Protein AF-A0A3N4L7E9-F1 (afdb_monomer_lite)

Organism: NCBI:txid1051890

Sequence (456 aa):
MGAGMVEEQAKVQRTISARKGRVEEENRKEKELKKIEVKRKEAEADKKKELKAQVEAEMVAAQAKTVRDSQQKAWSACEETLQELAGKDRSALNEDELIGLGKEMKEARAMKEKIERETRQPLESRVGKSRQVVNGEILKTVEVIMGHKQEITVKGKAELETAVAKVNLLLRTTAVTMDRTAWVVTAKAGTGEFADESTWSVGRVAQDIDPLKVAWEVGRMLIQVFGHTEGMLNVWVEEGSAVRLIAPSVPMPVARDRKALAEKLRSENKDIKGGKRMPKAWGEARVTSFMFDAADAAEAAMLVKTGIMWDGKRRKVALFEKGGASQEGWKPVRQTLQRQQLGGCGGQEHRGQGHRGQGHRGTQGHQEIRCYRCSGWGHMRRDCTSGSAQDGSRTQIGRHAKKVDTEGFEEVHRGKVGGGRRMEEAGEDRRKRERAGESGVIGGVAEGPPRGPARL

Foldseek 3Di:
DPPVVVVVVVVVVVVVVVVVVVVLLVVVLVVQLVVLVVLQVVLVVVVVLVVVLVVVLLVLLVVLQVVLVVLVVLLVVLVVQLVVLVPDDPVPDDPVVVVVSVVSNVVSVVSNVVSVVVNVDWPWDDRPDFWIRTSSFIKGKWKKKWFWPDFCDPVNQVLQQVLQVQLQVVQVVVCVVVVHDRWHKDKDQDDDPRSRMMIIIIIRHGPPDDSVVVQVSSVVSSCVSVVDCNGTDDMDTPPSFKFKKKFFQDFDPDDDDLVVVQVQQCVQCVVAPFDPDGKAFDDDPTRGMIMTIGNHSVSVSVCQVFAGADPNDGTHMGTDDPPDDPCVSVDPPPPPPPDPDDDDDDDDDDDDDDDDDDDDDDPDDPPWDQAPPPRDTDDYVVPDPPDDDDDDDDDDDDDDDDDDDPVGDDDDDDDDDDDDDDDDDDDDDDDDDYDDDDDDDDDDDDDDDDDDDDDD

pLDDT: mean 77.92, std 21.42, range [32.22, 98.06]

Secondary structure (DSSP, 8-state):
--SHHHHHHHHHHHHHHHHHHHHHHHHHHHHHHHHHHHHHHHHHHHHHHHHHHHHHHHHHHHHHHHHHHHHHHHHHHHHHHHHHHHHS-TTSS-HHHHHHHHHHHHHHHHHHHHHHHHHHS--EEEETTTEEEETTEEEEEEEEEEEESS---HHHHHHHHHHHHHHHHHHHHHHHHTTSPPPEEEEEE--GGGTTEEEEEEEEEETTS-HHHHHHHHHHHHHHHHS-GGGEEEEEE--TT-EEEEEE----SS---HHHHHHHHHHH-TT----SSPPEEE-SSS--EEEEEESSHHHHHHHHHH-EEETTEEE--EEPPTT---GGGGS--------------------------------------B-TTT--BSS-GGG----------------------TT----------------------------------------PPPPPPPP-

Radius of gyration: 38.13 Å; chains: 1; bounding box: 109×51×122 Å

InterPro domains:
  IPR001878 Zinc finger, CCHC-type [PS50158] (370-386)
  IPR036875 Zinc finger, CCHC-type superfamily [SSF57756] (363-387)

Structure (mmCIF, N/CA/C/O backbone):
data_AF-A0A3N4L7E9-F1
#
_entry.id   AF-A0A3N4L7E9-F1
#
loop_
_atom_site.group_PDB
_atom_site.id
_atom_site.type_symbol
_atom_site.label_atom_id
_atom_site.label_alt_id
_atom_site.label_comp_id
_atom_site.label_asym_id
_atom_site.label_entity_id
_atom_site.label_seq_id
_atom_site.pdbx_PDB_ins_code
_atom_site.Cartn_x
_atom_site.Cartn_y
_atom_site.Cartn_z
_atom_site.occupancy
_atom_site.B_iso_or_equiv
_atom_site.auth_seq_id
_atom_site.auth_comp_id
_atom_site.auth_asym_id
_atom_site.auth_atom_id
_atom_site.pdbx_PDB_model_num
ATOM 1 N N . MET A 1 1 ? 45.836 -16.704 -58.866 1.00 53.91 1 MET A N 1
ATOM 2 C CA . MET A 1 1 ? 44.679 -17.417 -58.273 1.00 53.91 1 MET A CA 1
ATOM 3 C C . MET A 1 1 ? 44.533 -17.155 -56.758 1.00 53.91 1 MET A C 1
ATOM 5 O O . MET A 1 1 ? 44.256 -18.080 -56.015 1.00 53.91 1 MET A O 1
ATOM 9 N N . GLY A 1 2 ? 44.699 -15.913 -56.266 1.00 57.00 2 GLY A N 1
ATOM 10 C CA . GLY A 1 2 ? 44.774 -15.636 -54.811 1.00 57.00 2 GLY A CA 1
ATOM 11 C C . GLY A 1 2 ? 43.723 -14.676 -54.233 1.00 57.00 2 GLY A C 1
ATOM 12 O O . GLY A 1 2 ? 43.653 -14.525 -53.020 1.00 57.00 2 GLY A O 1
ATOM 13 N N . ALA A 1 3 ? 42.896 -14.034 -55.066 1.00 59.19 3 ALA A N 1
ATOM 14 C CA . ALA A 1 3 ? 41.936 -13.023 -54.605 1.00 59.19 3 ALA A CA 1
ATOM 15 C C . ALA A 1 3 ? 40.626 -13.613 -54.033 1.00 59.19 3 ALA A C 1
ATOM 17 O O . ALA A 1 3 ? 39.955 -12.948 -53.251 1.00 59.19 3 ALA A O 1
ATOM 18 N N . GLY A 1 4 ? 40.282 -14.865 -54.365 1.00 65.75 4 GLY A N 1
ATOM 19 C CA . GLY A 1 4 ? 39.039 -15.507 -53.908 1.00 65.75 4 GLY A CA 1
ATOM 20 C C . GLY A 1 4 ? 39.022 -15.892 -52.421 1.00 65.75 4 GLY A C 1
ATOM 21 O O . GLY A 1 4 ? 37.979 -15.806 -51.780 1.00 65.75 4 GLY A O 1
ATOM 22 N N . MET A 1 5 ? 40.174 -16.235 -51.829 1.00 75.69 5 MET A N 1
ATOM 23 C CA . MET A 1 5 ? 40.222 -16.728 -50.441 1.00 75.69 5 MET A CA 1
ATOM 24 C C . MET A 1 5 ? 39.942 -15.646 -49.388 1.00 75.69 5 MET A C 1
ATOM 26 O O . MET A 1 5 ? 39.409 -15.947 -48.321 1.00 75.69 5 MET A O 1
ATOM 30 N N . VAL A 1 6 ? 40.270 -14.381 -49.668 1.00 82.50 6 VAL A N 1
ATOM 31 C CA . VAL A 1 6 ? 40.087 -13.284 -48.698 1.00 82.50 6 VAL A CA 1
ATOM 32 C C . VAL A 1 6 ? 38.604 -12.937 -48.531 1.00 82.50 6 VAL A C 1
ATOM 34 O O . VAL A 1 6 ? 38.142 -12.678 -47.418 1.00 82.50 6 VAL A O 1
ATOM 37 N N . GLU A 1 7 ? 37.827 -12.974 -49.616 1.00 82.12 7 GLU A N 1
ATOM 38 C CA . GLU A 1 7 ? 36.392 -12.685 -49.563 1.00 82.12 7 GLU A CA 1
ATOM 39 C C . GLU A 1 7 ? 35.607 -13.811 -48.870 1.00 82.12 7 GLU A C 1
ATOM 41 O O . GLU A 1 7 ? 34.694 -13.543 -48.081 1.00 82.12 7 GLU A O 1
ATOM 46 N N . GLU A 1 8 ? 35.995 -15.070 -49.094 1.00 84.50 8 GLU A N 1
ATOM 47 C CA . GLU A 1 8 ? 35.425 -16.222 -48.388 1.00 84.50 8 GLU A CA 1
ATOM 48 C C . GLU A 1 8 ? 35.735 -16.184 -46.887 1.00 84.50 8 GLU A C 1
ATOM 50 O O . GLU A 1 8 ? 34.824 -16.347 -46.070 1.00 84.50 8 GLU A O 1
ATOM 55 N N . GLN A 1 9 ? 36.973 -15.855 -46.497 1.00 85.81 9 GLN A N 1
ATOM 56 C CA . GLN A 1 9 ? 37.336 -15.681 -45.085 1.00 85.81 9 GLN A CA 1
ATOM 57 C C . GLN A 1 9 ? 36.530 -14.560 -44.412 1.00 85.81 9 GLN A C 1
ATOM 59 O O . GLN A 1 9 ? 36.035 -14.743 -43.297 1.00 85.81 9 GLN A O 1
ATOM 64 N N . ALA A 1 10 ? 36.312 -13.430 -45.093 1.00 86.88 10 ALA A N 1
ATOM 65 C CA . ALA A 1 10 ? 35.494 -12.339 -44.563 1.00 86.88 10 ALA A CA 1
ATOM 66 C C . ALA A 1 10 ? 34.016 -12.742 -44.388 1.00 86.88 10 ALA A C 1
ATOM 68 O O . ALA A 1 10 ? 33.388 -12.373 -43.390 1.00 86.88 10 ALA A O 1
ATOM 69 N N . LYS A 1 11 ? 33.446 -13.525 -45.317 1.00 90.12 11 LYS A N 1
ATOM 70 C CA . LYS A 1 11 ? 32.075 -14.063 -45.200 1.00 90.12 11 LYS A CA 1
ATOM 71 C C . LYS A 1 11 ? 31.954 -15.037 -44.022 1.00 90.12 11 LYS A C 1
ATOM 73 O O . LYS A 1 11 ? 31.022 -14.916 -43.220 1.00 90.12 11 LYS A O 1
ATOM 78 N N . VAL A 1 12 ? 32.916 -15.945 -43.850 1.00 90.12 12 VAL A N 1
ATOM 79 C CA . VAL A 1 12 ? 32.958 -16.878 -42.709 1.00 90.12 12 VAL A CA 1
ATOM 80 C C . VAL A 1 12 ? 33.104 -16.118 -41.388 1.00 90.12 12 VAL A C 1
ATOM 82 O O . VAL A 1 12 ? 32.334 -16.347 -40.457 1.00 90.12 12 VAL A O 1
ATOM 85 N N . GLN A 1 13 ? 33.994 -15.128 -41.307 1.00 90.38 13 GLN A N 1
ATOM 86 C CA . GLN A 1 13 ? 34.161 -14.333 -40.090 1.00 90.38 13 GLN A CA 1
ATOM 87 C C . GLN A 1 13 ? 32.888 -13.550 -39.733 1.00 90.38 13 GLN A C 1
ATOM 89 O O . GLN A 1 13 ? 32.471 -13.561 -38.576 1.00 90.38 13 GLN A O 1
ATOM 94 N N . ARG A 1 14 ? 32.208 -12.945 -40.719 1.00 89.62 14 ARG A N 1
ATOM 95 C CA . ARG A 1 14 ? 30.917 -12.264 -40.504 1.00 89.62 14 ARG A CA 1
ATOM 96 C C . ARG A 1 14 ? 29.846 -13.218 -39.978 1.00 89.62 14 ARG A C 1
ATOM 98 O O . ARG A 1 14 ? 29.127 -12.862 -39.046 1.00 89.62 14 ARG A O 1
ATOM 105 N N . THR A 1 15 ? 29.744 -14.430 -40.526 1.00 87.94 15 THR A N 1
ATOM 106 C CA . THR A 1 15 ? 28.760 -15.422 -40.054 1.00 87.94 15 THR A CA 1
ATOM 107 C C . THR A 1 15 ? 29.083 -15.948 -38.656 1.00 87.94 15 THR A C 1
ATOM 109 O O . THR A 1 15 ? 28.165 -16.088 -37.844 1.00 87.94 15 THR A O 1
ATOM 112 N N . ILE A 1 16 ? 30.361 -16.161 -38.326 1.00 88.81 16 ILE A N 1
ATOM 113 C CA . ILE A 1 16 ? 30.801 -16.538 -36.975 1.00 88.81 16 ILE A CA 1
ATOM 114 C C . ILE A 1 16 ? 30.495 -15.415 -35.981 1.00 88.81 16 ILE A C 1
ATOM 116 O O . ILE A 1 16 ? 29.886 -15.676 -34.945 1.00 88.81 16 ILE A O 1
ATOM 120 N N . SER A 1 17 ? 30.835 -14.161 -36.298 1.00 87.44 17 SER A N 1
ATOM 121 C CA . SER A 1 17 ? 30.518 -13.010 -35.443 1.00 87.44 17 SER A CA 1
ATOM 122 C C . SER A 1 17 ? 29.009 -12.833 -35.251 1.00 87.44 17 SER A C 1
ATOM 124 O O . SER A 1 17 ? 28.564 -12.581 -34.133 1.00 87.44 17 SER A O 1
ATOM 126 N N . ALA A 1 18 ? 28.203 -13.044 -36.298 1.00 87.19 18 ALA A N 1
ATOM 127 C CA . ALA A 1 18 ? 26.745 -13.000 -36.203 1.00 87.19 18 ALA A CA 1
ATOM 128 C C . ALA A 1 18 ? 26.165 -14.149 -35.355 1.00 87.19 18 ALA A C 1
ATOM 130 O O . ALA A 1 18 ? 25.201 -13.949 -34.617 1.00 87.19 18 ALA A O 1
ATOM 131 N N . ARG A 1 19 ? 26.736 -15.361 -35.428 1.00 89.00 19 ARG A N 1
ATOM 132 C CA . ARG A 1 19 ? 26.354 -16.487 -34.555 1.00 89.00 19 ARG A CA 1
ATOM 133 C C . ARG A 1 19 ? 26.748 -16.223 -33.103 1.00 89.00 19 ARG A C 1
ATOM 135 O O . ARG A 1 19 ? 25.903 -16.371 -32.228 1.00 89.00 19 ARG A O 1
ATOM 142 N N . LYS A 1 20 ? 27.975 -15.754 -32.859 1.00 92.06 20 LYS A N 1
ATOM 143 C CA . LYS A 1 20 ? 28.461 -15.395 -31.520 1.00 92.06 20 LYS A CA 1
ATOM 144 C C . LYS A 1 20 ? 27.587 -14.317 -30.875 1.00 92.06 20 LYS A C 1
ATOM 146 O O . LYS A 1 20 ? 27.148 -14.498 -29.747 1.00 92.06 20 LYS A O 1
ATOM 151 N N . GLY A 1 21 ? 27.234 -13.268 -31.621 1.00 89.19 21 GLY A N 1
ATOM 152 C CA . GLY A 1 21 ? 26.336 -12.218 -31.134 1.00 89.19 21 GLY A CA 1
ATOM 153 C C . GLY A 1 21 ? 24.921 -12.713 -30.805 1.00 89.19 21 GLY A C 1
ATOM 154 O O . GLY A 1 21 ? 24.315 -12.224 -29.855 1.00 89.19 21 GLY A O 1
ATOM 155 N N . ARG A 1 22 ? 24.396 -13.707 -31.541 1.00 89.31 22 ARG A N 1
ATOM 156 C CA . ARG A 1 22 ? 23.106 -14.345 -31.210 1.00 89.31 22 ARG A CA 1
ATOM 157 C C . ARG A 1 22 ? 23.178 -15.144 -29.910 1.00 89.31 22 ARG A C 1
ATOM 159 O O . ARG A 1 22 ? 22.316 -14.961 -29.060 1.00 89.31 22 ARG A O 1
ATOM 166 N N . VAL A 1 23 ? 24.223 -15.953 -29.734 1.00 92.25 23 VAL A N 1
ATOM 167 C CA . VAL A 1 23 ? 24.430 -16.748 -28.510 1.00 92.25 23 VAL A CA 1
ATOM 168 C C . VAL A 1 23 ? 24.635 -15.845 -27.291 1.00 92.25 23 VAL A C 1
ATOM 170 O O . VAL A 1 23 ? 24.046 -16.076 -26.239 1.00 92.25 23 VAL A O 1
ATOM 173 N N . GLU A 1 24 ? 25.427 -14.779 -27.418 1.00 90.44 24 GLU A N 1
ATOM 174 C CA . GLU A 1 24 ? 25.623 -13.802 -26.339 1.00 90.44 24 GLU A CA 1
ATOM 175 C C . GLU A 1 24 ? 24.314 -13.094 -25.957 1.00 90.44 24 GLU A C 1
ATOM 177 O O . GLU A 1 24 ? 24.036 -12.897 -24.773 1.00 90.44 24 GLU A O 1
ATOM 182 N N . GLU A 1 25 ? 23.479 -12.757 -26.942 1.00 87.25 25 GLU A N 1
ATOM 183 C CA . GLU A 1 25 ? 22.172 -12.147 -26.703 1.00 87.25 25 GLU A CA 1
ATOM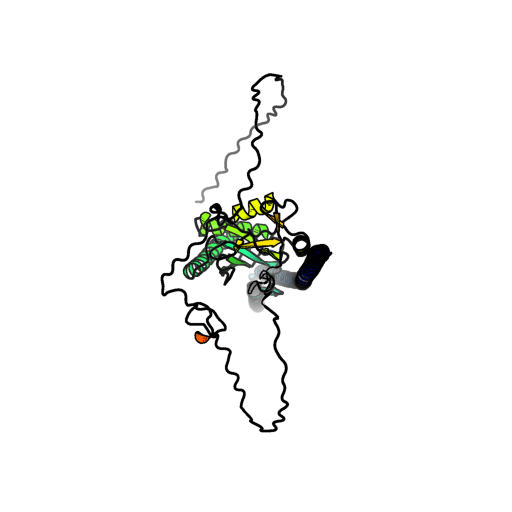 184 C C . GLU A 1 25 ? 21.176 -13.115 -26.047 1.00 87.25 25 GLU A C 1
ATOM 186 O O . GLU A 1 25 ? 20.440 -12.705 -25.149 1.00 87.25 25 GLU A O 1
ATOM 191 N N . GLU A 1 26 ? 21.147 -14.385 -26.451 1.00 90.94 26 GLU A N 1
ATOM 192 C CA . GLU A 1 26 ? 20.322 -15.413 -25.804 1.00 90.94 26 GLU A CA 1
ATOM 193 C C . GLU A 1 26 ? 20.761 -15.646 -24.358 1.00 90.94 26 GLU A C 1
ATOM 195 O O . GLU A 1 26 ? 19.927 -15.583 -23.453 1.00 90.94 26 GLU A O 1
ATOM 200 N N . ASN A 1 27 ? 22.069 -15.766 -24.115 1.00 92.81 27 ASN A N 1
ATOM 201 C CA . ASN A 1 27 ? 22.630 -15.871 -22.768 1.00 92.81 27 ASN A CA 1
ATOM 202 C C . ASN A 1 27 ? 22.274 -14.652 -21.900 1.00 92.81 27 ASN A C 1
ATOM 204 O O . ASN A 1 27 ? 21.992 -14.792 -20.708 1.00 92.81 27 ASN A O 1
ATOM 208 N N . ARG A 1 28 ? 22.257 -13.439 -22.474 1.00 91.38 28 ARG A N 1
ATOM 209 C CA . ARG A 1 28 ? 21.805 -12.224 -21.774 1.00 91.38 28 ARG A CA 1
ATOM 210 C C . ARG A 1 28 ? 20.328 -12.324 -21.396 1.00 91.38 28 ARG A C 1
ATOM 212 O O . ARG A 1 28 ? 19.981 -12.052 -20.249 1.00 91.38 28 ARG A O 1
ATOM 219 N N . LYS A 1 29 ? 19.464 -12.717 -22.337 1.00 91.88 29 LYS A N 1
ATOM 220 C CA . LYS A 1 29 ? 18.025 -12.888 -22.083 1.00 91.88 29 LYS A CA 1
ATOM 221 C C . LYS A 1 29 ? 17.774 -13.944 -21.011 1.00 91.88 29 LYS A C 1
ATOM 223 O O . LYS A 1 29 ? 16.965 -13.704 -20.126 1.00 91.88 29 LYS A O 1
ATOM 228 N N . GLU A 1 30 ? 18.482 -15.069 -21.046 1.00 93.31 30 GLU A N 1
ATOM 229 C CA . GLU A 1 30 ? 18.348 -16.124 -20.039 1.00 93.31 30 GLU A CA 1
ATOM 230 C C . GLU A 1 30 ? 18.744 -15.632 -18.639 1.00 93.31 30 GLU A C 1
ATOM 232 O O . GLU A 1 30 ? 18.020 -15.880 -17.675 1.00 93.31 30 GLU A O 1
ATOM 237 N N . LYS A 1 31 ? 19.842 -14.872 -18.514 1.00 93.69 31 LYS A N 1
ATOM 238 C CA . LYS A 1 31 ? 20.247 -14.257 -17.236 1.00 93.69 31 LYS A CA 1
ATOM 239 C C . LYS A 1 31 ? 19.186 -13.298 -16.694 1.00 93.69 31 LYS A C 1
ATOM 241 O O . LYS A 1 31 ? 18.850 -13.369 -15.514 1.00 93.69 31 LYS A O 1
ATOM 246 N N . GLU A 1 32 ? 18.633 -12.435 -17.542 1.00 90.56 32 GLU A N 1
ATOM 247 C CA . GLU A 1 32 ? 17.568 -11.509 -17.142 1.00 90.56 32 GLU A CA 1
ATOM 248 C C . GLU A 1 32 ? 16.272 -12.251 -16.774 1.00 90.56 32 GLU A C 1
ATOM 250 O O . GLU A 1 32 ? 15.624 -11.908 -15.789 1.00 90.56 32 GLU A O 1
ATOM 255 N N . LEU A 1 33 ? 15.925 -13.326 -17.488 1.00 91.38 33 LEU A N 1
ATOM 256 C CA . LEU A 1 33 ? 14.776 -14.169 -17.145 1.00 91.38 33 LEU A CA 1
ATOM 257 C C . LEU A 1 33 ? 14.961 -14.881 -15.803 1.00 91.38 33 LEU A C 1
ATOM 259 O O . LEU A 1 33 ? 14.018 -14.913 -15.016 1.00 91.38 33 LEU A O 1
ATOM 263 N N . LYS A 1 34 ? 16.167 -15.378 -15.500 1.00 94.69 34 LYS A N 1
ATOM 264 C CA . LYS A 1 34 ? 16.488 -15.953 -14.182 1.00 94.69 34 LYS A CA 1
ATOM 265 C C . LYS A 1 34 ? 16.294 -14.927 -13.066 1.00 94.69 34 LYS A C 1
ATOM 267 O O . LYS A 1 34 ? 15.694 -15.248 -12.046 1.00 94.69 34 LYS A O 1
ATOM 272 N N . LYS A 1 35 ? 16.721 -13.677 -13.271 1.00 92.94 35 LYS A N 1
ATOM 273 C CA . LYS A 1 35 ? 16.485 -12.584 -12.313 1.00 92.94 35 LYS A CA 1
ATOM 274 C C . LYS A 1 35 ? 14.992 -12.287 -12.119 1.00 92.94 35 LYS A C 1
ATOM 276 O O . LYS A 1 35 ? 14.555 -12.101 -10.985 1.00 92.94 35 LYS A O 1
ATOM 281 N N . ILE A 1 36 ? 14.198 -12.273 -13.196 1.00 88.88 36 ILE A N 1
ATOM 282 C CA . ILE A 1 36 ? 12.735 -12.093 -13.106 1.00 88.88 36 ILE A CA 1
ATOM 283 C C . ILE A 1 36 ? 12.101 -13.253 -12.337 1.00 88.88 36 ILE A C 1
ATOM 285 O O . ILE A 1 36 ? 11.233 -13.028 -11.498 1.00 88.88 36 ILE A O 1
ATOM 289 N N . GLU A 1 37 ? 12.538 -14.487 -12.587 1.00 91.75 37 GLU A N 1
ATOM 290 C CA . GLU A 1 37 ? 12.019 -15.665 -11.894 1.00 91.75 37 GLU A CA 1
ATOM 291 C C . GLU A 1 37 ? 12.320 -15.625 -10.390 1.00 91.75 37 GLU A C 1
ATOM 293 O O . GLU A 1 37 ? 11.437 -15.931 -9.589 1.00 91.75 37 GLU A O 1
ATOM 298 N N . VAL A 1 38 ? 13.527 -15.199 -9.999 1.00 93.69 38 VAL A N 1
ATOM 299 C CA . VAL A 1 38 ? 13.887 -14.987 -8.588 1.00 93.69 38 VAL A CA 1
ATOM 300 C C . VAL A 1 38 ? 12.961 -13.949 -7.952 1.00 93.69 38 VAL A C 1
ATOM 302 O O . VAL A 1 38 ? 12.300 -14.266 -6.965 1.00 93.69 38 VAL A O 1
ATOM 305 N N . LYS A 1 39 ? 12.803 -12.769 -8.568 1.00 89.06 39 LYS A N 1
ATOM 306 C CA . LYS A 1 39 ? 11.885 -11.729 -8.065 1.00 89.06 39 LYS A CA 1
ATOM 307 C C . LYS A 1 39 ? 10.433 -12.208 -7.994 1.00 89.06 39 LYS A C 1
ATOM 309 O O . LYS A 1 39 ? 9.714 -11.864 -7.062 1.00 89.06 39 LYS A O 1
ATOM 314 N N . ARG A 1 40 ? 9.990 -13.032 -8.950 1.00 91.00 40 ARG A N 1
ATOM 315 C CA . ARG A 1 40 ? 8.651 -13.639 -8.932 1.00 91.00 40 ARG A CA 1
ATOM 316 C C . ARG A 1 40 ? 8.479 -14.560 -7.725 1.00 91.00 40 ARG A C 1
ATOM 318 O O . ARG A 1 40 ? 7.457 -14.472 -7.055 1.00 91.00 40 ARG A O 1
ATOM 325 N N . LYS A 1 41 ? 9.463 -15.421 -7.443 1.00 93.25 41 LYS A N 1
ATOM 326 C CA . LYS A 1 41 ? 9.442 -16.323 -6.278 1.00 93.25 41 LYS A CA 1
ATOM 327 C C . LYS A 1 41 ? 9.464 -15.546 -4.960 1.00 93.25 41 LYS A C 1
ATOM 329 O O . LYS A 1 41 ? 8.747 -15.916 -4.037 1.00 93.25 41 LYS A O 1
ATOM 334 N N . GLU A 1 42 ? 10.236 -14.465 -4.878 1.00 91.12 42 GLU A N 1
ATOM 335 C CA . GLU A 1 42 ? 10.250 -13.567 -3.715 1.00 91.12 42 GLU A CA 1
ATOM 336 C C . GLU A 1 42 ? 8.886 -12.897 -3.501 1.00 91.12 42 GLU A C 1
ATOM 338 O O . GLU A 1 42 ? 8.323 -12.992 -2.411 1.00 91.12 42 GLU A O 1
ATOM 343 N N . ALA A 1 43 ? 8.305 -12.308 -4.551 1.00 88.25 43 ALA A N 1
ATOM 344 C CA . ALA A 1 43 ? 6.983 -11.686 -4.489 1.00 88.25 43 ALA A CA 1
ATOM 345 C C . ALA A 1 43 ? 5.876 -12.695 -4.134 1.00 88.25 43 ALA A C 1
ATOM 347 O O . ALA A 1 43 ? 4.962 -12.380 -3.373 1.00 88.25 43 ALA A O 1
ATOM 348 N N . GLU A 1 44 ? 5.957 -13.929 -4.638 1.00 90.12 44 GLU A N 1
ATOM 349 C CA . GLU A 1 44 ? 5.033 -15.009 -4.281 1.00 90.12 44 GLU A CA 1
ATOM 350 C C . GLU A 1 44 ? 5.191 -15.437 -2.815 1.00 90.12 44 GLU A C 1
ATOM 352 O O . GLU A 1 44 ? 4.196 -15.619 -2.108 1.00 90.12 44 GLU A O 1
ATOM 357 N N . ALA A 1 45 ? 6.429 -15.547 -2.325 1.00 93.38 45 ALA A N 1
ATOM 358 C CA . ALA A 1 45 ? 6.706 -15.841 -0.924 1.00 93.38 45 ALA A CA 1
ATOM 359 C C . ALA A 1 45 ? 6.176 -14.736 -0.001 1.00 93.38 45 ALA A C 1
ATOM 361 O O . ALA A 1 45 ? 5.579 -15.038 1.035 1.00 93.38 45 ALA A O 1
ATOM 362 N N . ASP A 1 46 ? 6.338 -13.470 -0.379 1.00 88.75 46 ASP A N 1
ATOM 363 C CA . ASP A 1 46 ? 5.812 -12.339 0.380 1.00 88.75 46 ASP A CA 1
ATOM 364 C C . ASP A 1 46 ? 4.284 -12.262 0.309 1.00 88.75 46 ASP A C 1
ATOM 366 O O . ASP A 1 46 ? 3.649 -12.087 1.346 1.00 88.75 46 ASP A O 1
ATOM 370 N N . LYS A 1 47 ? 3.665 -12.544 -0.845 1.00 90.12 47 LYS A N 1
ATOM 371 C CA . LYS A 1 47 ? 2.205 -12.703 -0.957 1.00 90.12 47 LYS A CA 1
ATOM 372 C C . LYS A 1 47 ? 1.689 -13.824 -0.052 1.00 90.12 47 LYS A C 1
ATOM 374 O O . LYS A 1 47 ? 0.666 -13.663 0.606 1.00 90.12 47 LYS A O 1
ATOM 379 N N . LYS A 1 48 ? 2.399 -14.953 0.034 1.00 94.56 48 LYS A N 1
ATOM 380 C CA . LYS A 1 48 ? 2.041 -16.061 0.933 1.00 94.56 48 LYS A CA 1
ATOM 381 C C . LYS A 1 48 ? 2.146 -15.658 2.405 1.00 94.56 48 LYS A C 1
ATOM 383 O O . LYS A 1 48 ? 1.273 -16.025 3.189 1.00 94.56 48 LYS A O 1
ATOM 388 N N . LYS A 1 49 ? 3.187 -14.914 2.796 1.00 92.50 49 LYS A N 1
ATOM 389 C CA . LYS A 1 49 ? 3.300 -14.350 4.155 1.00 92.50 49 LYS A CA 1
ATOM 390 C C . LYS A 1 49 ? 2.169 -13.361 4.435 1.00 92.50 49 LYS A C 1
ATOM 392 O O . LYS A 1 49 ? 1.585 -13.414 5.509 1.00 92.50 49 LYS A O 1
ATOM 397 N N . GLU A 1 50 ? 1.828 -12.520 3.463 1.00 90.62 50 GLU A N 1
ATOM 398 C CA . GLU A 1 50 ? 0.755 -11.534 3.582 1.00 90.62 50 GLU A CA 1
ATOM 399 C C . GLU A 1 50 ? -0.620 -12.193 3.728 1.00 90.62 50 GLU A C 1
ATOM 401 O O . GLU A 1 50 ? -1.426 -11.730 4.527 1.00 90.62 50 GLU A O 1
ATOM 406 N N . LEU A 1 51 ? -0.886 -13.293 3.018 1.00 93.38 51 LEU A N 1
ATOM 407 C CA . LEU A 1 51 ? -2.115 -14.078 3.184 1.00 93.38 51 LEU A CA 1
ATOM 408 C C . LEU A 1 51 ? -2.179 -14.759 4.555 1.00 93.38 51 LEU A C 1
ATOM 410 O O . LEU A 1 51 ? -3.227 -14.759 5.188 1.00 93.38 51 LEU A O 1
ATOM 414 N N . LYS A 1 52 ? -1.060 -15.295 5.058 1.00 95.56 52 LYS A N 1
ATOM 415 C CA . LYS A 1 52 ? -1.009 -15.838 6.426 1.00 95.56 52 LYS A CA 1
ATOM 416 C C . LYS A 1 52 ? -1.297 -14.759 7.470 1.00 95.56 52 LYS A C 1
ATOM 418 O O . LYS A 1 52 ? -2.117 -14.984 8.349 1.00 95.56 52 LYS A O 1
ATOM 423 N N . ALA A 1 53 ? -0.679 -13.586 7.326 1.00 93.25 53 ALA A N 1
ATOM 424 C CA . ALA A 1 53 ? -0.941 -12.439 8.191 1.00 93.25 53 ALA A CA 1
ATOM 425 C C . ALA A 1 53 ? -2.393 -11.946 8.076 1.00 93.25 53 ALA A C 1
ATOM 427 O O . ALA A 1 53 ? -2.937 -11.422 9.040 1.00 93.25 53 ALA A O 1
ATOM 428 N N . GLN A 1 54 ? -3.038 -12.110 6.917 1.00 93.56 54 GLN A N 1
ATOM 429 C CA . GLN A 1 54 ? -4.460 -11.813 6.759 1.00 93.56 54 GLN A CA 1
ATOM 430 C C . GLN A 1 54 ? -5.324 -12.764 7.590 1.00 93.56 54 GLN A C 1
ATOM 432 O O . GLN A 1 54 ? -6.144 -12.300 8.371 1.00 93.56 54 GLN A O 1
ATOM 437 N N . VAL A 1 55 ? -5.106 -14.075 7.458 1.00 96.31 55 VAL A N 1
ATOM 438 C CA . VAL A 1 55 ? -5.861 -15.091 8.207 1.00 96.31 55 VAL A CA 1
ATOM 439 C C . VAL A 1 55 ? -5.647 -14.931 9.714 1.00 96.31 55 VAL A C 1
ATOM 441 O O . VAL A 1 55 ? -6.598 -14.979 10.486 1.00 96.31 55 VAL A O 1
ATOM 444 N N . GLU A 1 56 ? -4.410 -14.680 10.143 1.00 95.50 56 GLU A N 1
ATOM 445 C CA . GLU A 1 56 ? -4.099 -14.398 11.547 1.00 95.50 56 GLU A CA 1
ATOM 446 C C . GLU A 1 56 ? -4.808 -13.125 12.038 1.00 95.50 56 GLU A C 1
ATOM 448 O O . GLU A 1 56 ? -5.377 -13.122 13.127 1.00 95.50 56 GLU A O 1
ATOM 453 N N . ALA A 1 57 ? -4.853 -12.066 11.223 1.00 93.75 57 ALA A N 1
ATOM 454 C CA . ALA A 1 57 ? -5.580 -10.846 11.564 1.00 93.75 57 ALA A CA 1
ATOM 455 C C . ALA A 1 57 ? -7.091 -11.091 11.678 1.00 93.75 57 ALA A C 1
ATOM 457 O O . ALA A 1 57 ? -7.711 -10.553 12.588 1.00 93.75 57 ALA A O 1
ATOM 458 N N . GLU A 1 58 ? -7.669 -11.932 10.818 1.00 95.31 58 GLU A N 1
ATOM 459 C CA . GLU A 1 58 ? -9.074 -12.362 10.884 1.00 95.31 58 GLU A CA 1
ATOM 460 C C . GLU A 1 58 ? -9.377 -13.155 12.158 1.00 95.31 58 GLU A C 1
ATOM 462 O O . GLU A 1 58 ? -10.380 -12.889 12.822 1.00 95.31 58 GLU A O 1
ATOM 467 N N . MET A 1 59 ? -8.475 -14.046 12.573 1.00 96.12 59 MET A N 1
ATOM 468 C CA . MET A 1 59 ? -8.606 -14.758 13.845 1.00 96.12 59 MET A CA 1
ATOM 469 C C . MET A 1 59 ? -8.524 -13.816 15.053 1.00 96.12 59 MET A C 1
ATOM 471 O O . MET A 1 59 ? -9.378 -13.877 15.938 1.00 96.12 59 MET A O 1
ATOM 475 N N . VAL A 1 60 ? -7.530 -12.921 15.086 1.00 94.19 60 VAL A N 1
ATOM 476 C CA . VAL A 1 60 ? -7.356 -11.946 16.178 1.00 94.19 60 VAL A CA 1
ATOM 477 C C . VAL A 1 60 ? -8.531 -10.967 16.230 1.00 94.19 60 VAL A C 1
ATOM 479 O O . VAL A 1 60 ? -9.005 -10.629 17.312 1.00 94.19 60 VAL A O 1
ATOM 482 N N . ALA A 1 61 ? -9.049 -10.547 15.075 1.00 94.12 61 ALA A N 1
ATOM 483 C CA . ALA A 1 61 ? -10.233 -9.703 14.972 1.00 94.12 61 ALA A CA 1
ATOM 484 C C . ALA A 1 61 ? -11.487 -10.396 15.517 1.00 94.12 61 ALA A C 1
ATOM 486 O O . ALA A 1 61 ? -12.212 -9.807 16.321 1.00 94.12 61 ALA A O 1
ATOM 487 N N . ALA A 1 62 ? -11.709 -11.662 15.152 1.00 94.94 62 ALA A N 1
ATOM 488 C CA . ALA A 1 62 ? -12.811 -12.457 15.681 1.00 94.94 62 ALA A CA 1
ATOM 489 C C . ALA A 1 62 ? -12.704 -12.625 17.205 1.00 94.94 62 ALA A C 1
ATOM 491 O O . ALA A 1 62 ? -13.684 -12.412 17.920 1.00 94.94 62 ALA A O 1
ATOM 492 N N . GLN A 1 63 ? -11.507 -12.921 17.721 1.00 94.44 63 GLN A N 1
ATOM 493 C CA . GLN A 1 63 ? -11.268 -13.012 19.160 1.00 94.44 63 GLN A CA 1
ATOM 494 C C . GLN A 1 63 ? -11.544 -11.675 19.861 1.00 94.44 63 GLN A C 1
ATOM 496 O O . GLN A 1 63 ? -12.289 -11.639 20.840 1.00 94.44 63 GLN A O 1
ATOM 501 N N . ALA A 1 64 ? -11.015 -10.566 19.342 1.00 92.56 64 ALA A N 1
ATOM 502 C CA . ALA A 1 64 ? -11.266 -9.238 19.894 1.00 92.56 64 ALA A CA 1
ATOM 503 C C . ALA A 1 64 ? -12.767 -8.906 19.908 1.00 92.56 64 ALA A C 1
ATOM 505 O O . ALA A 1 64 ? -13.261 -8.392 20.909 1.00 92.56 64 ALA A O 1
ATOM 506 N N . LYS A 1 65 ? -13.513 -9.272 18.857 1.00 94.25 65 LYS A N 1
ATOM 507 C CA . LYS A 1 65 ? -14.971 -9.109 18.814 1.00 94.25 65 LYS A CA 1
ATOM 508 C C . LYS A 1 65 ? -15.673 -9.909 19.914 1.00 94.25 65 LYS A C 1
ATOM 510 O O . LYS A 1 65 ? -16.485 -9.343 20.633 1.00 94.25 65 LYS A O 1
ATOM 515 N N . THR A 1 66 ? -15.312 -11.178 20.124 1.00 95.31 66 THR A N 1
ATOM 516 C CA . THR A 1 66 ? -15.913 -11.980 21.211 1.00 95.31 66 THR A CA 1
ATOM 517 C C . THR A 1 66 ? -15.646 -11.395 22.601 1.00 95.31 66 THR A C 1
ATOM 519 O O . THR A 1 66 ? -16.544 -11.377 23.441 1.00 95.31 66 THR A O 1
ATOM 522 N N . VAL A 1 67 ? -14.441 -10.858 22.836 1.00 94.44 67 VAL A N 1
ATOM 523 C CA . VAL A 1 67 ? -14.102 -10.165 24.089 1.00 94.44 67 VAL A CA 1
ATOM 524 C C . VAL A 1 67 ? -14.964 -8.915 24.262 1.00 94.44 67 VAL A C 1
ATOM 526 O O . VAL A 1 67 ? -15.520 -8.710 25.339 1.00 94.44 67 VAL A O 1
ATOM 529 N N . ARG A 1 68 ? -15.136 -8.115 23.204 1.00 91.62 68 ARG A N 1
ATOM 530 C CA . ARG A 1 68 ? -15.990 -6.918 23.218 1.00 91.62 68 ARG A CA 1
ATOM 531 C C . ARG A 1 68 ? -17.453 -7.253 23.482 1.00 91.62 68 ARG A C 1
ATOM 533 O O . ARG A 1 68 ? -18.062 -6.631 24.346 1.00 91.62 68 ARG A O 1
ATOM 540 N N . ASP A 1 69 ? -17.989 -8.270 22.816 1.00 94.56 69 ASP A N 1
ATOM 541 C CA . ASP A 1 69 ? -19.363 -8.729 23.026 1.00 94.56 69 ASP A CA 1
ATOM 542 C C . ASP A 1 69 ? -19.566 -9.222 24.471 1.00 94.56 69 ASP A C 1
ATOM 544 O O . ASP A 1 69 ? -20.593 -8.943 25.092 1.00 94.56 69 ASP A O 1
ATOM 548 N N . SER A 1 70 ? -18.574 -9.915 25.045 1.00 95.62 70 SER A N 1
ATOM 549 C CA . SER A 1 70 ? -18.603 -10.344 26.448 1.00 95.62 70 SER A CA 1
ATOM 550 C C . SER A 1 70 ? -18.534 -9.164 27.422 1.00 95.62 70 SER A C 1
ATOM 552 O O . SER A 1 70 ? -19.270 -9.150 28.408 1.00 95.62 70 SER A O 1
ATOM 554 N N . GLN A 1 71 ? -17.676 -8.173 27.160 1.00 94.12 71 GLN A N 1
ATOM 555 C CA . GLN A 1 71 ? -17.582 -6.948 27.963 1.00 94.12 71 GLN A CA 1
ATOM 556 C C . GLN A 1 71 ? -18.892 -6.156 27.917 1.00 94.12 71 GLN A C 1
ATOM 558 O O . GLN A 1 71 ? -19.375 -5.724 28.960 1.00 94.12 71 GLN A O 1
ATOM 563 N N . GLN A 1 72 ? -19.509 -6.033 26.738 1.00 95.56 72 GLN A N 1
ATOM 564 C CA . GLN A 1 72 ? -20.793 -5.357 26.570 1.00 95.56 72 GLN A CA 1
ATOM 565 C C . GLN A 1 72 ? -21.909 -6.066 27.345 1.00 95.56 72 GLN A C 1
ATOM 567 O O . GLN A 1 72 ? -22.671 -5.413 28.052 1.00 95.56 72 GLN A O 1
ATOM 572 N N . LYS A 1 73 ? -21.978 -7.403 27.277 1.00 97.25 73 LYS A N 1
ATOM 573 C CA . LYS A 1 73 ? -22.940 -8.192 28.065 1.00 97.25 73 LYS A CA 1
ATOM 574 C C . LYS A 1 73 ? -22.744 -8.001 29.569 1.00 97.25 73 LYS A C 1
ATOM 576 O O . LYS A 1 73 ? -23.718 -7.781 30.281 1.00 97.25 73 LYS A O 1
ATOM 581 N N . ALA A 1 74 ? -21.499 -8.045 30.047 1.00 96.06 74 ALA A N 1
ATOM 582 C CA . ALA A 1 74 ? -21.185 -7.817 31.458 1.00 96.06 74 ALA A CA 1
ATOM 583 C C . ALA A 1 74 ? -21.541 -6.389 31.903 1.00 96.06 74 ALA A C 1
ATOM 585 O O . ALA A 1 74 ? -22.055 -6.192 33.003 1.00 96.06 74 ALA A O 1
ATOM 586 N N . TRP A 1 75 ? -21.317 -5.397 31.038 1.00 96.81 75 TRP A N 1
ATOM 587 C CA . TRP A 1 75 ? -21.695 -4.009 31.289 1.00 96.81 75 TRP A CA 1
ATOM 588 C C . TRP A 1 75 ? -23.217 -3.843 31.391 1.00 96.81 75 TRP A C 1
ATOM 590 O O . TRP A 1 75 ? -23.691 -3.245 32.355 1.00 96.81 75 TRP A O 1
ATOM 600 N N . SER A 1 76 ? -23.982 -4.426 30.460 1.00 97.38 76 SER A N 1
ATOM 601 C CA . SER A 1 76 ? -25.451 -4.407 30.491 1.00 97.38 76 SER A CA 1
ATOM 602 C C . SER A 1 76 ? -26.013 -5.109 31.730 1.00 97.38 76 SER A C 1
ATOM 604 O O . SER A 1 76 ? -26.914 -4.570 32.359 1.00 97.38 76 SER A O 1
ATOM 606 N N . ALA A 1 77 ? -25.432 -6.237 32.151 1.00 97.56 77 ALA A N 1
ATOM 607 C CA . ALA A 1 77 ? -25.822 -6.911 33.393 1.00 97.56 77 ALA A CA 1
ATOM 608 C C . ALA A 1 77 ? -25.537 -6.050 34.645 1.00 97.56 77 ALA A C 1
ATOM 610 O O . ALA A 1 77 ? -26.351 -5.981 35.567 1.00 97.56 77 ALA A O 1
ATOM 611 N N . CYS A 1 78 ? -24.407 -5.330 34.680 1.00 96.81 78 CYS A N 1
ATOM 612 C CA . CYS A 1 78 ? -24.125 -4.370 35.757 1.00 96.81 78 CYS A CA 1
ATOM 613 C C . CYS A 1 78 ? -25.109 -3.188 35.744 1.00 96.81 78 CYS A C 1
ATOM 615 O O . CYS A 1 78 ? -25.431 -2.627 36.786 1.00 96.81 78 CYS A O 1
ATOM 617 N N . GLU A 1 79 ? -25.574 -2.767 34.569 1.00 96.94 79 GLU A N 1
ATOM 618 C CA . GLU A 1 79 ? -26.569 -1.704 34.449 1.00 96.94 79 GLU A CA 1
ATOM 619 C C . GLU A 1 79 ? -27.965 -2.156 34.891 1.00 96.94 79 GLU A C 1
ATOM 621 O O . GLU A 1 79 ? -28.617 -1.428 35.635 1.00 96.94 79 GLU A O 1
ATOM 626 N N . GLU A 1 80 ? -28.382 -3.362 34.510 1.00 97.88 80 GLU A N 1
ATOM 627 C CA . GLU A 1 80 ? -29.648 -3.971 34.930 1.00 97.88 80 GLU A CA 1
ATOM 628 C C . GLU A 1 80 ? -29.702 -4.160 36.451 1.00 97.88 80 GLU A C 1
ATOM 630 O O . GLU A 1 80 ? -30.644 -3.704 37.094 1.00 97.88 80 GLU A O 1
ATOM 635 N N . THR A 1 81 ? -28.641 -4.706 37.054 1.00 97.62 81 THR A N 1
ATOM 636 C CA . THR A 1 81 ? -28.538 -4.824 38.521 1.00 97.62 81 THR A CA 1
ATOM 637 C C . THR A 1 81 ? -28.596 -3.462 39.214 1.00 97.62 81 THR A C 1
ATOM 639 O O . THR A 1 81 ? -29.277 -3.309 40.223 1.00 97.62 81 THR A O 1
ATOM 642 N N . LEU A 1 82 ? -27.950 -2.424 38.670 1.00 97.50 82 LEU A N 1
ATOM 643 C CA . LEU A 1 82 ? -28.065 -1.069 39.220 1.00 97.50 82 LEU A CA 1
ATOM 644 C C . LEU A 1 82 ? -29.485 -0.500 39.114 1.00 97.50 82 LEU A C 1
ATOM 646 O O . LEU A 1 82 ? -29.901 0.217 40.026 1.00 97.50 82 LEU A O 1
ATOM 650 N N . GLN A 1 83 ? -30.212 -0.794 38.034 1.00 97.75 83 GLN A N 1
ATOM 651 C CA . GLN A 1 83 ? -31.610 -0.387 37.868 1.00 97.75 83 GLN A CA 1
ATOM 652 C C . GLN A 1 83 ? -32.529 -1.127 38.848 1.00 97.75 83 GLN A C 1
ATOM 654 O O . GLN A 1 83 ? -33.355 -0.485 39.496 1.00 97.75 83 GLN A O 1
ATOM 659 N N . GLU A 1 84 ? -32.342 -2.436 39.023 1.00 97.62 84 GLU A N 1
ATOM 660 C CA . GLU A 1 84 ? -33.101 -3.248 39.980 1.00 97.62 84 GLU A CA 1
ATOM 661 C C . GLU A 1 84 ? -32.880 -2.766 41.422 1.00 97.62 84 GLU A C 1
ATOM 663 O O . GLU A 1 84 ? -33.839 -2.490 42.144 1.00 97.62 84 GLU A O 1
ATOM 668 N N . LEU A 1 85 ? -31.620 -2.571 41.831 1.00 96.50 85 LEU A N 1
ATOM 669 C CA . LEU A 1 85 ? -31.282 -2.064 43.166 1.00 96.50 85 LEU A CA 1
ATOM 670 C C . LEU A 1 85 ? -31.806 -0.640 43.396 1.00 96.50 85 LEU A C 1
ATOM 672 O O . LEU A 1 85 ? -32.185 -0.298 44.516 1.00 96.50 85 LEU A O 1
ATOM 676 N N . ALA A 1 86 ? -31.851 0.195 42.354 1.00 96.50 86 ALA A N 1
ATOM 677 C CA . ALA A 1 86 ? -32.425 1.535 42.442 1.00 96.50 86 ALA A CA 1
ATOM 678 C C . ALA A 1 86 ? -33.958 1.527 42.578 1.00 96.50 86 ALA A C 1
ATOM 680 O O . ALA A 1 86 ? -34.504 2.473 43.145 1.00 96.50 86 ALA A O 1
ATOM 681 N N . GLY A 1 87 ? -34.632 0.488 42.076 1.00 97.12 87 GLY A N 1
ATOM 682 C CA . GLY A 1 87 ? -36.086 0.327 42.140 1.00 97.12 87 GLY A CA 1
ATOM 683 C C . GLY A 1 87 ? -36.620 -0.258 43.453 1.00 97.12 87 GLY A C 1
ATOM 684 O O . GLY A 1 87 ? -37.822 -0.170 43.695 1.00 97.12 87 GLY A O 1
ATOM 685 N N . LYS A 1 88 ? -35.765 -0.839 44.309 1.00 96.81 88 LYS A N 1
ATOM 686 C CA . LYS A 1 88 ? -36.178 -1.382 45.616 1.00 96.81 88 LYS A CA 1
ATOM 687 C C . LYS A 1 88 ? -36.714 -0.268 46.527 1.00 96.81 88 LYS A C 1
ATOM 689 O O . LYS A 1 88 ? -36.073 0.772 46.695 1.00 96.81 88 LYS A O 1
ATOM 694 N N . ASP A 1 89 ? -37.874 -0.502 47.142 1.00 96.50 89 ASP A N 1
ATOM 695 C CA . ASP A 1 89 ? -38.493 0.446 48.071 1.00 96.50 89 ASP A CA 1
ATOM 696 C C . ASP A 1 89 ? -37.685 0.540 49.371 1.00 96.50 89 ASP A C 1
ATOM 698 O O . ASP A 1 89 ? -37.702 -0.355 50.214 1.00 96.50 89 ASP A O 1
ATOM 702 N N . ARG A 1 90 ? -36.975 1.657 49.538 1.00 95.56 90 ARG A N 1
ATOM 703 C CA . ARG A 1 90 ? -36.115 1.910 50.701 1.00 95.56 90 ARG A CA 1
ATOM 704 C C . ARG A 1 90 ? -36.894 2.074 51.999 1.00 95.56 90 ARG A C 1
ATOM 706 O O . ARG A 1 90 ? -36.293 1.953 53.058 1.00 95.56 90 ARG A O 1
ATOM 713 N N . SER A 1 91 ? -38.190 2.380 51.926 1.00 96.31 91 SER A N 1
ATOM 714 C CA . SER A 1 91 ? -39.024 2.560 53.116 1.00 96.31 91 SER A CA 1
ATOM 715 C C . SER A 1 91 ? -39.416 1.235 53.776 1.00 96.31 91 SER A C 1
ATOM 717 O O . SER A 1 91 ? -39.724 1.216 54.964 1.00 96.31 91 SER A O 1
ATOM 719 N N . ALA A 1 92 ? -39.357 0.134 53.023 1.00 96.19 92 ALA A N 1
ATOM 720 C CA . ALA A 1 92 ? -39.698 -1.204 53.493 1.00 96.19 92 ALA A CA 1
ATOM 721 C C . ALA A 1 92 ? -38.493 -2.000 54.030 1.00 96.19 92 ALA A C 1
ATOM 723 O O . ALA A 1 92 ? -38.684 -3.095 54.553 1.00 96.19 92 ALA A O 1
ATOM 724 N N . LEU A 1 93 ? -37.270 -1.475 53.889 1.00 96.81 93 LEU A N 1
ATOM 725 C CA . LEU A 1 93 ? -36.034 -2.153 54.285 1.00 96.81 93 LEU A CA 1
ATOM 726 C C . LEU A 1 93 ? -35.601 -1.752 55.698 1.00 96.81 93 LEU A C 1
ATOM 728 O O . LEU A 1 93 ? -35.722 -0.591 56.092 1.00 96.81 93 LEU A O 1
ATOM 732 N N . ASN A 1 94 ? -35.051 -2.705 56.450 1.00 97.56 94 ASN A N 1
ATOM 733 C CA . ASN A 1 94 ? -34.411 -2.420 57.735 1.00 97.56 94 ASN A CA 1
ATOM 734 C C . ASN A 1 94 ? -32.999 -1.811 57.551 1.00 97.56 94 ASN A C 1
ATOM 736 O O . ASN A 1 94 ? -32.474 -1.720 56.441 1.00 97.56 94 ASN A O 1
ATOM 740 N N . GLU A 1 95 ? -32.380 -1.352 58.642 1.00 96.94 95 GLU A N 1
ATOM 741 C CA . GLU A 1 95 ? -31.080 -0.662 58.594 1.00 96.94 95 GLU A CA 1
ATOM 742 C C . GLU A 1 95 ? -29.959 -1.531 57.994 1.00 96.94 95 GLU A C 1
ATOM 744 O O . GLU A 1 95 ? -29.209 -1.063 57.134 1.00 96.94 95 GLU A O 1
ATOM 749 N N . ASP A 1 96 ? -29.889 -2.811 58.366 1.00 97.12 96 ASP A N 1
ATOM 750 C CA . ASP A 1 96 ? -28.890 -3.747 57.839 1.00 97.12 96 ASP A CA 1
ATOM 751 C C . ASP A 1 96 ? -29.096 -4.019 56.339 1.00 97.12 96 ASP A C 1
ATOM 753 O O . ASP A 1 96 ? -28.133 -4.063 55.568 1.00 97.12 96 ASP A O 1
ATOM 757 N N . GLU A 1 97 ? -30.349 -4.136 55.894 1.00 96.56 97 GLU A N 1
ATOM 758 C CA . GLU A 1 97 ? -30.713 -4.279 54.481 1.00 96.56 97 GLU A CA 1
ATOM 759 C C . GLU A 1 97 ? -30.357 -3.031 53.667 1.00 96.56 97 GLU A C 1
ATOM 761 O O . GLU A 1 97 ? -29.883 -3.150 52.535 1.00 96.56 97 GLU A O 1
ATOM 766 N N . LEU A 1 98 ? -30.518 -1.830 54.233 1.00 96.94 98 LEU A N 1
ATOM 767 C CA . LEU A 1 98 ? -30.093 -0.580 53.598 1.00 96.94 98 LEU A CA 1
ATOM 768 C C . LEU A 1 98 ? -28.567 -0.502 53.455 1.00 96.94 98 LEU A C 1
ATOM 770 O O . LEU A 1 98 ? -28.067 -0.072 52.410 1.00 96.94 98 LEU A O 1
ATOM 774 N N . ILE A 1 99 ? -27.818 -0.944 54.470 1.00 96.88 99 ILE A N 1
ATOM 775 C CA . ILE A 1 99 ? -26.351 -1.034 54.409 1.00 96.88 99 ILE A CA 1
ATOM 776 C C . ILE A 1 99 ? -25.927 -2.056 53.344 1.00 96.88 99 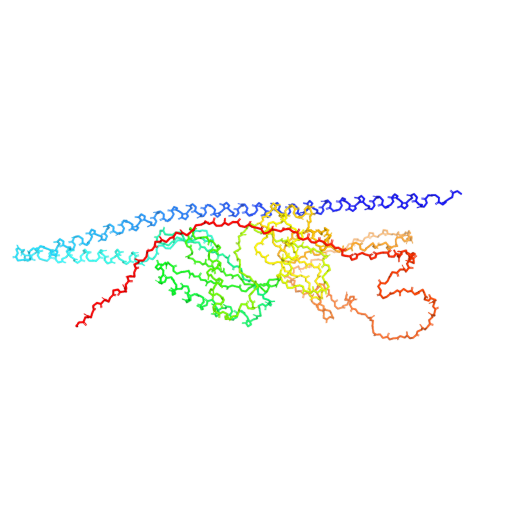ILE A C 1
ATOM 778 O O . ILE A 1 99 ? -25.045 -1.763 52.527 1.00 96.88 99 ILE A O 1
ATOM 782 N N . GLY A 1 100 ? -26.580 -3.222 53.308 1.00 97.25 100 GLY A N 1
ATOM 783 C CA . GLY A 1 100 ? -26.374 -4.256 52.293 1.00 97.25 100 GLY A CA 1
ATOM 784 C C . GLY A 1 100 ? -26.618 -3.732 50.877 1.00 97.25 100 GLY A C 1
ATOM 785 O O . GLY A 1 100 ? -25.730 -3.816 50.027 1.00 97.25 100 GLY A O 1
ATOM 786 N N . LEU A 1 101 ? -27.762 -3.077 50.656 1.00 96.50 101 LEU A N 1
ATOM 787 C CA . LEU A 1 101 ? -28.122 -2.434 49.390 1.00 96.50 101 LEU A CA 1
ATOM 788 C C . LEU A 1 101 ? -27.067 -1.405 48.957 1.00 96.50 101 LEU A C 1
ATOM 790 O O . LEU A 1 101 ? -26.648 -1.373 47.798 1.00 96.50 101 LEU A O 1
ATOM 794 N N . GLY A 1 102 ? -26.599 -0.572 49.893 1.00 97.00 102 GLY A N 1
ATOM 795 C CA . GLY A 1 102 ? -25.552 0.416 49.637 1.00 97.00 102 GLY A CA 1
ATOM 796 C C . GLY A 1 102 ? -24.226 -0.216 49.202 1.00 97.00 102 GLY A C 1
ATOM 797 O O . GLY A 1 102 ? -23.565 0.293 48.289 1.00 97.00 102 GLY A O 1
ATOM 798 N N . LYS A 1 103 ? -23.848 -1.344 49.814 1.00 98.06 103 LYS A N 1
ATOM 799 C CA . LYS A 1 103 ? -22.647 -2.105 49.450 1.00 98.06 103 LYS A CA 1
ATOM 800 C C . LYS A 1 103 ? -22.775 -2.723 48.054 1.00 98.06 103 LYS A C 1
ATOM 802 O O . LYS A 1 103 ? -21.878 -2.515 47.237 1.00 98.06 103 LYS A O 1
ATOM 807 N N . GLU A 1 104 ? -23.895 -3.377 47.749 1.00 97.38 104 GLU A N 1
ATOM 808 C CA . GLU A 1 104 ? -24.160 -3.974 46.429 1.00 97.38 104 GLU A CA 1
ATOM 809 C C . GLU A 1 104 ? -24.140 -2.923 45.310 1.00 97.38 104 GLU A C 1
ATOM 811 O O . GLU A 1 104 ? -23.470 -3.102 44.291 1.00 97.38 104 GLU A O 1
ATOM 816 N N . MET A 1 105 ? -24.786 -1.767 45.517 1.00 96.94 105 MET A N 1
ATOM 817 C CA . MET A 1 105 ? -24.749 -0.671 44.542 1.00 96.94 105 MET A CA 1
ATOM 818 C C . MET A 1 105 ? -23.324 -0.161 44.297 1.00 96.94 105 MET A C 1
ATOM 820 O O . MET A 1 105 ? -22.966 0.173 43.163 1.00 96.94 105 MET A O 1
ATOM 824 N N . LYS A 1 106 ? -22.499 -0.072 45.347 1.00 97.69 106 LYS A N 1
ATOM 825 C CA . LYS A 1 106 ? -21.101 0.362 45.229 1.00 97.69 106 LYS A CA 1
ATOM 826 C C . LYS A 1 106 ? -20.265 -0.656 44.453 1.00 97.69 106 LYS A C 1
ATOM 828 O O . LYS A 1 106 ? -19.476 -0.253 43.599 1.00 97.69 106 LYS A O 1
ATOM 833 N N . GLU A 1 107 ? -20.453 -1.946 44.713 1.00 97.50 107 GLU A N 1
ATOM 834 C CA . GLU A 1 107 ? -19.765 -3.034 44.009 1.00 97.50 107 GLU A CA 1
ATOM 835 C C . GLU A 1 107 ? -20.155 -3.090 42.525 1.00 97.50 107 GLU A C 1
ATOM 837 O O . GLU A 1 107 ? -19.272 -3.121 41.665 1.00 97.50 107 GLU A O 1
ATOM 842 N N . ALA A 1 108 ? -21.448 -2.990 42.203 1.00 96.31 108 ALA A N 1
ATOM 843 C CA . ALA A 1 108 ? -21.926 -2.958 40.821 1.00 96.31 108 ALA A CA 1
ATOM 844 C C . ALA A 1 108 ? -21.393 -1.736 40.045 1.00 96.31 108 ALA A C 1
ATOM 846 O O . ALA A 1 108 ? -20.949 -1.867 38.902 1.00 96.31 108 ALA A O 1
ATOM 847 N N . ARG A 1 109 ? -21.336 -0.549 40.674 1.00 96.56 109 ARG A N 1
ATOM 848 C CA . ARG A 1 109 ? -20.698 0.644 40.076 1.00 96.56 109 ARG A CA 1
ATOM 849 C C . ARG A 1 109 ? -19.205 0.442 39.839 1.00 96.56 109 ARG A C 1
ATOM 851 O O . ARG A 1 109 ? -18.719 0.792 38.767 1.00 96.56 109 ARG A O 1
ATOM 858 N N . ALA A 1 110 ? -18.492 -0.136 40.806 1.00 97.81 110 ALA A N 1
ATOM 859 C CA . ALA A 1 110 ? -17.065 -0.411 40.673 1.00 97.81 110 ALA A CA 1
ATOM 860 C C . ALA A 1 110 ? -16.779 -1.417 39.543 1.00 97.81 110 ALA A C 1
ATOM 862 O O . ALA A 1 110 ? -15.828 -1.231 38.782 1.00 97.81 110 ALA A O 1
ATOM 863 N N . MET A 1 111 ? -17.619 -2.448 39.383 1.00 96.38 111 MET A N 1
ATOM 864 C CA . MET A 1 111 ? -17.525 -3.387 38.260 1.00 96.38 111 MET A CA 1
ATOM 865 C C . MET A 1 111 ? -17.817 -2.711 36.918 1.00 96.38 111 MET A C 1
ATOM 867 O O . MET A 1 111 ? -17.029 -2.870 35.985 1.00 96.38 111 MET A O 1
ATOM 871 N N . LYS A 1 112 ? -18.880 -1.898 36.827 1.00 96.62 112 LYS A N 1
ATOM 872 C CA . LYS A 1 112 ? -19.203 -1.125 35.615 1.00 96.62 112 LYS A CA 1
ATOM 873 C C . LYS A 1 112 ? -18.046 -0.208 35.210 1.00 96.62 112 LYS A C 1
ATOM 875 O O . LYS A 1 112 ? -17.645 -0.215 34.049 1.00 96.62 112 LYS A O 1
ATOM 880 N N . GLU A 1 113 ? -17.465 0.522 36.163 1.00 96.81 113 GLU A N 1
ATOM 881 C CA . GLU A 1 113 ? -16.323 1.413 35.921 1.00 96.81 113 GLU A CA 1
ATOM 882 C C . GLU A 1 113 ? -15.068 0.636 35.489 1.00 96.81 113 GLU A C 1
ATOM 884 O O . GLU A 1 113 ? -14.335 1.070 34.599 1.00 96.81 113 GLU A O 1
ATOM 889 N N . LYS A 1 114 ? -14.822 -0.542 36.079 1.00 96.81 114 LYS A N 1
ATOM 890 C CA . LYS A 1 114 ? -13.715 -1.419 35.675 1.00 96.81 114 LYS A CA 1
ATOM 891 C C . LYS A 1 114 ? -13.881 -1.889 34.228 1.00 96.81 114 LYS A C 1
ATOM 893 O O . LYS A 1 114 ? -12.941 -1.745 33.447 1.00 96.81 114 LYS A O 1
ATOM 898 N N . ILE A 1 115 ? -15.065 -2.388 33.864 1.00 94.88 115 ILE A N 1
ATOM 899 C CA . ILE A 1 115 ? -15.371 -2.819 32.492 1.00 94.88 115 ILE A CA 1
ATOM 900 C C . ILE A 1 115 ? -15.232 -1.639 31.536 1.00 94.88 115 ILE A C 1
ATOM 902 O O . ILE A 1 115 ? -14.621 -1.780 30.483 1.00 94.88 115 ILE A O 1
ATOM 906 N N . GLU A 1 116 ? -15.732 -0.459 31.899 1.00 93.69 116 GLU A N 1
ATOM 907 C CA . GLU A 1 116 ? -15.602 0.742 31.077 1.00 93.69 116 GLU A CA 1
ATOM 908 C C . GLU A 1 116 ? -14.132 1.132 30.863 1.00 93.69 116 GLU A C 1
ATOM 910 O O . GLU A 1 116 ? -13.732 1.450 29.744 1.00 93.69 116 GLU A O 1
ATOM 915 N N . ARG A 1 117 ? -13.294 1.054 31.903 1.00 94.25 117 ARG A N 1
ATOM 916 C CA . ARG A 1 117 ? -11.857 1.342 31.807 1.00 94.25 117 ARG A CA 1
ATOM 917 C C . ARG A 1 117 ? -11.129 0.354 30.896 1.00 94.25 117 ARG A C 1
ATOM 919 O O . ARG A 1 117 ? -10.328 0.784 30.069 1.00 94.25 117 ARG A O 1
ATOM 926 N N . GLU A 1 118 ? -11.422 -0.938 31.021 1.00 91.88 118 GLU A N 1
ATOM 927 C CA . GLU A 1 118 ? -10.885 -1.985 30.140 1.00 91.88 118 GLU A CA 1
ATOM 928 C C . GLU A 1 118 ? -11.399 -1.823 28.704 1.00 91.88 118 GLU A C 1
ATOM 930 O O . GLU A 1 118 ? -10.644 -1.971 27.748 1.00 91.88 118 GLU A O 1
ATOM 935 N N . THR A 1 119 ? -12.663 -1.430 28.545 1.00 88.62 119 THR A N 1
ATOM 936 C CA . THR A 1 119 ? -13.296 -1.204 27.242 1.00 88.62 119 THR A CA 1
ATOM 937 C C . THR A 1 119 ? -12.708 0.035 26.552 1.00 88.62 119 THR A C 1
ATOM 939 O O . THR A 1 119 ? -12.531 0.045 25.333 1.00 88.62 119 THR A O 1
ATOM 942 N N . ARG A 1 120 ? -12.350 1.081 27.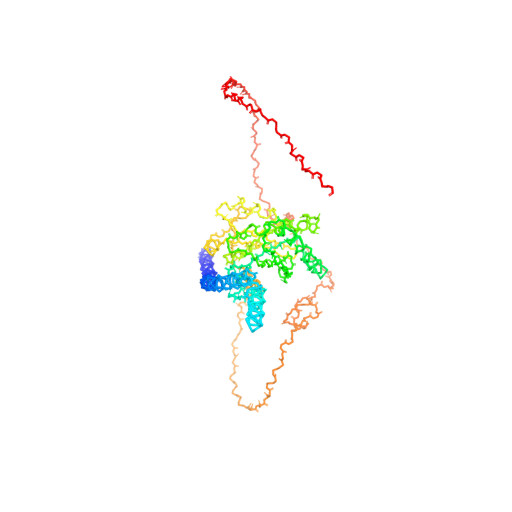300 1.00 87.88 120 ARG A N 1
ATOM 943 C CA . ARG A 1 120 ? -11.707 2.285 26.750 1.00 87.88 120 ARG A CA 1
ATOM 944 C C . ARG A 1 120 ? -10.281 2.034 26.261 1.00 87.88 120 ARG A C 1
ATOM 946 O O . ARG A 1 120 ? -9.811 2.784 25.406 1.00 87.88 120 ARG A O 1
ATOM 953 N N . GLN A 1 121 ? -9.591 1.010 26.766 1.00 88.12 121 GLN A N 1
ATOM 954 C CA . GLN A 1 121 ? -8.293 0.631 26.219 1.00 88.12 121 GLN A CA 1
ATOM 955 C C . GLN A 1 121 ? -8.502 -0.041 24.854 1.00 88.12 121 GLN A C 1
ATOM 957 O O . GLN A 1 121 ? -9.263 -1.007 24.746 1.00 88.12 121 GLN A O 1
ATOM 962 N N . PRO A 1 122 ? -7.887 0.476 23.780 1.00 83.56 122 PRO A N 1
ATOM 963 C CA . PRO A 1 122 ? -8.031 -0.135 22.475 1.00 83.56 122 PRO A CA 1
ATOM 964 C C . PRO A 1 122 ? -7.313 -1.487 22.480 1.00 83.56 122 PRO A C 1
ATOM 966 O O . PRO A 1 122 ? -6.155 -1.595 22.889 1.00 83.56 122 PRO A O 1
ATOM 969 N N . LEU A 1 123 ? -8.003 -2.526 22.009 1.00 86.00 123 LEU A N 1
ATOM 970 C CA . LEU A 1 123 ? -7.386 -3.827 21.769 1.00 86.00 123 LEU A CA 1
ATOM 971 C C . LEU A 1 123 ? -6.625 -3.718 20.451 1.00 86.00 123 LEU A C 1
ATOM 973 O O . LEU A 1 123 ? -7.173 -4.004 19.387 1.00 86.00 123 LEU A O 1
ATOM 977 N N . GLU A 1 124 ? -5.398 -3.202 20.529 1.00 89.75 124 GLU A N 1
ATOM 978 C CA . GLU A 1 124 ? -4.505 -3.070 19.384 1.00 89.75 124 GLU A CA 1
ATOM 979 C C . GLU A 1 124 ? -3.553 -4.264 19.324 1.00 89.75 124 GLU A C 1
ATOM 981 O O . GLU A 1 124 ? -2.802 -4.542 20.257 1.00 89.75 124 GLU A O 1
ATOM 986 N N . SER A 1 125 ? -3.566 -4.983 18.208 1.00 91.56 125 SER A N 1
ATOM 987 C CA . SER A 1 125 ? -2.627 -6.072 17.939 1.00 91.56 125 SER A CA 1
ATOM 988 C C . SER A 1 125 ? -2.059 -5.912 16.541 1.00 91.56 125 SER A C 1
ATOM 990 O O . SER A 1 125 ? -2.794 -5.750 15.567 1.00 91.56 125 SER A O 1
ATOM 992 N N . ARG A 1 126 ? -0.731 -5.918 16.421 1.00 92.25 126 ARG A N 1
ATOM 993 C CA . ARG A 1 126 ? -0.062 -5.802 15.125 1.00 92.25 126 ARG A CA 1
ATOM 994 C C . ARG A 1 126 ? 0.138 -7.193 14.538 1.00 92.25 126 ARG A C 1
ATOM 996 O O . ARG A 1 126 ? 0.777 -8.027 15.170 1.00 92.25 126 ARG A O 1
ATOM 1003 N N . VAL A 1 127 ? -0.368 -7.413 13.327 1.00 91.62 127 VAL A N 1
ATOM 1004 C CA . VAL A 1 127 ? -0.276 -8.704 12.638 1.00 91.62 127 VAL A CA 1
ATOM 1005 C C . VAL A 1 127 ? 0.530 -8.525 11.356 1.00 91.62 127 VAL A C 1
ATOM 1007 O O . VAL A 1 127 ? 0.113 -7.864 10.404 1.00 91.62 127 VAL A O 1
ATOM 1010 N N . GLY A 1 128 ? 1.736 -9.088 11.339 1.00 90.31 128 GLY A N 1
ATOM 1011 C CA . GLY A 1 128 ? 2.678 -8.899 10.239 1.00 90.31 128 GLY A CA 1
ATOM 1012 C C . GLY A 1 128 ? 3.181 -7.454 10.098 1.00 90.31 128 GLY A C 1
ATOM 1013 O O . GLY A 1 128 ? 3.293 -6.700 11.067 1.00 90.31 128 GLY A O 1
ATOM 1014 N N . LYS A 1 129 ? 3.557 -7.072 8.870 1.00 88.88 129 LYS A N 1
ATOM 1015 C CA . LYS A 1 129 ? 4.155 -5.752 8.585 1.00 88.88 129 LYS A CA 1
ATOM 1016 C C . LYS A 1 129 ? 3.108 -4.676 8.295 1.00 88.88 129 LYS A C 1
ATOM 1018 O O . LYS A 1 129 ? 3.298 -3.530 8.707 1.00 88.88 129 LYS A O 1
ATOM 1023 N N . SER A 1 130 ? 2.045 -5.056 7.591 1.00 88.38 130 SER A N 1
ATOM 1024 C CA . SER A 1 130 ? 1.069 -4.166 6.959 1.00 88.38 130 SER A CA 1
ATOM 1025 C C . SER A 1 130 ? -0.252 -4.058 7.719 1.00 88.38 130 SER A C 1
ATOM 1027 O O . SER A 1 130 ? -0.963 -3.082 7.489 1.00 88.38 130 SER A O 1
ATOM 1029 N N . ARG A 1 131 ? -0.597 -5.008 8.604 1.00 92.62 131 ARG A N 1
ATOM 1030 C CA . ARG A 1 131 ? -1.914 -5.066 9.254 1.00 92.62 131 ARG A CA 1
ATOM 1031 C C . ARG A 1 131 ? -1.870 -4.778 10.750 1.00 92.62 131 ARG A C 1
ATOM 1033 O O . ARG A 1 131 ? -0.909 -5.085 11.457 1.00 92.62 131 ARG A O 1
ATOM 1040 N N . GLN A 1 132 ? -2.952 -4.182 11.223 1.00 94.06 132 GLN A N 1
ATOM 1041 C CA . GLN A 1 132 ? -3.218 -3.870 12.614 1.00 94.06 132 GLN A CA 1
ATOM 1042 C C . GLN A 1 132 ? -4.680 -4.204 12.894 1.00 94.06 132 GLN A C 1
ATOM 1044 O O . GLN A 1 132 ? -5.560 -3.751 12.173 1.00 94.06 132 GLN A O 1
ATOM 1049 N N . VAL A 1 133 ? -4.939 -4.986 13.933 1.00 94.38 133 VAL A N 1
ATOM 1050 C CA . VAL A 1 133 ? -6.290 -5.216 14.438 1.00 94.38 133 VAL A CA 1
ATOM 1051 C C . VAL A 1 133 ? -6.548 -4.201 15.540 1.00 94.38 133 VAL A C 1
ATOM 1053 O O . VAL A 1 133 ? -5.749 -4.112 16.472 1.00 94.38 133 VAL A O 1
ATOM 1056 N N . VAL A 1 134 ? -7.623 -3.424 15.425 1.00 91.31 134 VAL A N 1
ATOM 1057 C CA . VAL A 1 134 ? -8.042 -2.437 16.428 1.00 91.31 134 VAL A CA 1
ATOM 1058 C C . VAL A 1 134 ? -9.508 -2.684 16.744 1.00 91.31 134 VAL A C 1
ATOM 1060 O O . VAL A 1 134 ? -10.356 -2.550 15.872 1.00 91.31 134 VAL A O 1
ATOM 1063 N N . ASN A 1 135 ? -9.815 -3.065 17.986 1.00 87.88 135 ASN A N 1
ATOM 1064 C CA . ASN A 1 135 ? -11.194 -3.295 18.449 1.00 87.88 135 ASN A CA 1
ATOM 1065 C C . ASN A 1 135 ? -11.999 -4.301 17.600 1.00 87.88 135 ASN A C 1
ATOM 1067 O O . ASN A 1 135 ? -13.212 -4.180 17.480 1.00 87.88 135 ASN A O 1
ATOM 1071 N N . GLY A 1 136 ? -11.330 -5.306 17.029 1.00 90.06 136 GLY A N 1
ATOM 1072 C CA . GLY A 1 136 ? -11.970 -6.300 16.161 1.00 90.06 136 GLY A CA 1
ATOM 1073 C C . GLY A 1 136 ? -12.066 -5.895 14.689 1.00 90.06 136 GLY A C 1
ATOM 1074 O O . GLY A 1 136 ? -12.507 -6.700 13.877 1.00 90.06 136 GLY A O 1
ATOM 1075 N N . GLU A 1 137 ? -11.611 -4.699 14.315 1.00 92.88 137 GLU A N 1
ATOM 1076 C CA . GLU A 1 137 ? -11.491 -4.286 12.917 1.00 92.88 137 GLU A CA 1
ATOM 1077 C C . GLU A 1 137 ? -10.076 -4.528 12.397 1.00 92.88 137 GLU A C 1
ATOM 1079 O O . GLU A 1 137 ? -9.089 -4.223 13.070 1.00 92.88 137 GLU A O 1
ATOM 1084 N N . ILE A 1 138 ? -9.967 -5.049 11.175 1.00 94.94 138 ILE A N 1
ATOM 1085 C CA . ILE A 1 138 ? -8.682 -5.255 10.506 1.00 94.94 138 ILE A CA 1
ATOM 1086 C C . ILE A 1 138 ? -8.369 -4.025 9.671 1.00 94.94 138 ILE A C 1
ATOM 1088 O O . ILE A 1 138 ? -9.025 -3.721 8.671 1.00 94.94 138 ILE A O 1
ATOM 1092 N N . LEU A 1 139 ? -7.305 -3.348 10.066 1.00 95.81 139 LEU A N 1
ATOM 1093 C CA . LEU A 1 139 ? -6.756 -2.206 9.371 1.00 95.81 139 LEU A CA 1
ATOM 1094 C C . LEU A 1 139 ? -5.475 -2.619 8.644 1.00 95.81 139 LEU A C 1
ATOM 1096 O O . LEU A 1 139 ? -4.668 -3.395 9.152 1.00 95.81 139 LEU A O 1
ATOM 1100 N N . LYS A 1 140 ? -5.263 -2.081 7.448 1.00 95.56 140 LYS A N 1
ATOM 1101 C CA . LYS A 1 140 ? -4.056 -2.247 6.640 1.00 95.56 140 LYS A CA 1
ATOM 1102 C C . LYS A 1 140 ? -3.346 -0.910 6.438 1.00 95.56 140 LYS A C 1
ATOM 1104 O O . LYS A 1 140 ? -3.918 0.167 6.620 1.00 95.56 140 LYS A O 1
ATOM 1109 N N . THR A 1 141 ? -2.083 -1.001 6.049 1.00 95.19 141 THR A N 1
ATOM 1110 C CA . THR A 1 141 ? -1.257 0.121 5.610 1.00 95.19 141 THR A CA 1
ATOM 1111 C C . THR A 1 141 ? -1.123 0.055 4.097 1.00 95.19 141 THR A C 1
ATOM 1113 O O . THR A 1 141 ? -0.730 -0.980 3.563 1.00 95.19 141 THR A O 1
ATOM 1116 N N . VAL A 1 142 ? -1.455 1.145 3.409 1.00 95.12 142 VAL A N 1
ATOM 1117 C CA . VAL A 1 142 ? -1.329 1.277 1.953 1.00 95.12 142 VAL A CA 1
ATOM 1118 C C . VAL A 1 142 ? -0.163 2.205 1.642 1.00 95.12 142 VAL A C 1
ATOM 1120 O O . VAL A 1 142 ? -0.097 3.313 2.170 1.00 95.12 142 VAL A O 1
ATOM 1123 N N . GLU A 1 143 ? 0.752 1.766 0.781 1.00 94.62 143 GLU A N 1
ATOM 1124 C CA . GLU A 1 143 ? 1.858 2.596 0.304 1.00 94.62 143 GLU A CA 1
ATOM 1125 C C . GLU A 1 143 ? 1.477 3.286 -1.009 1.00 94.62 143 GLU A C 1
ATOM 1127 O O . GLU A 1 143 ? 1.118 2.655 -2.006 1.00 94.62 143 GLU A O 1
ATOM 1132 N N . VAL A 1 144 ? 1.543 4.612 -0.990 1.00 93.88 144 VAL A N 1
ATOM 1133 C CA . VAL A 1 144 ? 1.243 5.496 -2.111 1.00 93.88 144 VAL A CA 1
ATOM 1134 C C . VAL A 1 144 ? 2.527 6.218 -2.491 1.00 93.88 144 VAL A C 1
ATOM 1136 O O . VAL A 1 144 ? 3.177 6.826 -1.649 1.00 93.88 144 VAL A O 1
ATOM 1139 N N . ILE A 1 145 ? 2.913 6.181 -3.757 1.00 91.62 145 ILE A N 1
ATOM 1140 C CA . ILE A 1 145 ? 4.082 6.897 -4.259 1.00 91.62 145 ILE A CA 1
ATOM 1141 C C . ILE A 1 145 ? 3.617 8.135 -5.010 1.00 91.62 145 ILE A C 1
ATOM 1143 O O . ILE A 1 145 ? 2.699 8.078 -5.829 1.00 91.62 145 ILE A O 1
ATOM 1147 N N . MET A 1 146 ? 4.293 9.247 -4.750 1.00 91.25 146 MET A N 1
ATOM 1148 C CA . MET A 1 146 ? 4.123 10.494 -5.473 1.00 91.25 146 MET A CA 1
ATOM 1149 C C . MET A 1 146 ? 5.403 10.837 -6.229 1.00 91.25 146 MET A C 1
ATOM 1151 O O . MET A 1 146 ? 6.480 10.925 -5.642 1.00 91.25 146 MET A O 1
ATOM 1155 N N . GLY A 1 147 ? 5.282 11.049 -7.536 1.00 89.38 147 GLY A N 1
ATOM 1156 C CA . GLY A 1 147 ? 6.367 11.564 -8.365 1.00 89.38 147 GLY A CA 1
ATOM 1157 C C . GLY A 1 147 ? 6.393 13.091 -8.358 1.00 89.38 147 GLY A C 1
ATOM 1158 O O . GLY A 1 147 ? 5.356 13.728 -8.540 1.00 89.38 147 GLY A O 1
ATOM 1159 N N . HIS A 1 148 ? 7.582 13.667 -8.223 1.00 88.00 148 HIS A N 1
ATOM 1160 C CA . HIS A 1 148 ? 7.846 15.106 -8.272 1.00 88.00 148 HIS A CA 1
ATOM 1161 C C . HIS A 1 148 ? 8.528 15.473 -9.589 1.00 88.00 148 HIS A C 1
ATOM 1163 O O . HIS A 1 148 ? 9.240 14.660 -10.181 1.00 88.00 148 HIS A O 1
ATOM 1169 N N . LYS A 1 149 ? 8.325 16.710 -10.060 1.00 84.69 149 LYS A N 1
ATOM 1170 C CA . LYS A 1 149 ? 9.040 17.223 -11.245 1.00 84.69 149 LYS A CA 1
ATOM 1171 C C . LYS A 1 149 ? 10.542 17.390 -11.024 1.00 84.69 149 LYS A C 1
ATOM 1173 O O . LYS A 1 149 ? 11.301 17.327 -11.986 1.00 84.69 149 LYS A O 1
ATOM 1178 N N . GLN A 1 150 ? 10.945 17.641 -9.784 1.00 85.50 150 GLN A N 1
ATOM 1179 C CA . GLN A 1 150 ? 12.321 17.909 -9.387 1.00 85.50 150 GLN A CA 1
ATOM 1180 C C . GLN A 1 150 ? 12.706 16.998 -8.225 1.00 85.50 150 GLN A C 1
ATOM 1182 O O . GLN A 1 150 ? 11.843 16.463 -7.528 1.00 85.50 150 GLN A O 1
ATOM 1187 N N . GLU A 1 151 ? 14.008 16.836 -8.013 1.00 89.31 151 GLU A N 1
ATOM 1188 C CA . GLU A 1 151 ? 14.520 16.141 -6.839 1.00 89.31 151 GLU A CA 1
ATOM 1189 C C . GLU A 1 151 ? 14.112 16.868 -5.552 1.00 89.31 151 GLU A C 1
ATOM 1191 O O . GLU A 1 151 ? 14.163 18.097 -5.448 1.00 89.31 151 GLU A O 1
ATOM 1196 N N . ILE A 1 152 ? 13.715 16.093 -4.548 1.00 90.31 152 ILE A N 1
ATOM 1197 C CA . ILE A 1 152 ? 13.328 16.580 -3.232 1.00 90.31 152 ILE A CA 1
ATOM 1198 C C . ILE A 1 152 ? 14.601 16.982 -2.487 1.00 90.31 152 ILE A C 1
ATOM 1200 O O . ILE A 1 152 ? 15.315 16.165 -1.896 1.00 90.31 152 ILE A O 1
ATOM 1204 N N . THR A 1 153 ? 14.877 18.281 -2.510 1.00 93.25 153 THR A N 1
ATOM 1205 C CA . THR A 1 153 ? 15.975 18.899 -1.761 1.00 93.25 153 THR A CA 1
ATOM 1206 C C . THR A 1 153 ? 15.771 18.765 -0.247 1.00 93.25 153 THR A C 1
ATOM 1208 O O . THR A 1 153 ? 14.694 18.403 0.225 1.00 93.25 153 THR A O 1
ATOM 1211 N N . VAL A 1 154 ? 16.783 19.116 0.557 1.00 92.81 154 VAL A N 1
ATOM 1212 C CA . VAL A 1 154 ? 16.644 19.178 2.029 1.00 92.81 154 VAL A CA 1
ATOM 1213 C C . VAL A 1 154 ? 15.480 20.089 2.440 1.00 92.81 154 VAL A C 1
ATOM 1215 O O . VAL A 1 154 ? 14.711 19.734 3.329 1.00 92.81 154 VAL A O 1
ATOM 1218 N N . LYS A 1 155 ? 15.289 21.211 1.733 1.00 92.75 155 LYS A N 1
ATOM 1219 C CA . LYS A 1 155 ? 14.128 22.090 1.916 1.00 92.75 155 LYS A CA 1
ATOM 1220 C C . LYS A 1 155 ? 12.821 21.371 1.566 1.00 92.75 155 LYS A C 1
ATOM 1222 O O . LYS A 1 155 ? 11.886 21.389 2.360 1.00 92.75 155 LYS A O 1
ATOM 1227 N N . GLY A 1 156 ? 12.789 20.669 0.432 1.00 90.31 156 GLY A N 1
ATOM 1228 C CA . GLY A 1 156 ? 11.637 19.866 0.017 1.00 90.31 156 GLY A CA 1
ATOM 1229 C C . GLY A 1 156 ? 11.260 18.772 1.026 1.00 90.31 156 GLY A C 1
ATOM 1230 O O . GLY A 1 156 ? 10.083 18.466 1.181 1.00 90.31 156 GLY A O 1
ATOM 1231 N N . LYS A 1 157 ? 12.227 18.213 1.770 1.00 93.19 157 LYS A N 1
ATOM 1232 C CA . LYS A 1 157 ? 11.952 17.250 2.854 1.00 93.19 157 LYS A CA 1
ATOM 1233 C C . LYS A 1 157 ? 11.200 17.893 4.022 1.00 93.19 157 LYS A C 1
ATOM 1235 O O . LYS A 1 157 ? 10.221 17.320 4.486 1.00 93.19 157 LYS A O 1
ATOM 1240 N N . ALA A 1 158 ? 11.604 19.088 4.450 1.00 92.94 158 ALA A N 1
ATOM 1241 C CA . ALA A 1 158 ? 10.896 19.822 5.502 1.00 92.94 158 ALA A CA 1
ATOM 1242 C C . ALA A 1 158 ? 9.481 20.246 5.054 1.00 92.94 158 ALA A C 1
ATOM 1244 O O . ALA A 1 158 ? 8.517 20.173 5.821 1.00 92.94 158 ALA A O 1
ATOM 1245 N N . GLU A 1 159 ? 9.331 20.639 3.784 1.00 92.38 159 GLU A N 1
ATOM 1246 C CA . GLU A 1 159 ? 8.023 20.926 3.180 1.00 92.38 159 GLU A CA 1
ATOM 1247 C C . GLU A 1 159 ? 7.136 19.670 3.131 1.00 92.38 159 GLU A C 1
ATOM 1249 O O . GLU A 1 159 ? 5.946 19.751 3.435 1.00 92.38 159 GLU A O 1
ATOM 1254 N N . LEU A 1 160 ? 7.713 18.500 2.831 1.00 92.62 160 LEU A N 1
ATOM 1255 C CA . LEU A 1 160 ? 7.020 17.211 2.844 1.00 92.62 160 LEU A CA 1
ATOM 1256 C C . LEU A 1 160 ? 6.512 16.847 4.248 1.00 92.62 160 LEU A C 1
ATOM 1258 O O . LEU A 1 160 ? 5.356 16.458 4.392 1.00 92.62 160 LEU A O 1
ATOM 1262 N N . GLU A 1 161 ? 7.332 17.006 5.288 1.00 93.50 161 GLU A N 1
ATOM 1263 C CA . GLU A 1 161 ? 6.926 16.772 6.685 1.00 93.50 161 GLU A CA 1
ATOM 1264 C C . GLU A 1 161 ? 5.805 17.726 7.121 1.00 93.50 161 GLU A C 1
ATOM 1266 O O . GLU A 1 161 ? 4.806 17.308 7.714 1.00 93.50 161 GLU A O 1
ATOM 1271 N N . THR A 1 162 ? 5.913 19.002 6.743 1.00 95.19 162 THR A N 1
ATOM 1272 C CA . THR A 1 162 ? 4.854 19.993 6.975 1.00 95.19 162 THR A CA 1
ATOM 1273 C C . THR A 1 162 ? 3.563 19.602 6.248 1.00 95.19 162 THR A C 1
ATOM 1275 O O . THR A 1 162 ? 2.464 19.725 6.799 1.00 95.19 162 THR A O 1
ATOM 1278 N N . ALA A 1 163 ? 3.675 19.094 5.018 1.00 94.12 163 ALA A N 1
ATOM 1279 C CA . ALA A 1 163 ? 2.537 18.619 4.244 1.00 94.12 163 ALA A CA 1
ATOM 1280 C C . ALA A 1 163 ? 1.874 17.394 4.889 1.00 94.12 163 ALA A C 1
ATOM 1282 O O . ALA A 1 163 ? 0.648 17.340 4.939 1.00 94.12 163 ALA A O 1
ATOM 1283 N N . VAL A 1 164 ? 2.645 16.458 5.458 1.00 95.44 164 VAL A N 1
ATOM 1284 C CA . VAL A 1 164 ? 2.111 15.309 6.215 1.00 95.44 164 VAL A CA 1
ATOM 1285 C C . VAL A 1 164 ? 1.213 15.769 7.361 1.00 95.44 164 VAL A C 1
ATOM 1287 O O . VAL A 1 164 ? 0.109 15.246 7.516 1.00 95.44 164 VAL A O 1
ATOM 1290 N N . ALA A 1 165 ? 1.638 16.768 8.141 1.00 95.44 165 ALA A N 1
ATOM 1291 C CA . ALA A 1 165 ? 0.829 17.300 9.238 1.00 95.44 165 ALA A CA 1
ATOM 1292 C C . ALA A 1 165 ? -0.505 17.886 8.737 1.00 95.44 165 ALA A C 1
ATOM 1294 O O . ALA A 1 165 ? -1.563 17.587 9.296 1.00 95.44 165 ALA A O 1
ATOM 1295 N N . LYS A 1 166 ? -0.471 18.656 7.641 1.00 96.75 166 LYS A N 1
ATOM 1296 C CA . LYS A 1 166 ? -1.673 19.241 7.022 1.00 96.75 166 LYS A CA 1
ATOM 1297 C C . LYS A 1 166 ? -2.607 18.179 6.434 1.00 96.75 166 LYS A C 1
ATOM 1299 O O . LYS A 1 166 ? -3.811 18.239 6.665 1.00 96.75 166 LYS A O 1
ATOM 1304 N N . VAL A 1 167 ? -2.073 17.182 5.724 1.00 95.94 167 VAL A N 1
ATOM 1305 C CA . VAL A 1 167 ? -2.862 16.067 5.169 1.00 95.94 167 VAL A CA 1
ATOM 1306 C C . VAL A 1 167 ? -3.518 15.259 6.288 1.00 95.94 167 VAL A C 1
ATOM 1308 O O . VAL A 1 167 ? -4.703 14.954 6.200 1.00 95.94 167 VAL A O 1
ATOM 1311 N N . ASN A 1 168 ? -2.792 14.966 7.371 1.00 96.62 168 ASN A N 1
ATOM 1312 C CA . ASN A 1 168 ? -3.354 14.279 8.536 1.00 96.62 168 ASN A CA 1
ATOM 1313 C C . ASN A 1 168 ? -4.495 15.066 9.186 1.00 96.62 168 ASN A C 1
ATOM 1315 O O . ASN A 1 168 ? -5.491 14.467 9.588 1.00 96.62 168 ASN A O 1
ATOM 1319 N N . LEU A 1 169 ? -4.379 16.394 9.273 1.00 97.06 169 LEU A N 1
ATOM 1320 C CA . LEU A 1 169 ? -5.464 17.240 9.765 1.00 97.06 169 LEU A CA 1
ATOM 1321 C C . LEU A 1 169 ? -6.706 17.127 8.868 1.00 97.06 169 LEU A C 1
ATOM 1323 O O . LEU A 1 169 ? -7.787 16.834 9.371 1.00 97.06 169 LEU A O 1
ATOM 1327 N N . LEU A 1 170 ? -6.545 17.268 7.547 1.00 96.44 170 LEU A N 1
ATOM 1328 C CA . LEU A 1 170 ? -7.652 17.156 6.586 1.00 96.44 170 LEU A CA 1
ATOM 1329 C C . LEU A 1 170 ? -8.319 15.773 6.613 1.00 96.44 170 LEU A C 1
ATOM 1331 O O . LEU A 1 170 ? -9.547 15.672 6.559 1.00 96.44 170 LEU A O 1
ATOM 1335 N N . LEU A 1 171 ? -7.528 14.703 6.730 1.00 94.88 171 LEU A N 1
ATOM 1336 C CA . LEU A 1 171 ? -8.045 13.338 6.836 1.00 94.88 171 LEU A CA 1
ATOM 1337 C C . LEU A 1 171 ? -8.816 13.119 8.135 1.00 94.88 171 LEU A C 1
ATOM 1339 O O . LEU A 1 171 ? -9.870 12.492 8.089 1.00 94.88 171 LEU A O 1
ATOM 1343 N N . ARG A 1 172 ? -8.356 13.670 9.267 1.00 95.25 172 ARG A N 1
ATOM 1344 C CA . ARG A 1 172 ? -9.100 13.633 10.538 1.00 95.25 172 ARG A CA 1
ATOM 1345 C C . ARG A 1 172 ? -10.422 14.384 10.441 1.00 95.25 172 ARG A C 1
ATOM 1347 O O . ARG A 1 172 ? -11.442 13.834 10.836 1.00 95.25 172 ARG A O 1
ATOM 1354 N N . THR A 1 173 ? -10.428 15.590 9.874 1.00 96.56 173 THR A N 1
ATOM 1355 C CA . THR A 1 173 ? -11.668 16.354 9.661 1.00 96.56 173 THR A CA 1
ATOM 1356 C C . THR A 1 173 ? -12.642 15.579 8.777 1.00 96.56 173 THR A C 1
ATOM 1358 O O . THR A 1 173 ? -13.802 15.418 9.140 1.00 96.56 173 THR A O 1
ATOM 1361 N N . THR A 1 174 ? -12.156 15.017 7.665 1.00 94.62 174 THR A N 1
ATOM 1362 C CA . THR A 1 174 ? -12.973 14.190 6.760 1.00 94.62 174 THR A CA 1
ATOM 1363 C C . THR A 1 174 ? -13.508 12.945 7.473 1.00 94.62 174 THR A C 1
ATOM 1365 O O . THR A 1 174 ? -14.650 12.543 7.271 1.00 94.62 174 THR A O 1
ATOM 1368 N N . ALA A 1 175 ? -12.693 12.323 8.321 1.00 92.75 175 ALA A N 1
ATOM 1369 C CA . ALA A 1 175 ? -13.068 11.133 9.066 1.00 92.75 175 ALA A CA 1
ATOM 1370 C C . ALA A 1 175 ? -14.198 11.404 10.069 1.00 92.75 175 ALA A C 1
ATOM 1372 O O . ALA A 1 175 ? -15.167 10.654 10.077 1.00 92.75 175 ALA A O 1
ATOM 1373 N N . VAL A 1 176 ? -14.129 12.519 10.806 1.00 94.00 176 VAL A N 1
ATOM 1374 C CA . VAL A 1 176 ? -15.216 12.976 11.690 1.00 94.00 176 VAL A CA 1
ATOM 1375 C C . VAL A 1 176 ? -16.499 13.230 10.898 1.00 94.00 176 VAL A C 1
ATOM 1377 O O . VAL A 1 176 ? -17.567 12.800 11.314 1.00 94.00 176 VAL A O 1
ATOM 1380 N N . THR A 1 177 ? -16.413 13.873 9.728 1.00 95.31 177 THR A N 1
ATOM 1381 C CA . THR A 1 177 ? -17.609 14.139 8.903 1.00 95.31 177 THR A CA 1
ATOM 1382 C C . THR A 1 177 ? -18.242 12.885 8.302 1.00 95.31 177 THR A C 1
ATOM 1384 O O . THR A 1 177 ? -19.417 12.909 7.957 1.00 95.31 177 THR A O 1
ATOM 1387 N N . MET A 1 178 ? -17.469 11.809 8.139 1.00 92.25 178 MET A N 1
ATOM 1388 C CA . MET A 1 178 ? -17.919 10.555 7.527 1.00 92.25 178 MET A CA 1
ATOM 1389 C C . MET A 1 178 ? -18.129 9.429 8.549 1.00 92.25 178 MET A C 1
ATOM 1391 O O . MET A 1 178 ? -18.330 8.294 8.127 1.00 92.25 178 MET A O 1
ATOM 1395 N N . ASP A 1 179 ? -18.021 9.725 9.848 1.00 91.75 179 ASP A N 1
ATOM 1396 C CA . ASP A 1 179 ? -18.075 8.753 10.950 1.00 91.75 179 ASP A CA 1
ATOM 1397 C C . ASP A 1 179 ? -17.193 7.509 10.715 1.00 91.75 179 ASP A C 1
ATOM 1399 O O . ASP A 1 179 ? -17.592 6.364 10.907 1.00 91.75 179 ASP A O 1
ATOM 1403 N N . ARG A 1 180 ? -15.968 7.733 10.219 1.00 90.44 180 ARG A N 1
ATOM 1404 C CA . ARG A 1 180 ? -14.983 6.669 9.964 1.00 90.44 180 ARG A CA 1
ATOM 1405 C C . ARG A 1 180 ? -13.735 6.858 10.811 1.00 90.44 180 ARG A C 1
ATOM 1407 O O . ARG A 1 180 ? -13.390 7.975 11.193 1.00 90.44 180 ARG A O 1
ATOM 1414 N N . THR A 1 181 ? -12.985 5.780 11.027 1.00 89.25 181 THR A N 1
ATOM 1415 C CA . THR A 1 181 ? -11.669 5.867 11.670 1.00 89.25 181 THR A CA 1
ATOM 1416 C C . THR A 1 181 ? -10.720 6.719 10.824 1.00 89.25 181 THR A C 1
ATOM 1418 O O . THR A 1 181 ? -10.542 6.488 9.625 1.00 89.25 181 THR A O 1
ATOM 1421 N N . ALA A 1 182 ? -10.097 7.723 11.446 1.00 93.06 182 ALA A N 1
ATOM 1422 C CA . ALA A 1 182 ? -9.163 8.601 10.755 1.00 93.06 182 ALA A CA 1
ATOM 1423 C C . ALA A 1 182 ? -7.922 7.837 10.279 1.00 93.06 182 ALA A C 1
ATOM 1425 O O . ALA A 1 182 ? -7.204 7.224 11.076 1.00 93.06 182 ALA A O 1
ATOM 1426 N N . TRP A 1 183 ? -7.645 7.928 8.977 1.00 96.25 183 TRP A N 1
ATOM 1427 C CA . TRP A 1 183 ? -6.397 7.432 8.406 1.00 96.25 183 TRP A CA 1
ATOM 1428 C C . TRP A 1 183 ? -5.213 8.227 8.950 1.00 96.25 183 TRP A C 1
ATOM 1430 O O . TRP A 1 183 ? -5.312 9.430 9.208 1.00 96.25 183 TRP A O 1
ATOM 1440 N N . VAL A 1 184 ? -4.079 7.547 9.100 1.00 95.62 184 VAL A N 1
ATOM 1441 C CA . VAL A 1 184 ? -2.829 8.156 9.560 1.00 95.62 184 VAL A CA 1
ATOM 1442 C C . VAL A 1 184 ? -1.815 8.065 8.441 1.00 95.62 184 VAL A C 1
ATOM 1444 O O . VAL A 1 184 ? -1.465 6.979 7.996 1.00 95.62 184 VAL A O 1
ATOM 1447 N N . VAL A 1 185 ? -1.327 9.209 7.993 1.00 96.50 185 VAL A N 1
ATOM 1448 C CA . VAL A 1 185 ? -0.364 9.315 6.906 1.00 96.50 185 VAL A CA 1
ATOM 1449 C C . VAL A 1 185 ? 1.010 9.636 7.467 1.00 96.50 185 VAL A C 1
ATOM 1451 O O . VAL A 1 185 ? 1.175 10.505 8.323 1.00 96.50 185 VAL A O 1
ATOM 1454 N N . THR A 1 186 ? 2.013 8.946 6.942 1.00 96.25 186 THR A N 1
ATOM 1455 C CA . THR A 1 186 ? 3.429 9.283 7.105 1.00 96.25 186 THR A CA 1
ATOM 1456 C C . THR A 1 186 ? 4.063 9.367 5.724 1.00 96.25 186 THR A C 1
ATOM 1458 O O . THR A 1 186 ? 3.581 8.720 4.796 1.00 96.25 186 THR A O 1
ATOM 1461 N N . ALA A 1 187 ? 5.117 10.164 5.558 1.00 95.44 187 ALA A N 1
ATOM 1462 C CA . ALA A 1 187 ? 5.814 10.268 4.281 1.00 95.44 187 ALA A CA 1
ATOM 1463 C C . ALA A 1 187 ? 7.324 10.186 4.455 1.00 95.44 187 ALA A C 1
ATOM 1465 O O . ALA A 1 187 ? 7.873 10.566 5.488 1.00 95.44 187 ALA A O 1
ATOM 1466 N N . LYS A 1 188 ? 7.991 9.701 3.412 1.00 94.06 188 LYS A N 1
ATOM 1467 C CA . LYS A 1 188 ? 9.443 9.651 3.292 1.00 94.06 188 LYS A CA 1
ATOM 1468 C C . LYS A 1 188 ? 9.832 10.146 1.909 1.00 94.06 188 LYS A C 1
ATOM 1470 O O . LYS A 1 188 ? 9.286 9.689 0.906 1.00 94.06 188 LYS A O 1
ATOM 1475 N N . ALA A 1 189 ? 10.784 11.068 1.852 1.00 92.31 189 ALA A N 1
ATOM 1476 C CA . ALA A 1 189 ? 11.418 11.425 0.592 1.00 92.31 189 ALA A CA 1
ATOM 1477 C C . ALA A 1 189 ? 12.278 10.255 0.102 1.00 92.31 189 ALA A C 1
ATOM 1479 O O . ALA A 1 189 ? 12.951 9.591 0.896 1.00 92.31 189 ALA A O 1
ATOM 1480 N N . GLY A 1 190 ? 12.258 10.013 -1.202 1.00 86.50 190 GLY A N 1
ATOM 1481 C CA . GLY A 1 190 ? 13.129 9.047 -1.841 1.00 86.50 190 GLY A CA 1
ATOM 1482 C C . GLY A 1 190 ? 14.595 9.469 -1.747 1.00 86.50 190 GLY A C 1
ATOM 1483 O O . GLY A 1 190 ? 14.941 10.616 -1.448 1.00 86.50 190 GLY A O 1
ATOM 1484 N N . THR A 1 191 ? 15.482 8.502 -1.956 1.00 79.94 191 THR A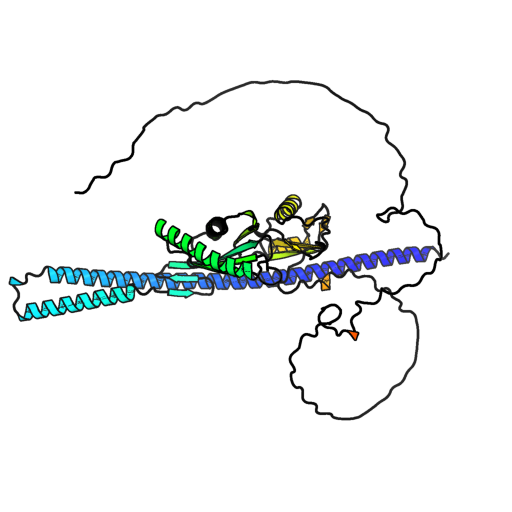 N 1
ATOM 1485 C CA . THR A 1 191 ? 16.933 8.684 -1.874 1.00 79.94 191 THR A CA 1
ATOM 1486 C C . THR A 1 191 ? 17.607 8.211 -3.158 1.00 79.94 191 THR A C 1
ATOM 1488 O O . THR A 1 191 ? 17.079 7.357 -3.878 1.00 79.94 191 THR A O 1
ATOM 1491 N N . GLY A 1 192 ? 18.778 8.785 -3.454 1.00 80.69 192 GLY A N 1
ATOM 1492 C CA . GLY A 1 192 ? 19.579 8.446 -4.631 1.00 80.69 192 GLY A CA 1
ATOM 1493 C C . GLY A 1 192 ? 18.809 8.647 -5.936 1.00 80.69 192 GLY A C 1
ATOM 1494 O O . GLY A 1 192 ? 18.292 9.723 -6.210 1.00 80.69 192 GLY A O 1
ATOM 1495 N N . GLU A 1 193 ? 18.685 7.575 -6.713 1.00 72.19 193 GLU A N 1
ATOM 1496 C CA . GLU A 1 193 ? 18.056 7.538 -8.042 1.00 72.19 193 GLU A CA 1
ATOM 1497 C C . GLU A 1 193 ? 16.551 7.895 -8.047 1.00 72.19 193 GLU A C 1
ATOM 1499 O O . GLU A 1 193 ? 15.958 8.118 -9.108 1.00 72.19 193 GLU A O 1
ATOM 1504 N N . PHE A 1 194 ? 15.937 7.970 -6.861 1.00 80.88 194 PHE A N 1
ATOM 1505 C CA . PHE A 1 194 ? 14.528 8.305 -6.631 1.00 80.88 194 PHE A CA 1
ATOM 1506 C C . PHE A 1 194 ? 14.369 9.542 -5.748 1.00 80.88 194 PHE A C 1
ATOM 1508 O O . PHE A 1 194 ? 13.364 9.679 -5.059 1.00 80.88 194 PHE A O 1
ATOM 1515 N N . ALA A 1 195 ? 15.357 10.441 -5.733 1.00 87.31 195 ALA A N 1
ATOM 1516 C CA . ALA A 1 195 ? 15.263 11.688 -4.978 1.00 87.31 195 ALA A CA 1
ATOM 1517 C C . ALA A 1 195 ? 14.043 12.538 -5.378 1.00 87.31 195 ALA A C 1
ATOM 1519 O O . ALA A 1 195 ? 13.592 13.348 -4.587 1.00 87.31 195 ALA A O 1
ATOM 1520 N N . ASP A 1 196 ? 13.480 12.335 -6.567 1.00 87.06 196 ASP A N 1
ATOM 1521 C CA . ASP A 1 196 ? 12.274 12.979 -7.099 1.00 87.06 196 ASP A CA 1
ATOM 1522 C C . ASP A 1 196 ? 10.975 12.183 -6.858 1.00 87.06 196 ASP A C 1
ATOM 1524 O O . ASP A 1 196 ? 9.967 12.399 -7.530 1.00 87.06 196 ASP A O 1
ATOM 1528 N N . GLU A 1 197 ? 10.971 11.235 -5.926 1.00 91.69 197 GLU A N 1
ATOM 1529 C CA . GLU A 1 197 ? 9.776 10.507 -5.496 1.00 91.69 197 GLU A CA 1
ATOM 1530 C C . GLU A 1 197 ? 9.602 10.643 -3.985 1.00 91.69 197 GLU A C 1
ATOM 1532 O O . GLU A 1 197 ? 10.580 10.710 -3.245 1.00 91.69 197 GLU A O 1
ATOM 1537 N N . SER A 1 198 ? 8.364 10.659 -3.498 1.00 92.06 198 SER A N 1
ATOM 1538 C CA . SER A 1 198 ? 8.077 10.457 -2.078 1.00 92.06 198 SER A CA 1
ATOM 1539 C C . SER A 1 198 ? 7.125 9.286 -1.871 1.00 92.06 198 SER A C 1
ATOM 1541 O O . SER A 1 198 ? 6.149 9.122 -2.601 1.00 92.06 198 SER A O 1
ATOM 1543 N N . THR A 1 199 ? 7.422 8.468 -0.866 1.00 93.81 199 THR A N 1
ATOM 1544 C CA . THR A 1 199 ? 6.591 7.340 -0.441 1.00 93.81 199 THR A CA 1
ATOM 1545 C C . THR A 1 199 ? 5.745 7.777 0.744 1.00 93.81 199 THR A C 1
ATOM 1547 O O . THR A 1 199 ? 6.274 8.253 1.746 1.00 93.81 199 THR A O 1
ATOM 1550 N N . TRP A 1 200 ? 4.437 7.602 0.633 1.00 95.62 200 TRP A N 1
ATOM 1551 C CA . TRP A 1 200 ? 3.429 7.940 1.624 1.00 95.62 200 TRP A CA 1
ATOM 1552 C C . TRP A 1 200 ? 2.798 6.652 2.146 1.00 95.62 200 TRP A C 1
ATOM 1554 O O . TRP A 1 200 ? 2.129 5.939 1.402 1.00 95.62 200 TRP A O 1
ATOM 1564 N N . SER A 1 201 ? 3.001 6.338 3.421 1.00 95.62 201 SER A N 1
ATOM 1565 C CA . SER A 1 201 ? 2.378 5.183 4.069 1.00 95.62 201 SER A CA 1
ATOM 1566 C C . SER A 1 201 ? 1.105 5.640 4.777 1.00 95.62 201 SER A C 1
ATOM 1568 O O . SER A 1 201 ? 1.163 6.429 5.723 1.00 95.62 201 SER A O 1
ATOM 1570 N N . VAL A 1 202 ? -0.038 5.147 4.305 1.00 97.00 202 VAL A N 1
ATOM 1571 C CA . VAL A 1 202 ? -1.378 5.446 4.817 1.00 97.00 202 VAL A CA 1
ATOM 1572 C C . VAL A 1 202 ? -1.829 4.280 5.687 1.00 97.00 202 VAL A C 1
ATOM 1574 O O . VAL A 1 202 ? -2.216 3.231 5.179 1.00 97.00 202 VAL A O 1
ATOM 1577 N N . GLY A 1 203 ? -1.721 4.434 7.000 1.00 96.06 203 GLY A N 1
ATOM 1578 C CA . GLY A 1 203 ? -2.174 3.469 7.995 1.00 96.06 203 GLY A CA 1
ATOM 1579 C C . GLY A 1 203 ? -3.635 3.669 8.395 1.00 96.06 203 GLY A C 1
ATOM 1580 O O . GLY A 1 203 ? -4.248 4.698 8.101 1.00 96.06 203 GLY A O 1
ATOM 1581 N N . ARG A 1 204 ? -4.165 2.687 9.132 1.00 95.31 204 ARG A N 1
ATOM 1582 C CA . ARG A 1 204 ? -5.559 2.644 9.609 1.00 95.31 204 ARG A CA 1
ATOM 1583 C C . ARG A 1 204 ? -6.608 2.607 8.487 1.00 95.31 204 ARG A C 1
ATOM 1585 O O . ARG A 1 204 ? -7.715 3.106 8.652 1.00 95.31 204 ARG A O 1
ATOM 1592 N N . VAL A 1 205 ? -6.265 2.020 7.341 1.00 96.25 205 VAL A N 1
ATOM 1593 C CA . VAL A 1 205 ? -7.197 1.837 6.220 1.00 96.25 205 VAL A CA 1
ATOM 1594 C C . VAL A 1 205 ? -7.968 0.538 6.436 1.00 96.25 205 VAL A C 1
ATOM 1596 O O . VAL A 1 205 ? -7.338 -0.493 6.640 1.00 96.25 205 VAL A O 1
ATOM 1599 N N . ALA A 1 206 ? -9.298 0.545 6.368 1.00 95.12 206 ALA A N 1
ATOM 1600 C CA . ALA A 1 206 ? -10.072 -0.693 6.478 1.00 95.12 206 ALA A CA 1
ATOM 1601 C C . ALA A 1 206 ? -9.702 -1.700 5.367 1.00 95.12 206 ALA A C 1
ATOM 1603 O O . ALA A 1 206 ? -9.304 -1.326 4.256 1.00 95.12 206 ALA A O 1
ATOM 1604 N N . GLN A 1 207 ? -9.764 -2.996 5.680 1.00 94.19 207 GLN A N 1
ATOM 1605 C CA . GLN A 1 207 ? -9.290 -4.062 4.792 1.00 94.19 207 GLN A CA 1
ATOM 1606 C C . GLN A 1 207 ? -9.999 -4.088 3.428 1.00 94.19 207 GLN A C 1
ATOM 1608 O O . GLN A 1 207 ? -9.351 -4.369 2.415 1.00 94.19 207 GLN A O 1
ATOM 1613 N N . ASP A 1 208 ? -11.284 -3.760 3.402 1.00 93.94 208 ASP A N 1
ATOM 1614 C CA . ASP A 1 208 ? -12.181 -3.742 2.243 1.00 93.94 208 ASP A CA 1
ATOM 1615 C C . ASP A 1 208 ? -11.995 -2.517 1.330 1.00 93.94 208 ASP A C 1
ATOM 1617 O O . ASP A 1 208 ? -12.405 -2.536 0.170 1.00 93.94 208 ASP A O 1
ATOM 1621 N N . ILE A 1 209 ? -11.325 -1.463 1.806 1.00 95.12 209 ILE A N 1
ATOM 1622 C CA . ILE A 1 209 ? -11.099 -0.252 1.014 1.00 95.12 209 ILE A CA 1
ATOM 1623 C C . ILE A 1 209 ? -10.068 -0.521 -0.088 1.00 95.12 209 ILE A C 1
ATOM 1625 O O . ILE A 1 209 ? -8.933 -0.937 0.176 1.00 95.12 209 ILE A O 1
ATOM 1629 N N . ASP A 1 210 ? -10.448 -0.225 -1.332 1.00 93.06 210 ASP A N 1
ATOM 1630 C CA . ASP A 1 210 ? -9.566 -0.289 -2.499 1.00 93.06 210 ASP A CA 1
ATOM 1631 C C . ASP A 1 210 ? -8.362 0.667 -2.329 1.00 93.06 210 ASP A C 1
ATOM 1633 O O . ASP A 1 210 ? -8.557 1.877 -2.147 1.00 93.06 210 ASP A O 1
ATOM 1637 N N . PRO A 1 211 ? -7.110 0.173 -2.415 1.00 93.31 211 PRO A N 1
ATOM 1638 C CA . PRO A 1 211 ? -5.916 1.014 -2.416 1.00 93.31 211 PRO A CA 1
ATOM 1639 C C . PRO A 1 211 ? -5.953 2.173 -3.424 1.00 93.31 211 PRO A C 1
ATOM 1641 O O . PRO A 1 211 ? -5.411 3.242 -3.140 1.00 93.31 211 PRO A O 1
ATOM 1644 N N . LEU A 1 212 ? -6.604 2.012 -4.582 1.00 90.62 212 LEU A N 1
ATOM 1645 C CA . LEU A 1 212 ? -6.731 3.087 -5.573 1.00 90.62 212 LEU A CA 1
ATOM 1646 C C . LEU A 1 212 ? -7.583 4.248 -5.057 1.00 90.62 212 LEU A C 1
ATOM 1648 O O . LEU A 1 212 ? -7.244 5.409 -5.294 1.00 90.62 212 LEU A O 1
ATOM 1652 N N . LYS A 1 213 ? -8.641 3.950 -4.296 1.00 94.25 213 LYS A N 1
ATOM 1653 C CA . LYS A 1 213 ? -9.451 4.972 -3.624 1.00 94.25 213 LYS A CA 1
ATOM 1654 C C . LYS A 1 213 ? -8.619 5.730 -2.591 1.00 94.25 213 LYS A C 1
ATOM 1656 O O . LYS A 1 213 ? -8.713 6.953 -2.520 1.00 94.25 213 LYS A O 1
ATOM 1661 N N . VAL A 1 214 ? -7.756 5.029 -1.850 1.00 94.88 214 VAL A N 1
ATOM 1662 C CA . VAL A 1 214 ? -6.821 5.653 -0.896 1.00 94.88 214 VAL A CA 1
ATOM 1663 C C . VAL A 1 214 ? -5.859 6.595 -1.614 1.00 94.88 214 VAL A C 1
ATOM 1665 O O . VAL A 1 214 ? -5.733 7.752 -1.220 1.00 94.88 214 VAL A O 1
ATOM 1668 N N . ALA A 1 215 ? -5.211 6.132 -2.687 1.00 93.38 215 ALA A N 1
ATOM 1669 C CA . ALA A 1 215 ? -4.299 6.962 -3.471 1.00 93.38 215 ALA A CA 1
ATOM 1670 C C . ALA A 1 215 ? -4.999 8.189 -4.065 1.00 93.38 215 ALA A C 1
ATOM 1672 O O . ALA A 1 215 ? -4.422 9.275 -4.067 1.00 93.38 215 ALA A O 1
ATOM 1673 N N . TRP A 1 216 ? -6.243 8.040 -4.522 1.00 93.12 216 TRP A N 1
ATOM 1674 C CA . TRP A 1 216 ? -7.041 9.150 -5.033 1.00 93.12 216 TRP A CA 1
ATOM 1675 C C . TRP A 1 216 ? -7.384 10.174 -3.942 1.00 93.12 216 TRP A C 1
ATOM 1677 O O . TRP A 1 216 ? -7.162 11.370 -4.134 1.00 93.12 216 TRP A O 1
ATOM 1687 N N . GLU A 1 217 ? -7.867 9.726 -2.777 1.00 94.75 217 GLU A N 1
ATOM 1688 C CA . GLU A 1 217 ? -8.192 10.618 -1.657 1.00 94.75 217 GLU A CA 1
ATOM 1689 C C . GLU A 1 217 ? -6.947 11.351 -1.144 1.00 94.75 217 GLU A C 1
ATOM 1691 O O . GLU A 1 217 ? -6.979 12.572 -0.978 1.00 94.75 217 GLU A O 1
ATOM 1696 N N . VAL A 1 218 ? -5.833 10.637 -0.952 1.00 94.38 218 VAL A N 1
ATOM 1697 C CA . VAL A 1 218 ? -4.556 11.236 -0.543 1.00 94.38 218 VAL A CA 1
ATOM 1698 C C . VAL A 1 218 ? -4.046 12.197 -1.610 1.00 94.38 218 VAL A C 1
ATOM 1700 O O . VAL A 1 218 ? -3.680 13.320 -1.278 1.00 94.38 218 VAL A O 1
ATOM 1703 N N . GLY A 1 219 ? -4.096 11.820 -2.889 1.00 92.12 219 GLY A N 1
ATOM 1704 C CA . GLY A 1 219 ? -3.724 12.693 -4.002 1.00 92.12 219 GLY A CA 1
ATOM 1705 C C . GLY A 1 219 ? -4.517 14.000 -4.011 1.00 92.12 219 GLY A C 1
ATOM 1706 O O . GLY A 1 219 ? -3.931 15.073 -4.137 1.00 92.12 219 GLY A O 1
ATOM 1707 N N . ARG A 1 220 ? -5.833 13.940 -3.782 1.00 93.94 220 ARG A N 1
ATOM 1708 C CA . ARG A 1 220 ? -6.687 15.132 -3.663 1.00 93.94 220 ARG A CA 1
ATOM 1709 C C . ARG A 1 220 ? -6.265 16.031 -2.496 1.00 93.94 220 ARG A C 1
ATOM 1711 O O . ARG A 1 220 ? -6.165 17.243 -2.677 1.00 93.94 220 ARG A O 1
ATOM 1718 N N . MET A 1 221 ? -5.979 15.455 -1.327 1.00 94.44 221 MET A N 1
ATOM 1719 C CA . MET A 1 221 ? -5.503 16.223 -0.166 1.00 94.44 221 MET A CA 1
ATOM 1720 C C . MET A 1 221 ? -4.131 16.852 -0.425 1.00 94.44 221 MET A C 1
ATOM 1722 O O . MET A 1 221 ? -3.887 17.988 -0.028 1.00 94.44 221 MET A O 1
ATOM 1726 N N . LEU A 1 222 ? -3.244 16.152 -1.133 1.00 91.62 222 LEU A N 1
ATOM 1727 C CA . LEU A 1 222 ? -1.934 16.676 -1.514 1.00 91.62 222 LEU A CA 1
ATOM 1728 C C . LEU A 1 222 ? -2.058 17.861 -2.472 1.00 91.62 222 LEU A C 1
ATOM 1730 O O . LEU A 1 222 ? -1.384 18.866 -2.270 1.00 91.62 222 LEU A O 1
ATOM 1734 N N . ILE A 1 223 ? -2.968 17.799 -3.448 1.00 91.19 223 ILE A N 1
ATOM 1735 C CA . ILE A 1 223 ? -3.282 18.936 -4.331 1.00 91.19 223 ILE A CA 1
ATOM 1736 C C . ILE A 1 223 ? -3.738 20.147 -3.519 1.00 91.19 223 ILE A C 1
ATOM 1738 O O . ILE A 1 223 ? -3.245 21.251 -3.747 1.00 91.19 223 ILE A O 1
ATOM 1742 N N . GLN A 1 224 ? -4.608 19.942 -2.531 1.00 93.25 224 GLN A N 1
ATOM 1743 C CA . GLN A 1 224 ? -5.076 21.018 -1.662 1.00 93.25 224 GLN A CA 1
ATOM 1744 C C . GLN A 1 224 ? -3.954 21.608 -0.791 1.00 93.25 224 GLN A C 1
ATOM 1746 O O . GLN A 1 224 ? -3.880 22.821 -0.623 1.00 93.25 224 GLN A O 1
ATOM 1751 N N . VAL A 1 225 ? -3.077 20.765 -0.238 1.00 93.06 225 VAL A N 1
ATOM 1752 C CA . VAL A 1 225 ? -1.994 21.194 0.661 1.00 93.06 225 VAL A CA 1
ATOM 1753 C C . VAL A 1 225 ? -0.865 21.895 -0.082 1.00 93.06 225 VAL A C 1
ATOM 1755 O O . VAL A 1 225 ? -0.343 22.895 0.416 1.00 93.06 225 VAL A O 1
ATOM 1758 N N . PHE A 1 226 ? -0.478 21.379 -1.248 1.00 87.19 226 PHE A N 1
ATOM 1759 C CA . PHE A 1 226 ? 0.580 21.981 -2.045 1.00 87.19 226 PHE A CA 1
ATOM 1760 C C . PHE A 1 226 ? 0.096 23.190 -2.833 1.00 87.19 226 PHE A C 1
ATOM 1762 O O . PHE A 1 226 ? 0.941 23.994 -3.186 1.00 87.19 226 PHE A O 1
ATOM 1769 N N . GLY A 1 227 ? -1.204 23.347 -3.109 1.00 85.50 227 GLY A N 1
ATOM 1770 C CA . GLY A 1 227 ? -1.775 24.524 -3.784 1.00 85.50 227 GLY A CA 1
ATOM 1771 C C . GLY A 1 227 ? -1.470 24.631 -5.284 1.00 85.50 227 GLY A C 1
ATOM 1772 O O . GLY A 1 227 ? -2.048 25.471 -5.966 1.00 85.50 227 GLY A O 1
ATOM 1773 N N . HIS A 1 228 ? -0.602 23.767 -5.820 1.00 76.00 228 HIS A N 1
ATOM 1774 C CA . HIS A 1 228 ? -0.193 23.772 -7.223 1.00 76.00 228 HIS A CA 1
ATOM 1775 C C . HIS A 1 228 ? -0.086 22.324 -7.718 1.00 76.00 228 HIS A C 1
ATOM 1777 O O . HIS A 1 228 ? 0.734 21.544 -7.228 1.00 76.00 228 HIS A O 1
ATOM 1783 N N . THR A 1 229 ? -0.876 21.951 -8.727 1.00 72.94 229 THR A N 1
ATOM 1784 C CA . THR A 1 229 ? -0.740 20.652 -9.414 1.00 72.94 229 THR A CA 1
ATOM 1785 C C . THR A 1 229 ? 0.542 20.574 -10.238 1.00 72.94 229 THR A C 1
ATOM 1787 O O . THR A 1 229 ? 0.981 19.488 -10.600 1.00 72.94 229 THR A O 1
ATOM 1790 N N . GLU A 1 230 ? 1.171 21.714 -10.526 1.00 71.81 230 GLU A N 1
ATOM 1791 C CA . GLU A 1 230 ? 2.332 21.777 -11.402 1.00 71.81 230 GLU A CA 1
ATOM 1792 C C . GLU A 1 230 ? 3.577 21.103 -10.824 1.00 71.81 230 GLU A C 1
ATOM 1794 O O . GLU A 1 230 ? 4.419 20.686 -11.606 1.00 71.81 230 GLU A O 1
ATOM 1799 N N . GLY A 1 231 ? 3.721 20.956 -9.504 1.00 68.81 231 GLY A N 1
ATOM 1800 C CA . GLY A 1 231 ? 4.875 20.269 -8.903 1.00 68.81 231 GLY A CA 1
ATOM 1801 C C . GLY A 1 231 ? 4.760 18.739 -8.889 1.00 68.81 231 GLY A C 1
ATOM 1802 O O . GLY A 1 231 ? 5.776 18.040 -8.829 1.00 68.81 231 GLY A O 1
ATOM 1803 N N . MET A 1 232 ? 3.535 18.215 -8.978 1.00 77.06 232 MET A N 1
ATOM 1804 C CA . MET A 1 232 ? 3.236 16.793 -8.829 1.00 77.06 232 MET A CA 1
ATOM 1805 C C . MET A 1 232 ? 3.037 16.149 -10.195 1.00 77.06 232 MET A C 1
ATOM 1807 O O . MET A 1 232 ? 2.193 16.563 -10.983 1.00 77.06 232 MET A O 1
ATOM 1811 N N . LEU A 1 233 ? 3.830 15.120 -10.482 1.00 67.06 233 LEU A N 1
ATOM 1812 C CA . LEU A 1 233 ? 3.761 14.424 -11.761 1.00 67.06 233 LEU A CA 1
ATOM 1813 C C . LEU A 1 233 ? 2.666 13.370 -11.786 1.00 67.06 233 LEU A C 1
ATOM 1815 O O . LEU A 1 233 ? 1.997 13.268 -12.802 1.00 67.06 233 LEU A O 1
ATOM 1819 N N . ASN A 1 234 ? 2.529 12.580 -10.715 1.00 80.62 234 ASN A N 1
ATOM 1820 C CA . ASN A 1 234 ? 1.506 11.545 -10.556 1.00 80.62 234 ASN A CA 1
ATOM 1821 C C . ASN A 1 234 ? 1.496 10.995 -9.124 1.00 80.62 234 ASN A C 1
ATOM 1823 O O . ASN A 1 234 ? 2.516 11.036 -8.435 1.00 80.62 234 ASN A O 1
ATOM 1827 N N . VAL A 1 235 ? 0.364 10.409 -8.732 1.00 84.38 235 VAL A N 1
ATOM 1828 C CA . VAL A 1 235 ? 0.179 9.651 -7.488 1.00 84.38 235 VAL A CA 1
ATOM 1829 C C . VAL A 1 235 ? -0.291 8.245 -7.860 1.00 84.38 235 VAL A C 1
ATOM 1831 O O . VAL A 1 235 ? -1.221 8.105 -8.653 1.00 84.38 235 VAL A O 1
ATOM 1834 N N . TRP A 1 236 ? 0.348 7.203 -7.333 1.00 89.31 236 TRP A N 1
ATOM 1835 C CA . TRP A 1 236 ? -0.036 5.812 -7.597 1.00 89.31 236 TRP A CA 1
ATOM 1836 C C . TRP A 1 236 ? 0.208 4.912 -6.385 1.00 89.31 236 TRP A C 1
ATOM 1838 O O . TRP A 1 236 ? 0.954 5.262 -5.479 1.00 89.31 236 TRP A O 1
ATOM 1848 N N . VAL A 1 237 ? -0.422 3.739 -6.367 1.00 87.88 237 VAL A N 1
ATOM 1849 C CA . VAL A 1 237 ? -0.227 2.726 -5.317 1.00 87.88 237 VAL A CA 1
ATOM 1850 C C . VAL A 1 237 ? 0.973 1.850 -5.668 1.00 87.88 237 VAL A C 1
ATOM 1852 O O . VAL A 1 237 ? 1.081 1.388 -6.809 1.00 87.88 237 VAL A O 1
ATOM 1855 N N . GLU A 1 238 ? 1.852 1.588 -4.700 1.00 83.62 238 GLU A N 1
ATOM 1856 C CA . GLU A 1 238 ? 2.889 0.559 -4.831 1.00 83.62 238 GLU A CA 1
ATOM 1857 C C . GLU A 1 238 ? 2.260 -0.824 -4.612 1.00 83.62 238 GLU A C 1
ATOM 1859 O O . GLU A 1 238 ? 2.262 -1.381 -3.519 1.00 83.62 238 GLU A O 1
ATOM 1864 N N . GLU A 1 239 ? 1.653 -1.381 -5.660 1.00 71.50 239 GLU A N 1
ATOM 1865 C CA . GLU A 1 239 ? 1.248 -2.786 -5.659 1.00 71.50 239 GLU A CA 1
ATOM 1866 C C . GLU A 1 239 ? 2.482 -3.637 -5.964 1.00 71.50 239 GLU A C 1
ATOM 1868 O O . GLU A 1 239 ? 3.045 -3.556 -7.057 1.00 71.50 239 GLU A O 1
ATOM 1873 N N . GLY A 1 240 ? 2.914 -4.445 -4.989 1.00 70.25 240 GLY A N 1
ATOM 1874 C CA . GLY A 1 240 ? 4.161 -5.228 -5.008 1.00 70.25 240 GLY A CA 1
ATOM 1875 C C . GLY A 1 240 ? 4.310 -6.271 -6.129 1.00 70.25 240 GLY A C 1
ATOM 1876 O O . GLY A 1 240 ? 5.200 -7.113 -6.060 1.00 70.25 240 GLY A O 1
ATOM 1877 N N . SER A 1 241 ? 3.455 -6.249 -7.151 1.00 80.31 241 SER A N 1
ATOM 1878 C CA . SER A 1 241 ? 3.619 -7.021 -8.382 1.00 80.31 241 SER A CA 1
ATOM 1879 C C . SER A 1 241 ? 4.397 -6.273 -9.464 1.00 80.31 241 SER A C 1
ATOM 1881 O O . SER A 1 241 ? 4.956 -6.927 -10.343 1.00 80.31 241 SER A O 1
ATOM 1883 N N . ALA A 1 242 ? 4.438 -4.937 -9.424 1.00 86.50 242 ALA A N 1
ATOM 1884 C CA . ALA A 1 242 ? 5.051 -4.150 -10.486 1.00 86.50 242 ALA A CA 1
ATOM 1885 C C . ALA A 1 242 ? 6.565 -4.399 -10.566 1.00 86.50 242 ALA A C 1
ATOM 1887 O O . ALA A 1 242 ? 7.287 -4.345 -9.568 1.00 86.50 242 ALA A O 1
ATOM 1888 N N . VAL A 1 243 ? 7.062 -4.647 -11.778 1.00 88.62 243 VAL A N 1
ATOM 1889 C CA . VAL A 1 243 ? 8.482 -4.917 -12.021 1.00 88.62 243 VAL A CA 1
ATOM 1890 C C . VAL A 1 243 ? 9.089 -3.763 -12.798 1.00 88.62 243 VAL A C 1
ATOM 1892 O O . VAL A 1 243 ? 8.690 -3.480 -13.925 1.00 88.62 243 VAL A O 1
ATOM 1895 N N . ARG A 1 244 ? 10.094 -3.112 -12.212 1.00 90.56 244 ARG A N 1
ATOM 1896 C CA . ARG A 1 244 ? 10.784 -1.992 -12.856 1.00 90.56 244 ARG A CA 1
ATOM 1897 C C . ARG A 1 244 ? 11.745 -2.473 -13.935 1.00 90.56 244 ARG A C 1
ATOM 1899 O O . ARG A 1 244 ? 12.599 -3.333 -13.692 1.00 90.56 244 ARG A O 1
ATOM 1906 N N . LEU A 1 245 ? 11.627 -1.869 -15.107 1.00 92.81 245 LEU A N 1
ATOM 1907 C CA . LEU A 1 245 ? 12.416 -2.146 -16.295 1.00 92.81 245 LEU A CA 1
ATOM 1908 C C . LEU A 1 245 ? 13.155 -0.890 -16.759 1.00 92.81 245 LEU A C 1
ATOM 1910 O O . LEU A 1 245 ? 12.758 0.238 -16.465 1.00 92.81 245 LEU A O 1
ATOM 1914 N N . ILE A 1 246 ? 14.230 -1.097 -17.515 1.00 92.62 246 ILE A N 1
ATOM 1915 C CA . ILE A 1 246 ? 14.990 -0.041 -18.183 1.00 92.62 246 ILE A CA 1
ATOM 1916 C C . ILE A 1 246 ? 15.145 -0.361 -19.670 1.00 92.62 246 ILE A C 1
ATOM 1918 O O . ILE A 1 246 ? 15.481 -1.485 -20.053 1.00 92.62 246 ILE A O 1
ATOM 1922 N N . ALA A 1 247 ? 14.907 0.643 -20.512 1.00 91.19 247 ALA A N 1
ATOM 1923 C CA . ALA A 1 247 ? 15.174 0.607 -21.944 1.00 91.19 247 ALA A CA 1
ATOM 1924 C C . ALA A 1 247 ? 16.477 1.373 -22.242 1.00 91.19 247 ALA A C 1
ATOM 1926 O O . ALA A 1 247 ? 16.461 2.608 -22.288 1.00 91.19 247 ALA A O 1
ATOM 1927 N N . PRO A 1 248 ? 17.624 0.684 -22.400 1.00 86.00 248 PRO A N 1
ATOM 1928 C CA . PRO A 1 248 ? 18.898 1.324 -22.703 1.00 86.00 248 PRO A CA 1
ATOM 1929 C C . PRO A 1 248 ? 19.001 1.827 -24.148 1.00 86.00 248 PRO A C 1
ATOM 1931 O O . PRO A 1 248 ? 18.311 1.364 -25.057 1.00 86.00 248 PRO A O 1
ATOM 1934 N N . SER A 1 249 ? 19.954 2.736 -24.362 1.00 77.75 249 SER A N 1
ATOM 1935 C CA . SER A 1 249 ? 20.387 3.230 -25.677 1.00 77.75 249 SER A CA 1
ATOM 1936 C C . SER A 1 249 ? 19.260 3.831 -26.515 1.00 77.75 249 SER A C 1
ATOM 1938 O O . SER A 1 249 ? 19.138 3.574 -27.719 1.00 77.75 249 SER A O 1
ATOM 1940 N N . VAL A 1 250 ? 18.444 4.652 -25.865 1.00 75.75 250 VAL A N 1
ATOM 1941 C CA . VAL A 1 250 ? 17.380 5.421 -26.494 1.00 75.75 250 VAL A CA 1
ATOM 1942 C C . VAL A 1 250 ? 17.871 6.860 -26.645 1.00 75.75 250 VAL A C 1
ATOM 1944 O O . VAL A 1 250 ? 17.730 7.636 -25.704 1.00 75.75 250 VAL A O 1
ATOM 1947 N N . PRO A 1 251 ? 18.501 7.227 -27.779 1.00 73.25 251 PRO A N 1
ATOM 1948 C CA . PRO A 1 251 ? 18.903 8.606 -28.001 1.00 73.25 251 PRO A CA 1
ATOM 1949 C C . PRO A 1 251 ? 17.642 9.460 -28.096 1.00 73.25 251 PRO A C 1
ATOM 1951 O O . PRO A 1 251 ? 16.846 9.298 -29.021 1.00 73.25 251 PRO A O 1
ATOM 1954 N N . MET A 1 252 ? 17.452 10.350 -27.128 1.00 75.44 252 MET A N 1
ATOM 1955 C CA . MET A 1 252 ? 16.396 11.352 -27.190 1.00 75.44 252 MET A CA 1
ATOM 1956 C C . MET A 1 252 ? 17.028 12.718 -27.463 1.00 75.44 252 MET A C 1
ATOM 1958 O O . MET A 1 252 ? 17.886 13.140 -26.687 1.00 75.44 252 MET A O 1
ATOM 1962 N N . PRO A 1 253 ? 16.640 13.402 -28.557 1.00 65.12 253 PRO A N 1
ATOM 1963 C CA . PRO A 1 253 ? 17.220 14.695 -28.920 1.00 65.12 253 PRO A CA 1
ATOM 1964 C C . PRO A 1 253 ? 16.842 15.802 -27.927 1.00 65.12 253 PRO A C 1
ATOM 1966 O O . PRO A 1 253 ? 17.576 16.773 -27.786 1.00 65.12 253 PRO A O 1
ATOM 1969 N N . VAL A 1 254 ? 15.724 15.640 -27.212 1.00 63.50 254 VAL A N 1
ATOM 1970 C CA . VAL A 1 254 ? 15.252 16.548 -26.162 1.00 63.50 254 VAL A CA 1
ATOM 1971 C C . VAL A 1 254 ? 14.726 15.706 -25.004 1.00 63.50 254 VAL A C 1
ATOM 1973 O O . VAL A 1 254 ? 14.080 14.676 -25.232 1.00 63.50 254 VAL A O 1
ATOM 1976 N N . ALA A 1 255 ? 15.002 16.130 -23.768 1.00 61.91 255 ALA A N 1
ATOM 1977 C CA . ALA A 1 255 ? 14.382 15.550 -22.586 1.00 61.91 255 ALA A CA 1
ATOM 1978 C C . ALA A 1 255 ? 12.863 15.725 -22.699 1.00 61.91 255 ALA A C 1
ATOM 1980 O O . ALA A 1 255 ? 12.342 16.833 -22.604 1.00 61.91 255 ALA A O 1
ATOM 1981 N N . ARG A 1 256 ? 12.155 14.626 -22.966 1.00 67.81 256 ARG A N 1
ATOM 1982 C CA . ARG A 1 256 ? 10.695 14.620 -22.924 1.00 67.81 256 ARG A CA 1
ATOM 1983 C C . ARG A 1 256 ? 10.263 14.687 -21.470 1.00 67.81 256 ARG A C 1
ATOM 1985 O O . ARG A 1 256 ? 10.861 14.035 -20.611 1.00 67.81 256 ARG A O 1
ATOM 1992 N N . ASP A 1 257 ? 9.210 15.442 -21.206 1.00 80.31 257 ASP A N 1
ATOM 1993 C CA . ASP A 1 257 ? 8.505 15.335 -19.942 1.00 80.31 257 ASP A CA 1
ATOM 1994 C C . ASP A 1 257 ? 7.978 13.900 -19.766 1.00 80.31 257 ASP A C 1
ATOM 1996 O O . ASP A 1 257 ? 7.751 13.154 -20.728 1.00 80.31 257 ASP A O 1
ATOM 2000 N N . ARG A 1 258 ? 7.797 13.475 -18.511 1.00 82.31 258 ARG A N 1
ATOM 2001 C CA . ARG A 1 258 ? 7.379 12.095 -18.216 1.00 82.31 258 ARG A CA 1
ATOM 2002 C C . ARG A 1 258 ? 6.039 11.737 -18.867 1.00 82.31 258 ARG A C 1
ATOM 2004 O O . ARG A 1 258 ? 5.823 10.576 -19.212 1.00 82.31 258 ARG A O 1
ATOM 2011 N N . LYS A 1 259 ? 5.159 12.725 -19.073 1.00 83.56 259 LYS A N 1
ATOM 2012 C CA . LYS A 1 259 ? 3.862 12.534 -19.725 1.00 83.56 259 LYS A CA 1
ATOM 2013 C C . LYS A 1 259 ? 4.015 12.233 -21.213 1.00 83.56 259 LYS A C 1
ATOM 2015 O O . LYS A 1 259 ? 3.520 11.189 -21.634 1.00 83.56 259 LYS A O 1
ATOM 2020 N N . ALA A 1 260 ? 4.763 13.032 -21.980 1.00 85.94 260 ALA A N 1
ATOM 2021 C CA . ALA A 1 260 ? 5.005 12.709 -23.388 1.00 85.94 260 ALA A CA 1
ATOM 2022 C C . ALA A 1 260 ? 5.796 11.403 -23.564 1.00 85.94 260 ALA A C 1
ATOM 2024 O O . ALA A 1 260 ? 5.609 10.692 -24.555 1.00 85.94 260 ALA A O 1
ATOM 2025 N N . LEU A 1 261 ? 6.670 11.057 -22.610 1.00 87.12 261 LEU A N 1
ATOM 2026 C CA . LEU A 1 261 ? 7.366 9.769 -22.599 1.00 87.12 261 LEU A CA 1
ATOM 2027 C C . LEU A 1 261 ? 6.376 8.604 -22.414 1.00 87.12 261 LEU A C 1
ATOM 2029 O O . LEU A 1 261 ? 6.432 7.627 -23.161 1.00 87.12 261 LEU A 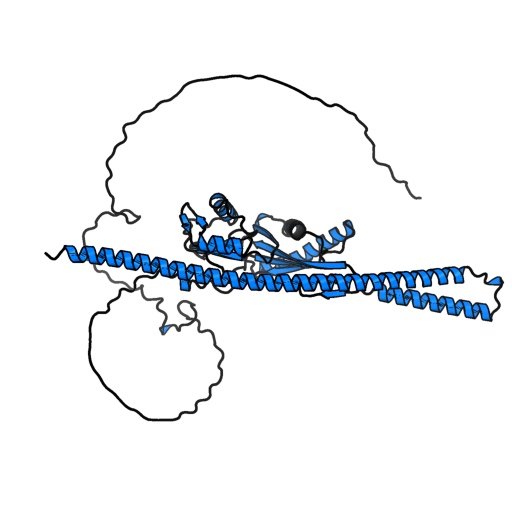O 1
ATOM 2033 N N . ALA A 1 262 ? 5.433 8.734 -21.476 1.00 87.00 262 ALA A N 1
ATOM 2034 C CA . ALA A 1 262 ? 4.377 7.751 -21.241 1.00 87.00 262 ALA A CA 1
ATOM 2035 C C . ALA A 1 262 ? 3.432 7.598 -22.441 1.00 87.00 262 ALA A C 1
ATOM 2037 O O . ALA A 1 262 ? 3.096 6.478 -22.818 1.00 87.00 262 ALA A O 1
ATOM 2038 N N . GLU A 1 263 ? 2.995 8.712 -23.028 1.00 89.44 263 GLU A N 1
ATOM 2039 C CA . GLU A 1 263 ? 2.082 8.726 -24.174 1.00 89.44 263 GLU A CA 1
ATOM 2040 C C . GLU A 1 263 ? 2.717 8.080 -25.400 1.00 89.44 263 GLU A C 1
ATOM 2042 O O . GLU A 1 263 ? 2.086 7.238 -26.037 1.00 89.44 263 GLU A O 1
ATOM 2047 N N . LYS A 1 264 ? 3.986 8.394 -25.684 1.00 91.12 264 LYS A N 1
ATOM 2048 C CA . LYS A 1 264 ? 4.715 7.751 -26.778 1.00 91.12 264 LYS A CA 1
ATOM 2049 C C . LYS A 1 264 ? 4.946 6.262 -26.535 1.00 91.12 264 LYS A C 1
ATOM 2051 O O . LYS A 1 264 ? 4.767 5.462 -27.447 1.00 91.12 264 LYS A O 1
ATOM 2056 N N . LEU A 1 265 ? 5.324 5.875 -25.314 1.00 91.31 265 LEU A N 1
ATOM 2057 C CA . LEU A 1 265 ? 5.507 4.460 -24.990 1.00 91.31 265 LEU A CA 1
ATOM 2058 C C . LEU A 1 265 ? 4.209 3.677 -25.237 1.00 91.31 265 LEU A C 1
ATOM 2060 O O . LEU A 1 265 ? 4.248 2.624 -25.867 1.00 91.31 265 LEU A O 1
ATOM 2064 N N . ARG A 1 266 ? 3.065 4.228 -24.806 1.00 91.69 266 ARG A N 1
ATOM 2065 C CA . ARG A 1 266 ? 1.736 3.633 -25.009 1.00 91.69 266 ARG A CA 1
ATOM 2066 C C . ARG A 1 266 ? 1.295 3.622 -26.473 1.00 91.69 266 ARG A C 1
ATOM 2068 O O . ARG A 1 266 ? 0.692 2.647 -26.909 1.00 91.69 266 ARG A O 1
ATOM 2075 N N . SER A 1 267 ? 1.579 4.675 -27.241 1.00 93.56 267 SER A N 1
ATOM 2076 C CA . SER A 1 267 ? 1.158 4.744 -28.645 1.00 93.56 267 SER A CA 1
ATOM 2077 C C . SER A 1 267 ? 1.893 3.734 -29.531 1.00 93.56 267 SER A C 1
ATOM 2079 O O . SER A 1 267 ? 1.279 3.161 -30.433 1.00 93.56 267 SER A O 1
ATOM 2081 N N . GLU A 1 268 ? 3.174 3.474 -29.251 1.00 94.62 268 GLU A N 1
ATOM 2082 C CA . GLU A 1 268 ? 3.989 2.506 -29.994 1.00 94.62 268 GLU A CA 1
ATOM 2083 C C . GLU A 1 268 ? 3.848 1.058 -29.494 1.00 94.62 268 GLU A C 1
ATOM 2085 O O . GLU A 1 268 ? 4.181 0.131 -30.232 1.00 94.62 268 GLU A O 1
ATOM 2090 N N . ASN A 1 269 ? 3.342 0.844 -28.275 1.00 94.19 269 ASN A N 1
ATOM 2091 C CA . ASN A 1 269 ? 3.251 -0.475 -27.640 1.00 94.19 269 ASN A CA 1
ATOM 2092 C C . ASN A 1 269 ? 1.854 -0.723 -27.052 1.00 94.19 269 ASN A C 1
ATOM 2094 O O . ASN A 1 269 ? 1.659 -0.724 -25.838 1.00 94.19 269 ASN A O 1
ATOM 2098 N N . LYS A 1 270 ? 0.861 -0.914 -27.925 1.00 93.12 270 LYS A N 1
ATOM 2099 C CA . LYS A 1 270 ? -0.553 -1.089 -27.535 1.00 93.12 270 LYS A CA 1
ATOM 2100 C C . LYS A 1 270 ? -0.828 -2.380 -26.755 1.00 93.12 270 LYS A C 1
ATOM 2102 O O . LYS A 1 270 ? -1.863 -2.499 -26.111 1.00 93.12 270 LYS A O 1
ATOM 2107 N N . ASP A 1 271 ? 0.070 -3.349 -26.866 1.00 89.25 271 ASP A N 1
ATOM 2108 C CA . ASP A 1 271 ? 0.047 -4.644 -26.189 1.00 89.25 271 ASP A CA 1
ATOM 2109 C C . ASP A 1 271 ? 0.595 -4.585 -24.756 1.00 89.25 271 ASP A C 1
ATOM 2111 O O . ASP A 1 271 ? 0.385 -5.515 -23.977 1.00 89.25 271 ASP A O 1
ATOM 2115 N N . ILE A 1 272 ? 1.263 -3.487 -24.394 1.00 89.50 272 ILE A N 1
ATOM 2116 C CA . ILE A 1 272 ? 1.759 -3.252 -23.042 1.00 89.50 272 ILE A CA 1
ATOM 2117 C C . ILE A 1 272 ? 0.610 -2.717 -22.200 1.00 89.50 272 ILE A C 1
ATOM 2119 O O . ILE A 1 272 ? 0.104 -1.620 -22.439 1.00 89.50 272 ILE A O 1
ATOM 2123 N N . LYS A 1 273 ? 0.227 -3.482 -21.176 1.00 84.69 273 LYS A N 1
ATOM 2124 C CA . LYS A 1 273 ? -0.665 -2.986 -20.121 1.00 84.69 273 LYS A CA 1
ATOM 2125 C C . LYS A 1 273 ? 0.028 -1.842 -19.393 1.00 84.69 273 LYS A C 1
ATOM 2127 O O . LYS A 1 273 ? -0.582 -0.804 -19.143 1.00 84.69 273 LYS A O 1
ATOM 2132 N N . GLY A 1 274 ? 1.323 -2.036 -19.138 1.00 74.25 274 GLY A N 1
ATOM 2133 C CA . GLY A 1 274 ? 2.192 -1.063 -18.501 1.00 74.25 274 GLY A CA 1
ATOM 2134 C C . GLY A 1 274 ? 1.906 -0.936 -17.010 1.00 74.25 274 GLY A C 1
ATOM 2135 O O . GLY A 1 274 ? 0.812 -1.203 -16.516 1.00 74.25 274 GLY A O 1
ATOM 2136 N N . GLY A 1 275 ? 2.924 -0.530 -16.265 1.00 68.50 275 GLY A N 1
ATOM 2137 C CA . GLY A 1 275 ? 2.794 -0.213 -14.854 1.00 68.50 275 GLY A CA 1
ATOM 2138 C C . GLY A 1 275 ? 2.145 1.152 -14.624 1.00 68.50 275 GLY A C 1
ATOM 2139 O O . GLY A 1 275 ? 2.094 2.015 -15.501 1.00 68.50 275 GLY A O 1
ATOM 2140 N N . LYS A 1 276 ? 1.679 1.366 -13.390 1.00 76.00 276 LYS A N 1
ATOM 2141 C CA . LYS A 1 276 ? 1.021 2.612 -12.957 1.00 76.00 276 LYS A CA 1
ATOM 2142 C C . LYS A 1 276 ? 1.976 3.820 -12.937 1.00 76.00 276 LYS A C 1
ATOM 2144 O O . LYS A 1 276 ? 1.532 4.965 -12.990 1.00 76.00 276 LYS A O 1
ATOM 2149 N N . ARG A 1 277 ? 3.290 3.579 -12.869 1.00 77.12 277 ARG A N 1
ATOM 2150 C CA . ARG A 1 277 ? 4.321 4.618 -12.796 1.00 77.12 277 ARG A CA 1
ATOM 2151 C C . ARG A 1 277 ? 4.600 5.230 -14.164 1.00 77.12 277 ARG A C 1
ATOM 2153 O O . ARG A 1 277 ? 4.805 4.537 -15.158 1.00 77.12 277 ARG A O 1
ATOM 2160 N N . MET A 1 278 ? 4.701 6.556 -14.190 1.00 79.31 278 MET A N 1
ATOM 2161 C CA . MET A 1 278 ? 5.140 7.274 -15.381 1.00 79.31 278 MET A CA 1
ATOM 2162 C C . MET A 1 278 ? 6.610 6.977 -15.705 1.00 79.31 278 MET A C 1
ATOM 2164 O O . MET A 1 278 ? 7.442 7.048 -14.795 1.00 79.31 278 MET A O 1
ATOM 2168 N N . PRO A 1 279 ? 6.958 6.719 -16.979 1.00 81.25 279 PRO A N 1
ATOM 2169 C CA . PRO A 1 279 ? 8.338 6.512 -17.369 1.00 81.25 279 PRO A CA 1
ATOM 2170 C C . PRO A 1 279 ? 9.233 7.696 -16.982 1.00 81.25 279 PRO A C 1
ATOM 2172 O O . PRO A 1 279 ? 8.835 8.859 -17.093 1.00 81.25 279 PRO A O 1
ATOM 2175 N N . LYS A 1 280 ? 10.451 7.399 -16.525 1.00 83.12 280 LYS A N 1
ATOM 2176 C CA . LYS A 1 280 ? 11.442 8.392 -16.088 1.00 83.12 280 LYS A CA 1
ATOM 2177 C C . LYS A 1 280 ? 12.654 8.351 -17.013 1.00 83.12 280 LYS A C 1
ATOM 2179 O O . LYS A 1 280 ? 13.281 7.305 -17.169 1.00 83.12 280 LYS A O 1
ATOM 2184 N N . ALA A 1 281 ? 12.976 9.495 -17.613 1.00 77.88 281 ALA A N 1
ATOM 2185 C CA . ALA A 1 281 ? 14.208 9.700 -18.368 1.00 77.88 281 ALA A CA 1
ATOM 2186 C C . ALA A 1 281 ? 15.442 9.443 -17.486 1.00 77.88 281 ALA A C 1
ATOM 2188 O O . ALA A 1 281 ? 15.455 9.806 -16.312 1.00 77.88 281 ALA A O 1
ATOM 2189 N N . TRP A 1 282 ? 16.473 8.823 -18.056 1.00 70.56 282 TRP A N 1
ATOM 2190 C CA . TRP A 1 282 ? 17.695 8.444 -17.354 1.00 70.56 282 TRP A CA 1
ATOM 2191 C C . TRP A 1 282 ? 18.963 8.919 -18.082 1.00 70.56 282 TRP A C 1
ATOM 2193 O O . TRP A 1 282 ? 19.173 8.623 -19.267 1.00 70.56 282 TRP A O 1
ATOM 2203 N N . GLY A 1 283 ? 19.826 9.622 -17.340 1.00 60.34 283 GLY A N 1
ATOM 2204 C CA . GLY A 1 283 ? 21.098 10.202 -17.790 1.00 60.34 283 GLY A CA 1
ATOM 2205 C C . GLY A 1 283 ? 21.165 11.717 -17.556 1.00 60.34 283 GLY A C 1
ATOM 2206 O O . GLY A 1 283 ? 20.201 12.415 -17.844 1.00 60.34 283 GLY A O 1
ATOM 2207 N N . GLU A 1 284 ? 22.296 12.214 -17.042 1.00 59.97 284 GLU A N 1
ATOM 2208 C CA . GLU A 1 284 ? 22.470 13.614 -16.604 1.00 59.97 284 GLU A CA 1
ATOM 2209 C C . GLU A 1 284 ? 22.417 14.628 -17.763 1.00 59.97 284 GLU A C 1
ATOM 2211 O O . GLU A 1 284 ? 21.604 15.544 -17.745 1.00 59.97 284 GLU A O 1
ATOM 2216 N N . ALA A 1 285 ? 23.259 14.462 -18.793 1.00 55.97 285 ALA A N 1
ATOM 2217 C CA . ALA A 1 285 ? 23.405 15.452 -19.876 1.00 55.97 285 ALA A CA 1
ATOM 2218 C C . ALA A 1 285 ? 22.803 15.011 -21.222 1.00 55.97 285 ALA A C 1
ATOM 2220 O O . ALA A 1 285 ? 22.474 15.832 -22.076 1.00 55.97 285 ALA A O 1
ATOM 2221 N N . ARG A 1 286 ? 22.672 13.699 -21.438 1.00 65.12 286 ARG A N 1
ATOM 2222 C CA . ARG A 1 286 ? 22.006 13.104 -22.600 1.00 65.12 286 ARG A CA 1
ATOM 2223 C C . ARG A 1 286 ? 21.157 11.965 -22.088 1.00 65.12 286 ARG A C 1
ATOM 2225 O O . ARG A 1 286 ? 21.686 11.043 -21.465 1.00 65.12 286 ARG A O 1
ATOM 2232 N N . VAL A 1 287 ? 19.856 12.019 -22.355 1.00 69.50 287 VAL A N 1
ATOM 2233 C CA . VAL A 1 287 ? 18.988 10.916 -21.969 1.00 69.50 287 VAL A CA 1
ATOM 2234 C C . VAL A 1 287 ? 19.342 9.728 -22.851 1.00 69.50 287 VAL A C 1
ATOM 2236 O O . VAL A 1 287 ? 19.125 9.742 -24.061 1.00 69.50 287 VAL A O 1
ATOM 2239 N N . THR A 1 288 ? 19.981 8.736 -22.242 1.00 78.31 288 THR A N 1
ATOM 2240 C CA . THR A 1 288 ? 20.477 7.534 -22.924 1.00 78.31 288 THR A CA 1
ATOM 2241 C C . THR A 1 288 ? 19.565 6.347 -22.688 1.00 78.31 288 THR A C 1
ATOM 2243 O O . THR A 1 288 ? 19.704 5.326 -23.356 1.00 78.31 288 THR A O 1
ATOM 2246 N N . SER A 1 289 ? 18.642 6.456 -21.738 1.00 85.88 289 SER A N 1
ATOM 2247 C CA . SER A 1 289 ? 17.720 5.393 -21.372 1.00 85.88 289 SER A CA 1
ATOM 2248 C C . SER A 1 289 ? 16.499 5.966 -20.666 1.00 85.88 289 SER A C 1
ATOM 2250 O O . SER A 1 289 ? 16.475 7.141 -20.302 1.00 85.88 289 SER A O 1
ATOM 2252 N N . PHE A 1 290 ? 15.468 5.153 -20.479 1.00 88.31 290 PHE A N 1
ATOM 2253 C CA . PHE A 1 290 ? 14.379 5.494 -19.575 1.00 88.31 290 PHE A CA 1
ATOM 2254 C C . PHE A 1 290 ? 13.902 4.263 -18.813 1.00 88.31 290 PHE A C 1
ATOM 2256 O O . PHE A 1 290 ? 13.980 3.136 -19.310 1.00 88.31 290 PHE A O 1
ATOM 2263 N N . MET A 1 291 ? 13.424 4.496 -17.597 1.00 90.06 291 MET A N 1
ATOM 2264 C CA . MET A 1 291 ? 12.796 3.482 -16.763 1.00 90.06 291 MET A CA 1
ATOM 2265 C C . MET A 1 291 ? 11.290 3.511 -16.946 1.00 90.06 291 MET A C 1
ATOM 2267 O O . MET A 1 291 ? 10.712 4.581 -17.130 1.00 90.06 291 MET A O 1
ATOM 2271 N N . PHE A 1 292 ? 10.658 2.354 -16.838 1.00 91.62 292 PHE A N 1
ATOM 2272 C CA . PHE A 1 292 ? 9.210 2.211 -16.783 1.00 91.62 292 PHE A CA 1
ATOM 2273 C C . PHE A 1 292 ? 8.865 0.950 -15.987 1.00 91.62 292 PHE A C 1
ATOM 2275 O O . PHE A 1 292 ? 9.711 0.073 -15.814 1.00 91.62 292 PHE A O 1
ATOM 2282 N N . ASP A 1 293 ? 7.639 0.861 -15.488 1.00 91.00 293 ASP A N 1
ATOM 2283 C CA . ASP A 1 293 ? 7.187 -0.320 -14.758 1.00 91.00 293 ASP A CA 1
ATOM 2284 C C . ASP A 1 293 ? 6.405 -1.237 -15.713 1.00 91.00 293 ASP A C 1
ATOM 2286 O O . ASP A 1 293 ? 5.639 -0.762 -16.553 1.00 91.00 293 ASP A O 1
ATOM 2290 N N . ALA A 1 294 ? 6.603 -2.547 -15.591 1.00 92.06 294 ALA A N 1
ATOM 2291 C CA . ALA A 1 294 ? 5.670 -3.563 -16.069 1.00 92.06 294 ALA A CA 1
ATOM 2292 C C . ALA A 1 294 ? 4.658 -3.870 -14.956 1.00 92.06 294 ALA A C 1
ATOM 2294 O O . ALA A 1 294 ? 4.991 -3.775 -13.772 1.00 92.06 294 ALA A O 1
ATOM 2295 N N . ALA A 1 295 ? 3.435 -4.241 -15.324 1.00 90.00 295 ALA A N 1
ATOM 2296 C CA . ALA A 1 295 ? 2.353 -4.546 -14.394 1.00 90.00 295 ALA A CA 1
ATOM 2297 C C . ALA A 1 295 ? 2.680 -5.746 -13.491 1.00 90.00 295 ALA A C 1
ATOM 2299 O O . ALA A 1 295 ? 2.338 -5.748 -12.305 1.00 90.00 295 ALA A O 1
ATOM 2300 N N . ASP A 1 296 ? 3.364 -6.751 -14.046 1.00 91.06 296 ASP A N 1
ATOM 2301 C CA . ASP A 1 296 ? 3.763 -7.962 -13.337 1.00 91.06 296 ASP A CA 1
ATOM 2302 C C . ASP A 1 296 ? 5.037 -8.612 -13.917 1.00 91.06 296 ASP A C 1
ATOM 2304 O O . ASP A 1 296 ? 5.612 -8.178 -14.922 1.00 91.06 296 ASP A O 1
ATOM 2308 N N . ALA A 1 297 ? 5.496 -9.684 -13.264 1.00 91.62 297 ALA A N 1
ATOM 2309 C CA . ALA A 1 297 ? 6.666 -10.450 -13.689 1.00 91.62 297 ALA A CA 1
ATOM 2310 C C . ALA A 1 297 ? 6.485 -11.163 -15.044 1.00 91.62 297 ALA A C 1
ATOM 2312 O O . ALA A 1 297 ? 7.477 -11.412 -15.732 1.00 91.62 297 ALA A O 1
ATOM 2313 N N . ALA A 1 298 ? 5.255 -11.500 -15.445 1.00 92.94 298 ALA A N 1
ATOM 2314 C CA . ALA A 1 298 ? 4.992 -12.159 -16.722 1.00 92.94 298 ALA A CA 1
ATOM 2315 C C . ALA A 1 298 ? 5.112 -11.164 -17.884 1.00 92.94 298 ALA A C 1
ATOM 2317 O O . ALA A 1 298 ? 5.797 -11.454 -18.869 1.00 92.94 298 ALA A O 1
ATOM 2318 N N . GLU A 1 299 ? 4.532 -9.970 -17.739 1.00 94.56 299 GLU A N 1
ATOM 2319 C CA . GLU A 1 299 ? 4.718 -8.865 -18.678 1.00 94.56 299 GLU A CA 1
ATOM 2320 C C . GLU A 1 299 ? 6.197 -8.467 -18.748 1.00 94.56 299 GLU A C 1
ATOM 2322 O O . GLU A 1 299 ? 6.748 -8.357 -19.841 1.00 94.56 299 GLU A O 1
ATOM 2327 N N . ALA A 1 300 ? 6.891 -8.368 -17.610 1.00 94.31 300 ALA A N 1
ATOM 2328 C CA . ALA A 1 300 ? 8.326 -8.088 -17.599 1.00 94.31 300 ALA A CA 1
ATOM 2329 C C . ALA A 1 300 ? 9.147 -9.129 -18.377 1.00 94.31 300 ALA A C 1
ATOM 2331 O O . ALA A 1 300 ? 10.017 -8.769 -19.174 1.00 94.31 300 ALA A O 1
ATOM 2332 N N . ALA A 1 301 ? 8.862 -10.422 -18.190 1.00 93.69 301 ALA A N 1
ATOM 2333 C CA . ALA A 1 301 ? 9.543 -11.498 -18.908 1.00 93.69 301 ALA A CA 1
ATOM 2334 C C . ALA A 1 301 ? 9.262 -11.449 -20.415 1.00 93.69 301 ALA A C 1
ATOM 2336 O O . ALA A 1 301 ? 10.168 -11.687 -21.220 1.00 93.69 301 ALA A O 1
ATOM 2337 N N . MET A 1 302 ? 8.026 -11.122 -20.798 1.00 96.06 302 MET A N 1
ATOM 2338 C CA . MET A 1 302 ? 7.648 -10.903 -22.191 1.00 96.06 302 MET A CA 1
ATOM 2339 C C . MET A 1 302 ? 8.461 -9.747 -22.783 1.00 96.06 302 MET A C 1
ATOM 2341 O O . MET A 1 302 ? 9.156 -9.952 -23.777 1.00 96.06 302 MET A O 1
ATOM 2345 N N . LEU A 1 303 ? 8.497 -8.594 -22.112 1.00 95.44 303 LEU A N 1
ATOM 2346 C CA . LEU A 1 303 ? 9.203 -7.396 -22.573 1.00 95.44 303 LEU A CA 1
ATOM 2347 C C . LEU A 1 303 ? 10.719 -7.561 -22.652 1.00 95.44 303 LEU A C 1
ATOM 2349 O O . LEU A 1 303 ? 11.350 -7.017 -23.554 1.00 95.44 303 LEU A O 1
ATOM 2353 N N . VAL A 1 304 ? 11.332 -8.346 -21.767 1.00 94.62 304 VAL A N 1
ATOM 2354 C CA . VAL A 1 304 ? 12.761 -8.678 -21.877 1.00 94.62 304 VAL A CA 1
ATOM 2355 C C . VAL A 1 304 ? 13.042 -9.553 -23.107 1.00 94.62 304 VAL A C 1
ATOM 2357 O O . VAL A 1 304 ? 14.075 -9.386 -23.767 1.00 94.62 304 VAL A O 1
ATOM 2360 N N . LYS A 1 305 ? 12.129 -10.471 -23.456 1.00 94.50 305 LYS A N 1
ATOM 2361 C CA . LYS A 1 305 ? 12.274 -11.356 -24.624 1.00 94.50 305 LYS A CA 1
ATOM 2362 C C . LYS A 1 305 ? 12.039 -10.621 -25.940 1.00 94.50 305 LYS A C 1
ATOM 2364 O O . LYS A 1 305 ? 12.841 -10.785 -26.869 1.00 94.50 305 LYS A O 1
ATOM 2369 N N . THR A 1 306 ? 10.949 -9.859 -26.017 1.00 95.12 306 THR A N 1
ATOM 2370 C CA . THR A 1 306 ? 10.461 -9.204 -27.238 1.00 95.12 306 THR A CA 1
ATOM 2371 C C . THR A 1 306 ? 11.038 -7.804 -27.413 1.00 95.12 306 THR A C 1
ATOM 2373 O O . THR A 1 306 ? 11.245 -7.374 -28.545 1.00 95.12 306 THR A O 1
ATOM 2376 N N . GLY A 1 307 ? 11.354 -7.098 -26.332 1.00 94.75 307 GLY A N 1
ATOM 2377 C CA . GLY A 1 307 ? 11.694 -5.680 -26.364 1.00 94.75 307 GLY A CA 1
ATOM 2378 C C . GLY A 1 307 ? 10.474 -4.776 -26.566 1.00 94.75 307 GLY A C 1
ATOM 2379 O O . GLY A 1 307 ? 9.378 -5.245 -26.860 1.00 94.75 307 GLY A O 1
ATOM 2380 N N . ILE A 1 308 ? 10.690 -3.466 -26.466 1.00 95.19 308 ILE A N 1
ATOM 2381 C CA . ILE A 1 308 ? 9.671 -2.434 -26.723 1.00 95.19 308 ILE A CA 1
ATOM 2382 C C . ILE A 1 308 ? 9.901 -1.760 -28.072 1.00 95.19 308 ILE A C 1
ATOM 2384 O O . ILE A 1 308 ? 11.034 -1.654 -28.530 1.00 95.19 308 ILE A O 1
ATOM 2388 N N . MET A 1 309 ? 8.854 -1.257 -28.701 1.00 94.69 309 MET A N 1
ATOM 2389 C CA . MET A 1 309 ? 8.944 -0.324 -29.817 1.00 94.69 309 MET A CA 1
ATOM 2390 C C . MET A 1 309 ? 9.235 1.087 -29.300 1.00 94.69 309 MET A C 1
ATOM 2392 O O . MET A 1 309 ? 8.625 1.549 -28.335 1.00 94.69 309 MET A O 1
ATOM 2396 N N . TRP A 1 310 ? 10.208 1.749 -29.921 1.00 92.81 310 TRP A N 1
ATOM 2397 C CA . TRP A 1 310 ? 10.529 3.144 -29.654 1.00 92.81 310 TRP A CA 1
ATOM 2398 C C . TRP A 1 310 ? 11.109 3.829 -30.895 1.00 92.81 310 TRP A C 1
ATOM 2400 O O . TRP A 1 310 ? 12.155 3.404 -31.406 1.00 92.81 310 TRP A O 1
ATOM 2410 N N . ASP A 1 311 ? 10.466 4.908 -31.349 1.00 91.06 311 ASP A N 1
ATOM 2411 C CA . ASP A 1 311 ? 10.747 5.564 -32.632 1.00 91.06 311 ASP A CA 1
ATOM 2412 C C . ASP A 1 311 ? 10.719 4.563 -33.799 1.00 91.06 311 ASP A C 1
ATOM 2414 O O . ASP A 1 311 ? 11.617 4.533 -34.644 1.00 91.06 311 ASP A O 1
ATOM 2418 N N . GLY A 1 312 ? 9.733 3.656 -33.793 1.00 93.00 312 GLY A N 1
ATOM 2419 C CA . GLY A 1 312 ? 9.569 2.630 -34.828 1.00 93.00 312 GLY A CA 1
ATOM 2420 C C . GLY A 1 312 ? 10.649 1.542 -34.824 1.00 93.00 312 GLY A C 1
ATOM 2421 O O . GLY A 1 312 ? 10.656 0.671 -35.694 1.00 93.00 312 GLY A O 1
ATOM 2422 N N . LYS A 1 313 ? 11.565 1.550 -33.846 1.00 94.38 313 LYS A N 1
ATOM 2423 C CA . LYS A 1 313 ? 12.620 0.542 -33.691 1.00 94.38 313 LYS A CA 1
ATOM 2424 C C . LYS A 1 313 ? 12.395 -0.276 -32.433 1.00 94.38 313 LYS A C 1
ATOM 2426 O O . LYS A 1 313 ? 12.173 0.269 -31.357 1.00 94.38 313 LYS A O 1
ATOM 2431 N N . ARG A 1 314 ? 12.551 -1.592 -32.550 1.00 94.31 314 ARG A N 1
ATOM 2432 C CA . ARG A 1 314 ? 12.509 -2.503 -31.405 1.00 94.31 314 ARG A CA 1
ATOM 2433 C C . ARG A 1 314 ? 13.776 -2.343 -30.559 1.00 94.31 314 ARG A C 1
ATOM 2435 O O . ARG A 1 314 ? 14.892 -2.511 -31.053 1.00 94.31 314 ARG A O 1
ATOM 2442 N N . ARG A 1 315 ? 13.608 -1.993 -29.289 1.00 93.69 315 ARG A N 1
ATOM 2443 C CA . ARG A 1 315 ? 14.654 -1.758 -28.293 1.00 93.69 315 ARG A CA 1
ATOM 2444 C C . ARG A 1 315 ? 14.655 -2.864 -27.256 1.00 93.69 315 ARG A C 1
ATOM 2446 O O . ARG A 1 315 ? 13.611 -3.375 -26.859 1.00 93.69 315 ARG A O 1
ATOM 2453 N N . LYS A 1 316 ? 15.858 -3.226 -26.819 1.00 93.62 316 LYS A N 1
ATOM 2454 C CA . LYS A 1 316 ? 16.055 -4.198 -25.745 1.00 93.62 316 LYS A CA 1
ATOM 2455 C C . LYS A 1 316 ? 15.593 -3.590 -24.427 1.00 93.62 316 LYS A C 1
ATOM 2457 O O . LYS A 1 316 ? 15.694 -2.384 -24.231 1.00 93.62 316 LYS A O 1
ATOM 2462 N N . VAL A 1 317 ? 15.135 -4.454 -23.536 1.00 94.12 317 VAL A N 1
ATOM 2463 C CA . VAL A 1 317 ? 14.735 -4.105 -22.175 1.00 94.12 317 VAL A CA 1
ATOM 2464 C C . VAL A 1 317 ? 15.511 -4.994 -21.209 1.00 94.12 317 VAL A C 1
ATOM 2466 O O . VAL A 1 317 ? 15.887 -6.122 -21.556 1.00 94.12 317 VAL A O 1
ATOM 2469 N N . ALA A 1 318 ? 15.789 -4.469 -20.023 1.00 91.94 318 ALA A N 1
ATOM 2470 C CA . ALA A 1 318 ? 16.403 -5.194 -18.919 1.00 91.94 318 ALA A CA 1
ATOM 2471 C C . ALA A 1 318 ? 15.690 -4.872 -17.607 1.00 91.94 318 ALA A C 1
ATOM 2473 O O . ALA A 1 318 ? 14.989 -3.861 -17.507 1.00 91.94 318 ALA A O 1
ATOM 2474 N N . LEU A 1 319 ? 15.884 -5.721 -16.602 1.00 91.19 319 LEU A N 1
ATOM 2475 C CA . LEU A 1 319 ? 15.448 -5.407 -15.252 1.00 91.19 319 LEU A CA 1
ATOM 2476 C C . LEU A 1 319 ? 16.242 -4.235 -14.688 1.00 91.19 319 LEU A C 1
ATOM 2478 O O . LEU A 1 319 ? 17.456 -4.134 -14.862 1.00 91.19 319 LEU A O 1
ATOM 2482 N N . PHE A 1 320 ? 15.550 -3.387 -13.938 1.00 86.94 320 PHE A N 1
ATOM 2483 C CA . PHE A 1 320 ? 16.203 -2.401 -13.097 1.00 86.94 320 PHE A CA 1
ATOM 2484 C C . PHE A 1 320 ? 16.501 -3.012 -11.717 1.00 86.94 320 PHE A C 1
ATOM 2486 O O . PHE A 1 320 ? 15.605 -3.524 -11.031 1.00 86.94 320 PHE A O 1
ATOM 2493 N N . GLU A 1 321 ? 17.767 -2.984 -11.307 1.00 79.88 321 GLU A N 1
ATOM 2494 C CA . GLU A 1 321 ? 18.216 -3.376 -9.969 1.00 79.88 321 GLU A CA 1
ATOM 2495 C C . GLU A 1 321 ? 18.464 -2.107 -9.150 1.00 79.88 321 GLU A C 1
ATOM 2497 O O . GLU A 1 321 ? 19.243 -1.240 -9.535 1.00 79.88 321 GLU A O 1
ATOM 2502 N N . LYS A 1 322 ? 17.735 -1.972 -8.038 1.00 63.88 322 LYS A N 1
ATOM 2503 C CA . LYS A 1 322 ? 17.820 -0.819 -7.137 1.00 63.88 322 LYS A CA 1
ATOM 2504 C C . LYS A 1 322 ? 19.170 -0.900 -6.413 1.00 63.88 322 LYS A C 1
ATOM 2506 O O . LYS A 1 322 ? 19.352 -1.812 -5.613 1.00 63.88 322 LYS A O 1
ATOM 2511 N N . GLY A 1 323 ? 20.101 0.010 -6.708 1.00 55.44 323 GLY A N 1
ATOM 2512 C CA . GLY A 1 323 ? 21.454 -0.006 -6.121 1.00 55.44 323 GLY A CA 1
ATOM 2513 C C . GLY A 1 323 ? 22.614 0.182 -7.102 1.00 55.44 323 GLY A C 1
ATOM 2514 O O . GLY A 1 323 ? 23.750 -0.131 -6.758 1.00 55.44 323 GLY A O 1
ATOM 2515 N N . GLY A 1 324 ? 22.342 0.701 -8.299 1.00 50.19 324 GLY A N 1
ATOM 2516 C CA . GLY A 1 324 ? 23.334 0.909 -9.344 1.00 50.19 324 GLY A CA 1
ATOM 2517 C C . GLY A 1 324 ? 23.009 0.025 -10.531 1.00 50.19 324 GLY A C 1
ATOM 2518 O O . GLY A 1 324 ? 23.226 -1.186 -10.512 1.00 50.19 324 GLY A O 1
ATOM 2519 N N . ALA A 1 325 ? 22.490 0.640 -11.590 1.00 42.16 325 ALA A N 1
ATOM 2520 C CA . ALA A 1 325 ? 22.415 -0.014 -12.883 1.00 42.16 325 ALA A CA 1
ATOM 2521 C C . ALA A 1 325 ? 23.823 -0.512 -13.243 1.00 42.16 325 ALA A C 1
ATOM 2523 O O . ALA A 1 325 ? 24.696 0.295 -13.567 1.00 42.16 325 ALA A O 1
ATOM 2524 N N . SER A 1 326 ? 24.063 -1.827 -13.182 1.00 43.28 326 SER A N 1
ATOM 2525 C CA . SER A 1 326 ? 25.288 -2.419 -13.715 1.00 43.28 326 SER A CA 1
ATOM 2526 C C . SER A 1 326 ? 25.281 -2.205 -15.233 1.00 43.28 326 SER A C 1
ATOM 2528 O O . SER A 1 326 ? 24.828 -3.029 -16.027 1.00 43.28 326 SER A O 1
ATOM 2530 N N . GLN A 1 327 ? 25.767 -1.036 -15.657 1.00 49.44 327 GLN A N 1
ATOM 2531 C CA . GLN A 1 327 ? 26.084 -0.728 -17.049 1.00 49.44 327 GLN A CA 1
ATOM 2532 C C . GLN A 1 327 ? 27.220 -1.622 -17.572 1.00 49.44 327 GLN A C 1
ATOM 2534 O O . GLN A 1 327 ? 27.544 -1.566 -18.758 1.00 49.44 327 GLN A O 1
ATOM 2539 N N . GLU A 1 328 ? 27.826 -2.463 -16.726 1.00 46.19 328 GLU A N 1
ATOM 2540 C CA . GLU A 1 328 ? 28.916 -3.362 -17.106 1.00 46.19 328 GLU A CA 1
ATOM 2541 C C . GLU A 1 328 ? 28.510 -4.338 -18.212 1.00 46.19 328 GLU A C 1
ATOM 2543 O O . GLU A 1 328 ? 29.335 -4.653 -19.065 1.00 46.19 328 GLU A O 1
ATOM 2548 N N . GLY A 1 329 ? 27.233 -4.731 -18.286 1.00 47.34 329 GLY A N 1
ATOM 2549 C CA . GLY A 1 329 ? 26.721 -5.580 -19.368 1.00 47.34 329 GLY A CA 1
ATOM 2550 C C . GLY A 1 329 ? 26.504 -4.873 -20.714 1.00 47.34 329 GLY A C 1
ATOM 2551 O O . GLY A 1 329 ? 26.213 -5.541 -21.704 1.00 47.34 329 GLY A O 1
ATOM 2552 N N . TRP A 1 330 ? 26.614 -3.541 -20.766 1.00 49.75 330 TRP A N 1
ATOM 2553 C CA . TRP A 1 330 ? 26.166 -2.726 -21.906 1.00 49.75 330 TRP A CA 1
ATOM 2554 C C . TRP A 1 330 ? 27.250 -1.838 -22.504 1.00 49.75 330 TRP A C 1
ATOM 2556 O O . TRP A 1 330 ? 26.968 -1.070 -23.428 1.00 49.75 330 TRP A O 1
ATOM 2566 N N . LYS A 1 331 ? 28.497 -1.949 -22.028 1.00 52.53 331 LYS A N 1
ATOM 2567 C CA . LYS A 1 331 ? 29.623 -1.328 -22.724 1.00 52.53 331 LYS A CA 1
ATOM 2568 C C . LYS A 1 331 ? 29.649 -1.910 -24.142 1.00 52.53 331 LYS A C 1
ATOM 2570 O O . LYS A 1 331 ? 29.754 -3.131 -24.274 1.00 52.53 331 LYS A O 1
ATOM 2575 N N . PRO A 1 332 ? 29.521 -1.089 -25.205 1.00 44.50 332 PRO A N 1
ATOM 2576 C CA . PRO A 1 332 ? 29.718 -1.591 -26.551 1.00 44.50 332 PRO A CA 1
ATOM 2577 C C . PRO A 1 332 ? 31.088 -2.255 -26.559 1.00 44.50 332 PRO A C 1
ATOM 2579 O O . PRO A 1 332 ? 32.066 -1.635 -26.132 1.00 44.50 332 PRO A O 1
ATOM 2582 N N . VAL A 1 333 ? 31.147 -3.516 -26.988 1.00 41.78 333 VAL A N 1
ATOM 2583 C CA . VAL A 1 333 ? 32.407 -4.204 -27.258 1.00 41.78 333 VAL A CA 1
ATOM 2584 C C . VAL A 1 333 ? 33.073 -3.415 -28.381 1.00 41.78 333 VAL A C 1
ATOM 2586 O O . VAL A 1 333 ? 32.907 -3.710 -29.562 1.00 41.78 333 VAL A O 1
ATOM 2589 N N . ARG A 1 334 ? 33.784 -2.339 -28.031 1.00 42.62 334 ARG A N 1
ATOM 2590 C CA . ARG A 1 334 ? 34.809 -1.781 -28.897 1.00 42.62 334 ARG A CA 1
ATOM 2591 C C . ARG A 1 334 ? 35.774 -2.935 -29.062 1.00 42.62 334 ARG A C 1
ATOM 2593 O O . ARG A 1 334 ? 36.373 -3.372 -28.086 1.00 42.62 334 ARG A O 1
ATOM 2600 N N . GLN A 1 335 ? 35.817 -3.490 -30.270 1.00 43.31 335 GLN A N 1
ATOM 2601 C CA . GLN A 1 335 ? 36.805 -4.480 -30.652 1.00 43.31 335 GLN A CA 1
ATOM 2602 C C . GLN A 1 335 ? 38.178 -3.893 -30.332 1.00 43.31 335 GLN A C 1
ATOM 2604 O O . GLN A 1 335 ? 38.729 -3.117 -31.107 1.00 43.31 335 GLN A O 1
ATOM 2609 N N . THR A 1 336 ? 38.737 -4.266 -29.186 1.00 40.16 336 THR A N 1
ATOM 2610 C CA . THR A 1 336 ? 40.161 -4.136 -28.908 1.00 40.16 336 THR A CA 1
ATOM 2611 C C . THR A 1 336 ? 40.861 -5.202 -29.744 1.00 40.16 336 THR A C 1
ATOM 2613 O O . THR A 1 336 ? 41.402 -6.178 -29.245 1.00 40.16 336 THR A O 1
ATOM 2616 N N . LEU A 1 337 ? 40.810 -5.036 -31.065 1.00 40.44 337 LEU A N 1
ATOM 2617 C CA . LEU A 1 337 ? 41.684 -5.706 -32.017 1.00 40.44 337 LEU A CA 1
ATOM 2618 C C . LEU A 1 337 ? 42.991 -4.903 -32.046 1.00 40.44 337 LEU A C 1
ATOM 2620 O O . LEU A 1 337 ? 43.414 -4.378 -33.068 1.00 40.44 337 LEU A O 1
ATOM 2624 N N . GLN A 1 338 ? 43.607 -4.746 -30.871 1.00 42.97 338 GLN A N 1
ATOM 2625 C CA . GLN A 1 338 ? 44.925 -4.150 -30.731 1.00 42.97 338 GLN A CA 1
ATOM 2626 C C . GLN A 1 338 ? 45.925 -5.289 -30.529 1.00 42.97 338 GLN A C 1
ATOM 2628 O O . GLN A 1 338 ? 46.247 -5.690 -29.419 1.00 42.97 338 GLN A O 1
ATOM 2633 N N . ARG A 1 339 ? 46.382 -5.804 -31.676 1.00 41.53 339 ARG A N 1
ATOM 2634 C CA . ARG A 1 339 ? 47.773 -6.202 -31.911 1.00 41.53 339 ARG A CA 1
ATOM 2635 C C . ARG A 1 339 ? 48.331 -7.315 -31.004 1.00 41.53 339 ARG A C 1
ATOM 2637 O O . ARG A 1 339 ? 49.230 -7.083 -30.208 1.00 41.53 339 ARG A O 1
ATOM 2644 N N . GLN A 1 340 ? 47.918 -8.559 -31.256 1.00 42.41 340 GLN A N 1
ATOM 2645 C CA . GLN A 1 340 ? 48.841 -9.693 -31.109 1.00 42.41 340 GLN A CA 1
ATOM 2646 C C . GLN A 1 340 ? 49.812 -9.664 -32.301 1.00 42.41 340 GLN A C 1
ATOM 2648 O O . GLN A 1 340 ? 49.564 -10.265 -33.342 1.00 42.41 340 GLN A O 1
ATOM 2653 N N . GLN A 1 341 ? 50.890 -8.891 -32.176 1.00 43.66 341 GLN A N 1
ATOM 2654 C CA . GLN A 1 341 ? 52.096 -9.067 -32.981 1.00 43.66 341 GLN A CA 1
ATOM 2655 C C . GLN A 1 341 ? 53.193 -9.577 -32.046 1.00 43.66 341 GLN A C 1
ATOM 2657 O O . GLN A 1 341 ? 53.625 -8.855 -31.158 1.00 43.66 341 GLN A O 1
ATOM 2662 N N . LEU A 1 342 ? 53.551 -10.845 -32.254 1.00 43.50 342 LEU A N 1
ATOM 2663 C CA . LEU A 1 342 ? 54.911 -11.386 -32.351 1.00 43.50 342 LEU A CA 1
ATOM 2664 C C . LEU A 1 342 ? 56.008 -10.786 -31.448 1.00 43.50 342 LEU A C 1
ATOM 2666 O O . LEU A 1 342 ? 56.427 -9.647 -31.631 1.00 43.50 342 LEU A O 1
ATOM 2670 N N . GLY A 1 343 ? 56.583 -11.658 -30.615 1.00 38.09 343 GLY A N 1
ATOM 2671 C CA . GLY A 1 343 ? 57.886 -11.503 -29.953 1.00 38.09 343 GLY A CA 1
ATOM 2672 C C . GLY A 1 343 ? 57.763 -11.751 -28.447 1.00 38.09 343 GLY A C 1
ATOM 2673 O O . GLY A 1 343 ? 56.967 -11.100 -27.793 1.00 38.09 343 GLY A O 1
ATOM 2674 N N . GLY A 1 344 ? 58.460 -12.681 -27.808 1.00 38.25 344 GLY A N 1
ATOM 2675 C CA . GLY A 1 344 ? 59.574 -13.524 -28.207 1.00 38.25 344 GLY A CA 1
ATOM 2676 C C . GLY A 1 344 ? 59.879 -14.512 -27.074 1.00 38.25 344 GLY A C 1
ATOM 2677 O O . GLY A 1 344 ? 59.287 -14.454 -25.998 1.00 38.25 344 GLY A O 1
ATOM 2678 N N . CYS A 1 345 ? 60.767 -15.451 -27.372 1.00 39.34 345 CYS A N 1
ATOM 2679 C CA . CYS A 1 345 ? 61.205 -16.541 -26.508 1.00 39.34 345 CYS A CA 1
ATOM 2680 C C . CYS A 1 345 ? 62.167 -16.077 -25.393 1.00 39.34 345 CYS A C 1
ATOM 2682 O O . CYS A 1 345 ? 62.848 -15.068 -25.551 1.00 39.34 345 CYS A O 1
ATOM 2684 N N . GLY A 1 346 ? 62.284 -16.898 -24.340 1.00 34.56 346 GLY A N 1
ATOM 2685 C CA . GLY A 1 346 ? 63.274 -16.811 -23.250 1.00 34.56 346 GLY A CA 1
ATOM 2686 C C . GLY A 1 346 ? 62.600 -16.429 -21.927 1.00 34.56 346 GLY A C 1
ATOM 2687 O O . GLY A 1 346 ? 61.988 -15.377 -21.842 1.00 34.56 346 GLY A O 1
ATOM 2688 N N . GLY A 1 347 ? 62.557 -17.231 -20.865 1.00 41.78 347 GLY A N 1
ATOM 2689 C CA . GLY A 1 347 ? 63.497 -18.237 -20.385 1.00 41.78 347 GLY A CA 1
ATOM 2690 C C . GLY A 1 347 ? 64.089 -17.715 -19.077 1.00 41.78 347 GLY A C 1
ATOM 2691 O O . GLY A 1 347 ? 64.854 -16.767 -19.135 1.00 41.78 347 GLY A O 1
ATOM 2692 N N . GLN A 1 348 ? 63.704 -18.287 -17.931 1.00 42.22 348 GLN A N 1
ATOM 2693 C CA . GLN A 1 348 ? 64.569 -18.572 -16.773 1.00 42.22 348 GLN A CA 1
ATOM 2694 C C . GLN A 1 348 ? 63.739 -18.950 -15.545 1.00 42.22 348 GLN A C 1
ATOM 2696 O O . GLN A 1 348 ? 62.996 -18.153 -14.973 1.00 42.22 348 GLN A O 1
ATOM 2701 N N . GLU A 1 349 ? 63.924 -20.201 -15.139 1.00 43.88 349 GLU A N 1
ATOM 2702 C CA . GLU A 1 349 ? 63.674 -20.684 -13.794 1.00 43.88 349 GLU A CA 1
ATOM 2703 C C . GLU A 1 349 ? 64.568 -19.932 -12.803 1.00 43.88 349 GLU A C 1
ATOM 2705 O O . GLU A 1 349 ? 65.787 -19.928 -12.943 1.00 43.88 349 GLU A O 1
ATOM 2710 N N . HIS A 1 350 ? 63.976 -19.387 -11.743 1.00 41.44 350 HIS A N 1
ATOM 2711 C CA . HIS A 1 350 ? 64.689 -19.184 -10.489 1.00 41.44 350 HIS A CA 1
ATOM 2712 C C . HIS A 1 350 ? 63.833 -19.689 -9.330 1.00 41.44 350 HIS A C 1
ATOM 2714 O O . HIS A 1 350 ? 62.840 -19.086 -8.925 1.00 41.44 350 HIS A O 1
ATOM 2720 N N . ARG A 1 351 ? 64.265 -20.837 -8.798 1.00 45.31 351 ARG A N 1
ATOM 2721 C CA . ARG A 1 351 ? 63.989 -21.277 -7.432 1.00 45.31 351 ARG A CA 1
ATOM 2722 C C . ARG A 1 351 ? 64.538 -20.226 -6.467 1.00 45.31 351 ARG A C 1
ATOM 2724 O O . ARG A 1 351 ? 65.724 -19.914 -6.515 1.00 45.31 351 ARG A O 1
ATOM 2731 N N . GLY A 1 352 ? 63.693 -19.752 -5.560 1.00 40.16 352 GLY A N 1
ATOM 2732 C CA . GLY A 1 352 ? 64.086 -18.916 -4.431 1.00 40.16 352 GLY A CA 1
ATOM 2733 C C . GLY A 1 352 ? 63.238 -19.252 -3.213 1.00 40.16 352 GLY A C 1
ATOM 2734 O O . GLY A 1 352 ? 62.110 -18.789 -3.087 1.00 40.16 352 GLY A O 1
ATOM 2735 N N . GLN A 1 353 ? 63.785 -20.103 -2.345 1.00 48.97 353 GLN A N 1
ATOM 2736 C CA . GLN A 1 353 ? 63.367 -20.271 -0.955 1.00 48.97 353 GLN A CA 1
ATOM 2737 C C . GLN A 1 353 ? 63.508 -18.945 -0.198 1.00 48.97 353 GLN A C 1
ATOM 2739 O O . GLN A 1 353 ? 64.502 -18.250 -0.385 1.00 48.97 353 GLN A O 1
ATOM 2744 N N . GLY A 1 354 ? 62.604 -18.673 0.747 1.00 40.41 354 GLY A N 1
ATOM 2745 C CA . GLY A 1 354 ? 62.968 -17.855 1.904 1.00 40.41 354 GLY A CA 1
ATOM 2746 C C . GLY A 1 354 ? 61.873 -16.975 2.501 1.00 40.41 354 GLY A C 1
ATOM 2747 O O . GLY A 1 354 ? 61.413 -16.026 1.887 1.00 40.41 354 GLY A O 1
ATOM 2748 N N . HIS A 1 355 ? 61.622 -17.247 3.781 1.00 38.44 355 HIS A N 1
ATOM 2749 C CA . HIS A 1 355 ? 61.223 -16.317 4.842 1.00 38.44 355 HIS A CA 1
ATOM 2750 C C . HIS A 1 355 ? 59.737 -16.091 5.162 1.00 38.44 355 HIS A C 1
ATOM 2752 O O . HIS A 1 355 ? 58.984 -15.357 4.531 1.00 38.44 355 HIS A O 1
ATOM 2758 N N . ARG A 1 356 ? 59.398 -16.707 6.304 1.00 46.84 356 ARG A N 1
ATOM 2759 C CA . ARG A 1 356 ? 58.338 -16.363 7.247 1.00 46.84 356 ARG A CA 1
ATOM 2760 C C . ARG A 1 356 ? 58.386 -14.869 7.586 1.00 46.84 356 ARG A C 1
ATOM 2762 O O . ARG A 1 356 ? 59.405 -14.385 8.066 1.00 46.84 356 ARG A O 1
ATOM 2769 N N . GLY A 1 357 ? 57.249 -14.199 7.443 1.00 38.09 357 GLY A N 1
ATOM 2770 C CA . GLY A 1 357 ? 56.971 -12.901 8.048 1.00 38.09 357 GLY A CA 1
ATOM 2771 C C . GLY A 1 357 ? 55.540 -12.892 8.569 1.00 38.09 357 GLY A C 1
ATOM 2772 O O . GLY A 1 357 ? 54.595 -12.765 7.795 1.00 38.09 357 GLY A O 1
ATOM 2773 N N . GLN A 1 358 ? 55.383 -13.085 9.881 1.00 50.69 358 GLN A N 1
ATOM 2774 C CA . GLN A 1 358 ? 54.150 -12.789 10.606 1.00 50.69 358 GLN A CA 1
ATOM 2775 C C . GLN A 1 358 ? 53.908 -11.279 10.530 1.00 50.69 358 GLN A C 1
ATOM 2777 O O . GLN A 1 358 ? 54.704 -10.496 11.038 1.00 50.69 358 GLN A O 1
ATOM 2782 N N . GLY A 1 359 ? 52.818 -10.877 9.879 1.00 36.88 359 GLY A N 1
ATOM 2783 C CA . GLY A 1 359 ? 52.365 -9.493 9.810 1.00 36.88 359 GLY A CA 1
ATOM 2784 C C . GLY A 1 359 ? 50.882 -9.427 10.143 1.00 36.88 359 GLY A C 1
ATOM 2785 O O . GLY A 1 359 ? 50.049 -9.977 9.423 1.00 36.88 359 GLY A O 1
ATOM 2786 N N . HIS A 1 360 ? 50.575 -8.787 11.266 1.00 44.22 360 HIS A N 1
ATOM 2787 C CA . HIS A 1 360 ? 49.239 -8.538 11.792 1.00 44.22 360 HIS A CA 1
ATOM 2788 C C . HIS A 1 360 ? 48.295 -7.933 10.736 1.00 44.22 360 HIS A C 1
ATOM 2790 O O . HIS A 1 360 ? 48.500 -6.812 10.275 1.00 44.22 360 HIS A O 1
ATOM 2796 N N . ARG A 1 361 ? 47.209 -8.644 10.397 1.00 40.81 361 ARG A N 1
ATOM 2797 C CA . ARG A 1 361 ? 46.058 -8.056 9.695 1.00 40.81 361 ARG A CA 1
ATOM 2798 C C . ARG A 1 361 ? 45.189 -7.309 10.701 1.00 40.81 361 ARG A C 1
ATOM 2800 O O . ARG A 1 361 ? 44.257 -7.871 11.266 1.00 40.81 361 ARG A O 1
ATOM 2807 N N . GLY A 1 362 ? 45.504 -6.034 10.898 1.00 40.66 362 GLY A N 1
ATOM 2808 C CA . GLY A 1 362 ? 44.517 -5.062 11.346 1.00 40.66 362 GLY A CA 1
ATOM 2809 C C . GLY A 1 362 ? 43.523 -4.826 10.212 1.00 40.66 362 GLY A C 1
ATOM 2810 O O . GLY A 1 362 ? 43.899 -4.391 9.126 1.00 40.66 362 GLY A O 1
ATOM 2811 N N . THR A 1 363 ? 42.257 -5.142 10.451 1.00 44.22 363 THR A N 1
ATOM 2812 C CA . THR A 1 363 ? 41.114 -4.720 9.640 1.00 44.22 363 THR A CA 1
ATOM 2813 C C . THR A 1 363 ? 41.000 -3.196 9.686 1.00 44.22 363 THR A C 1
ATOM 2815 O O . THR A 1 363 ? 40.267 -2.640 10.500 1.00 44.22 363 THR A O 1
ATOM 2818 N N . GLN A 1 364 ? 41.757 -2.506 8.832 1.00 44.03 364 GLN A N 1
ATOM 2819 C CA . GLN A 1 364 ? 41.489 -1.114 8.492 1.00 44.03 364 GLN A CA 1
ATOM 2820 C C . GLN A 1 364 ? 40.304 -1.096 7.530 1.00 44.03 364 GLN A C 1
ATOM 2822 O O . GLN A 1 364 ? 40.345 -1.702 6.459 1.00 44.03 364 GLN A O 1
ATOM 2827 N N . GLY A 1 365 ? 39.223 -0.450 7.965 1.00 43.06 365 GLY A N 1
ATOM 2828 C CA . GLY A 1 365 ? 38.029 -0.246 7.161 1.00 43.06 365 GLY A CA 1
ATOM 2829 C C . GLY A 1 365 ? 38.377 0.367 5.808 1.00 43.06 365 GLY A C 1
ATOM 2830 O O . GLY A 1 365 ? 39.257 1.221 5.710 1.00 43.06 365 GLY A O 1
ATOM 2831 N N . HIS A 1 366 ? 37.676 -0.094 4.774 1.00 51.50 366 HIS A N 1
ATOM 2832 C CA . HIS A 1 366 ? 37.695 0.483 3.437 1.00 51.50 366 HIS A CA 1
ATOM 2833 C C . HIS A 1 366 ? 37.343 1.975 3.509 1.00 51.50 366 HIS A C 1
ATOM 2835 O O . HIS A 1 366 ? 36.176 2.351 3.448 1.00 51.50 366 HIS A O 1
ATOM 2841 N N . GLN A 1 367 ? 38.350 2.835 3.654 1.00 54.81 367 GLN A N 1
ATOM 2842 C CA . GLN A 1 367 ? 38.194 4.251 3.370 1.00 54.81 367 GLN A CA 1
ATOM 2843 C C . GLN A 1 367 ? 38.091 4.384 1.854 1.00 54.81 367 GLN A C 1
ATOM 2845 O O . GLN A 1 367 ? 38.981 3.968 1.109 1.00 54.81 367 GLN A O 1
ATOM 2850 N N . GLU A 1 368 ? 36.955 4.892 1.395 1.00 68.50 368 GLU A N 1
ATOM 2851 C CA . GLU A 1 368 ? 36.672 5.094 -0.016 1.00 68.50 368 GLU A CA 1
ATOM 2852 C C . GLU A 1 368 ? 37.686 6.086 -0.614 1.00 68.50 368 GLU A C 1
ATOM 2854 O O . GLU A 1 368 ? 37.681 7.282 -0.319 1.00 68.50 368 GLU A O 1
ATOM 2859 N N . ILE A 1 369 ? 38.594 5.590 -1.459 1.00 81.12 369 ILE A N 1
ATOM 2860 C CA . ILE A 1 369 ? 39.593 6.424 -2.134 1.00 81.12 369 ILE A CA 1
ATOM 2861 C C . ILE A 1 369 ? 38.886 7.236 -3.227 1.00 81.12 369 ILE A C 1
ATOM 2863 O O . ILE A 1 369 ? 38.436 6.679 -4.235 1.00 81.12 369 ILE A O 1
ATOM 2867 N N . ARG A 1 370 ? 38.811 8.560 -3.039 1.00 87.69 370 ARG A N 1
ATOM 2868 C CA . ARG A 1 370 ? 38.277 9.517 -4.019 1.00 87.69 370 ARG A CA 1
ATOM 2869 C C . ARG A 1 370 ? 39.420 10.245 -4.732 1.00 87.69 370 ARG A C 1
ATOM 2871 O O . ARG A 1 370 ? 40.259 10.884 -4.103 1.00 87.69 370 ARG A O 1
ATOM 2878 N N . CYS A 1 371 ? 39.457 10.167 -6.060 1.00 89.56 371 CYS A N 1
ATOM 2879 C CA . CYS A 1 371 ? 40.469 10.821 -6.880 1.00 89.56 371 CYS A CA 1
ATOM 2880 C C . CYS A 1 371 ? 40.294 12.345 -6.852 1.00 89.56 371 CYS A C 1
ATOM 2882 O O . CYS A 1 371 ? 39.334 12.877 -7.399 1.00 89.56 371 CYS A O 1
ATOM 2884 N N . TYR A 1 372 ? 41.258 13.078 -6.298 1.00 84.44 372 TYR A N 1
ATOM 2885 C CA . TYR A 1 372 ? 41.200 14.545 -6.210 1.00 84.44 372 TYR A CA 1
ATOM 2886 C C . TYR A 1 372 ? 41.246 15.283 -7.562 1.00 84.44 372 TYR A C 1
ATOM 2888 O O . TYR A 1 372 ? 41.035 16.490 -7.593 1.00 84.44 372 TYR A O 1
ATOM 2896 N N . ARG A 1 373 ? 41.535 14.596 -8.680 1.00 83.69 373 ARG A N 1
ATOM 2897 C CA . ARG A 1 373 ? 41.617 15.218 -10.018 1.00 83.69 373 ARG A CA 1
ATOM 2898 C C . ARG A 1 373 ? 40.290 15.193 -10.775 1.00 83.69 373 ARG A C 1
ATOM 2900 O O . ARG A 1 373 ? 39.951 16.180 -11.410 1.00 83.69 373 ARG A O 1
ATOM 2907 N N . CYS A 1 374 ? 39.568 14.075 -10.733 1.00 90.56 374 CYS A N 1
ATOM 2908 C CA . CYS A 1 374 ? 38.294 13.908 -11.446 1.00 90.56 374 CYS A CA 1
ATOM 2909 C C . CYS A 1 374 ? 37.103 13.638 -10.516 1.00 90.56 374 CYS A C 1
ATOM 2911 O O . CYS A 1 374 ? 36.003 13.380 -10.991 1.00 90.56 374 CYS A O 1
ATOM 2913 N N . SER A 1 375 ? 37.331 13.623 -9.200 1.00 87.12 375 SER A N 1
ATOM 2914 C CA . SER A 1 375 ? 36.357 13.257 -8.163 1.00 87.12 375 SER A CA 1
ATOM 2915 C C . SER A 1 375 ? 35.782 11.836 -8.269 1.00 87.12 375 SER A C 1
ATOM 2917 O O . SER A 1 375 ? 34.866 11.511 -7.511 1.00 87.12 375 SER A O 1
ATOM 2919 N N . GLY A 1 376 ? 36.325 10.993 -9.157 1.00 80.81 376 GLY A N 1
ATOM 2920 C CA . GLY A 1 376 ? 35.933 9.596 -9.343 1.00 80.81 376 GLY A CA 1
ATOM 2921 C C . GLY A 1 376 ? 36.445 8.675 -8.234 1.00 80.81 376 GLY A C 1
ATOM 2922 O O . GLY A 1 376 ? 37.475 8.939 -7.615 1.00 80.81 376 GLY A O 1
ATOM 2923 N N . TRP A 1 377 ? 35.724 7.587 -7.986 1.00 91.44 377 TRP A N 1
ATOM 2924 C CA . TRP A 1 377 ? 36.034 6.619 -6.932 1.00 91.44 377 TRP A CA 1
ATOM 2925 C C . TRP A 1 377 ? 36.975 5.510 -7.429 1.00 91.44 377 TRP A C 1
ATOM 2927 O O . TRP A 1 377 ? 37.040 5.228 -8.627 1.00 91.44 377 TRP A O 1
ATOM 2937 N N . GLY A 1 378 ? 37.710 4.880 -6.509 1.00 88.31 378 GLY A N 1
ATOM 2938 C CA . GLY A 1 378 ? 38.432 3.625 -6.765 1.00 88.31 378 GLY A CA 1
ATOM 2939 C C . GLY A 1 378 ? 39.809 3.749 -7.427 1.00 88.31 378 GLY A C 1
ATOM 2940 O O . GLY A 1 378 ? 40.381 2.731 -7.804 1.00 88.31 378 GLY A O 1
ATOM 2941 N N . HIS A 1 379 ? 40.361 4.958 -7.566 1.00 89.12 379 HIS A N 1
ATOM 2942 C CA . HIS A 1 379 ? 41.730 5.173 -8.054 1.00 89.12 379 HIS A CA 1
ATOM 2943 C C . HIS A 1 379 ? 42.360 6.432 -7.438 1.00 89.12 379 HIS A C 1
ATOM 2945 O O . HIS A 1 379 ? 41.657 7.377 -7.073 1.00 89.12 379 HIS A O 1
ATOM 2951 N N . MET A 1 380 ? 43.691 6.465 -7.324 1.00 87.56 380 MET A N 1
ATOM 2952 C CA . MET A 1 380 ? 44.427 7.648 -6.863 1.00 87.56 380 MET A CA 1
ATOM 2953 C C . MET A 1 380 ? 44.743 8.596 -8.028 1.00 87.56 380 MET A C 1
ATOM 2955 O O . MET A 1 380 ? 44.711 8.214 -9.195 1.00 87.56 380 MET A O 1
ATOM 2959 N N . ARG A 1 381 ? 45.099 9.857 -7.728 1.00 85.56 381 ARG A N 1
ATOM 2960 C CA . ARG A 1 381 ? 45.430 10.883 -8.744 1.00 85.56 381 ARG A CA 1
ATOM 2961 C C . ARG A 1 381 ? 46.497 10.424 -9.749 1.00 85.56 381 ARG A C 1
ATOM 2963 O O . ARG A 1 381 ? 46.434 10.849 -10.900 1.00 85.56 381 ARG A O 1
ATOM 2970 N N . ARG A 1 382 ? 47.457 9.590 -9.327 1.00 85.50 382 ARG A N 1
ATOM 2971 C CA . ARG A 1 382 ? 48.509 9.041 -10.205 1.00 85.50 382 ARG A CA 1
ATOM 2972 C C . ARG A 1 382 ? 47.959 8.129 -11.301 1.00 85.50 382 ARG A C 1
ATOM 2974 O O . ARG A 1 382 ? 48.489 8.153 -12.402 1.00 85.50 382 ARG A O 1
ATOM 2981 N N . ASP A 1 383 ? 46.865 7.430 -11.025 1.00 85.75 383 ASP A N 1
ATOM 2982 C CA . ASP A 1 383 ? 46.243 6.469 -11.945 1.00 85.75 383 ASP A CA 1
ATOM 2983 C C . ASP A 1 383 ? 45.081 7.100 -12.725 1.00 85.75 383 ASP A C 1
ATOM 2985 O O . ASP A 1 383 ? 44.332 6.438 -13.442 1.00 85.75 383 ASP A O 1
ATOM 2989 N N . CYS A 1 384 ? 44.897 8.412 -12.565 1.00 84.69 384 CYS A N 1
ATOM 2990 C CA . CYS A 1 384 ? 43.821 9.146 -13.194 1.00 84.69 384 CYS A CA 1
ATOM 2991 C C . CYS A 1 384 ? 44.169 9.435 -14.658 1.00 84.69 384 CYS A C 1
ATOM 2993 O O . CYS A 1 384 ? 44.884 10.391 -14.965 1.00 84.69 384 CYS A O 1
ATOM 2995 N N . THR A 1 385 ? 43.585 8.661 -15.574 1.00 82.50 385 THR A N 1
ATOM 2996 C CA . THR A 1 385 ? 43.718 8.836 -17.034 1.00 82.50 385 THR A CA 1
ATOM 2997 C C . THR A 1 385 ? 43.036 10.103 -17.571 1.00 82.50 385 THR A C 1
ATOM 2999 O O . THR A 1 385 ? 43.030 10.351 -18.773 1.00 82.50 385 THR A O 1
ATOM 3002 N N . SER A 1 386 ? 42.461 10.924 -16.691 1.00 76.44 386 SER A N 1
ATOM 3003 C CA . SER A 1 386 ? 41.597 12.062 -17.022 1.00 76.44 386 SER A CA 1
ATOM 3004 C C . SER A 1 386 ? 42.335 13.361 -17.383 1.00 76.44 386 SER A C 1
ATOM 3006 O O . SER A 1 386 ? 41.728 14.424 -17.284 1.00 76.44 386 SER A O 1
ATOM 3008 N N . GLY A 1 387 ? 43.614 13.358 -17.789 1.00 57.53 387 GLY A N 1
ATOM 3009 C CA . GLY A 1 387 ? 44.144 14.609 -18.348 1.00 57.53 387 GLY A CA 1
ATOM 3010 C C . GLY A 1 387 ? 45.589 14.673 -18.826 1.00 57.53 387 GLY A C 1
ATOM 3011 O O . GLY A 1 387 ? 46.506 14.589 -18.007 1.00 57.53 387 GLY A O 1
ATOM 3012 N N . SER A 1 388 ? 45.735 15.027 -20.108 1.00 43.41 388 SER A N 1
ATOM 3013 C CA . SER A 1 388 ? 46.580 16.134 -20.596 1.00 43.41 388 SER A CA 1
ATOM 3014 C C . SER A 1 388 ? 46.250 16.435 -22.071 1.00 43.41 388 SER A C 1
ATOM 3016 O O . SER A 1 388 ? 46.736 15.755 -22.969 1.00 43.41 388 SER A O 1
ATOM 3018 N N . ALA A 1 389 ? 45.407 17.438 -22.324 1.00 45.47 389 ALA A N 1
ATOM 3019 C CA . ALA A 1 389 ? 45.196 18.010 -23.658 1.00 45.47 389 ALA A CA 1
ATOM 3020 C C . ALA A 1 389 ? 45.029 19.533 -23.553 1.00 45.47 389 ALA A C 1
ATOM 3022 O O . ALA A 1 389 ? 44.040 20.089 -24.011 1.00 45.47 389 ALA A O 1
ATOM 3023 N N . GLN A 1 390 ? 45.978 20.191 -22.889 1.00 49.22 390 GLN A N 1
ATOM 3024 C CA . GLN A 1 390 ? 46.193 21.634 -22.970 1.00 49.22 390 GLN A CA 1
ATOM 3025 C C . GLN A 1 390 ? 47.694 21.883 -22.796 1.00 49.22 390 GLN A C 1
ATOM 3027 O O . GLN A 1 390 ? 48.184 21.910 -21.677 1.00 49.22 390 GLN A O 1
ATOM 3032 N N . ASP A 1 391 ? 48.419 21.890 -23.914 1.00 38.75 391 ASP A N 1
ATOM 3033 C CA . ASP A 1 391 ? 49.419 22.909 -24.261 1.00 38.75 391 ASP A CA 1
ATOM 3034 C C . ASP A 1 391 ? 49.959 22.630 -25.672 1.00 38.75 391 ASP A C 1
ATOM 3036 O O . ASP A 1 391 ? 50.163 21.483 -26.071 1.00 38.75 391 ASP A O 1
ATOM 3040 N N . GLY A 1 392 ? 50.029 23.685 -26.483 1.00 40.62 392 GLY A N 1
ATOM 3041 C CA . GLY A 1 392 ? 49.993 23.600 -27.941 1.00 40.62 392 GLY A CA 1
ATOM 3042 C C . GLY A 1 392 ? 51.316 23.298 -28.643 1.00 40.62 392 GLY A C 1
ATOM 3043 O O . GLY A 1 392 ? 52.399 23.487 -28.109 1.00 40.62 392 GLY A O 1
ATOM 3044 N N . SER A 1 393 ? 51.224 22.918 -29.919 1.00 32.34 393 SER A N 1
ATOM 3045 C CA . SER A 1 393 ? 52.118 23.443 -30.955 1.00 32.34 393 SER A CA 1
ATOM 3046 C C . SER A 1 393 ? 51.622 23.113 -32.364 1.00 32.34 393 SER A C 1
ATOM 3048 O O . SER A 1 393 ? 51.010 22.095 -32.667 1.00 32.34 393 SER A O 1
ATOM 3050 N N . ARG A 1 394 ? 51.884 24.104 -33.201 1.00 36.75 394 ARG A N 1
ATOM 3051 C CA . ARG A 1 394 ? 51.643 24.298 -34.621 1.00 36.75 394 ARG A CA 1
ATOM 3052 C C . ARG A 1 394 ? 52.415 23.271 -35.461 1.00 36.75 394 ARG A C 1
ATOM 3054 O O . ARG A 1 394 ? 53.639 23.240 -35.405 1.00 36.75 394 ARG A O 1
ATOM 3061 N N . THR A 1 395 ? 51.733 22.518 -36.323 1.00 33.28 395 THR A N 1
ATOM 3062 C CA . THR A 1 395 ? 52.336 22.013 -37.571 1.00 33.28 395 THR A CA 1
ATOM 3063 C C . THR A 1 395 ? 51.254 21.786 -38.626 1.00 33.28 395 THR A C 1
ATOM 3065 O O . THR A 1 395 ? 50.380 20.936 -38.484 1.00 33.28 395 THR A O 1
ATOM 3068 N N . GLN A 1 396 ? 51.306 22.596 -39.683 1.00 42.78 396 GLN A N 1
ATOM 3069 C CA . GLN A 1 396 ? 50.587 22.382 -40.933 1.00 42.78 396 GLN A CA 1
ATOM 3070 C C . GLN A 1 396 ? 51.214 21.194 -41.662 1.00 42.78 396 GLN A C 1
ATOM 3072 O O . GLN A 1 396 ? 52.393 21.257 -41.994 1.00 42.78 396 GLN A O 1
ATOM 3077 N N . ILE A 1 397 ? 50.424 20.171 -41.991 1.00 33.78 397 ILE A N 1
ATOM 3078 C CA . ILE A 1 397 ? 50.684 19.307 -43.150 1.00 33.78 397 ILE A CA 1
ATOM 3079 C C . ILE A 1 397 ? 49.336 19.035 -43.816 1.00 33.78 397 ILE A C 1
ATOM 3081 O O . ILE A 1 397 ? 48.457 18.391 -43.245 1.00 33.78 397 ILE A O 1
ATOM 3085 N N . GLY A 1 398 ? 49.168 19.588 -45.016 1.00 43.81 398 GLY A N 1
ATOM 3086 C CA . GLY A 1 398 ? 47.971 19.437 -45.830 1.00 43.81 398 GLY A CA 1
ATOM 3087 C C . GLY A 1 398 ? 47.831 18.033 -46.409 1.00 43.81 398 GLY A C 1
ATOM 3088 O O . GLY A 1 398 ? 48.808 17.432 -46.852 1.00 43.81 398 GLY A O 1
ATOM 3089 N N . ARG A 1 399 ? 46.588 17.543 -46.452 1.00 37.06 399 ARG A N 1
ATOM 3090 C CA . ARG A 1 399 ? 46.131 16.497 -47.374 1.00 37.06 399 ARG A CA 1
ATOM 3091 C C . ARG A 1 399 ? 44.689 16.789 -47.793 1.00 37.06 399 ARG A C 1
ATOM 3093 O O . ARG A 1 399 ? 43.883 17.243 -46.989 1.00 37.06 399 ARG A O 1
ATOM 3100 N N . HIS A 1 400 ? 44.429 16.566 -49.078 1.00 38.19 400 HIS A N 1
ATOM 3101 C CA . HIS A 1 400 ? 43.200 16.849 -49.816 1.00 38.19 400 HIS A CA 1
ATOM 3102 C C . HIS A 1 400 ? 41.906 16.498 -49.064 1.00 38.19 400 HIS A C 1
ATOM 3104 O O . HIS A 1 400 ? 41.681 15.346 -48.695 1.00 38.19 400 HIS A O 1
ATOM 3110 N N . ALA A 1 401 ? 41.029 17.491 -48.915 1.00 36.62 401 ALA A N 1
ATOM 3111 C CA . ALA A 1 401 ? 39.680 17.316 -48.398 1.00 36.62 401 ALA A CA 1
ATOM 3112 C C . ALA A 1 401 ? 38.749 16.771 -49.496 1.00 36.62 401 ALA A C 1
ATOM 3114 O O . ALA A 1 401 ? 38.470 17.454 -50.483 1.00 36.62 401 ALA A O 1
ATOM 3115 N N . LYS A 1 402 ? 38.227 15.555 -49.297 1.00 50.91 402 LYS A N 1
ATOM 3116 C CA . LYS A 1 402 ? 36.911 15.171 -49.828 1.00 50.91 402 LYS A CA 1
ATOM 3117 C C . LYS A 1 402 ? 35.867 16.001 -49.073 1.00 50.91 402 LYS A C 1
ATOM 3119 O O . LYS A 1 402 ? 35.910 16.042 -47.845 1.00 50.91 402 LYS A O 1
ATOM 3124 N N . LYS A 1 403 ? 34.958 16.674 -49.786 1.00 43.84 403 LYS A N 1
ATOM 3125 C CA . LYS A 1 403 ? 33.813 17.348 -49.160 1.00 43.84 403 LYS A CA 1
ATOM 3126 C C . LYS A 1 403 ? 32.878 16.276 -48.597 1.00 43.84 403 LYS A C 1
ATOM 3128 O O . LYS A 1 403 ? 32.387 15.438 -49.343 1.00 43.84 403 LYS A O 1
ATOM 3133 N N . VAL A 1 404 ? 32.704 16.305 -47.285 1.00 48.00 404 VAL A N 1
ATOM 3134 C CA . VAL A 1 404 ? 31.747 15.516 -46.506 1.00 48.00 404 VAL A CA 1
ATOM 3135 C C . VAL A 1 404 ? 30.895 16.545 -45.767 1.00 48.00 404 VAL A C 1
ATOM 3137 O O . VAL A 1 404 ? 31.436 17.563 -45.322 1.00 48.00 404 VAL A O 1
ATOM 3140 N N . ASP A 1 405 ? 29.583 16.345 -45.702 1.00 67.19 405 ASP A N 1
ATOM 3141 C CA . ASP A 1 405 ? 28.682 17.262 -45.000 1.00 67.19 405 ASP A CA 1
ATOM 3142 C C . ASP A 1 405 ? 28.877 17.214 -43.469 1.00 67.19 405 ASP A C 1
ATOM 3144 O O . ASP A 1 405 ? 29.644 16.410 -42.931 1.00 67.19 405 ASP A O 1
ATOM 3148 N N . THR A 1 406 ? 28.187 18.100 -42.744 1.00 51.69 406 THR A N 1
ATOM 3149 C CA . THR A 1 406 ? 28.260 18.220 -41.276 1.00 51.69 406 THR A CA 1
ATOM 3150 C C . THR A 1 406 ? 27.764 16.986 -40.509 1.00 51.69 406 THR A C 1
ATOM 3152 O O . THR A 1 406 ? 27.870 16.966 -39.283 1.00 51.69 406 THR A O 1
ATOM 3155 N N . GLU A 1 407 ? 27.261 15.955 -41.197 1.00 53.66 407 GLU A N 1
ATOM 3156 C CA . GLU A 1 407 ? 26.766 14.710 -40.598 1.00 53.66 407 GLU A CA 1
ATOM 3157 C C . GLU A 1 407 ? 27.582 13.460 -40.985 1.00 53.66 407 GLU A C 1
ATOM 3159 O O . GLU A 1 407 ? 27.359 12.390 -40.417 1.00 53.66 407 GLU A O 1
ATOM 3164 N N . GLY A 1 408 ? 28.601 13.583 -41.843 1.00 50.22 408 GLY A N 1
ATOM 3165 C CA . GLY A 1 408 ? 29.621 12.546 -42.026 1.00 50.22 408 GLY A CA 1
ATOM 3166 C C . GLY A 1 408 ? 29.304 11.461 -43.062 1.00 50.22 408 GLY A C 1
ATOM 3167 O O . GLY A 1 408 ? 29.885 10.376 -42.975 1.00 50.22 408 GLY A O 1
ATOM 3168 N N . PHE A 1 409 ? 28.427 11.718 -44.039 1.00 46.59 409 PHE A N 1
ATOM 3169 C CA . PHE A 1 409 ? 28.083 10.748 -45.092 1.00 46.59 409 PHE A CA 1
ATOM 3170 C C . PHE A 1 409 ? 28.666 11.129 -46.470 1.00 46.59 409 PHE A C 1
ATOM 3172 O O . PHE A 1 409 ? 28.745 12.302 -46.825 1.00 46.59 409 PHE A O 1
ATOM 3179 N N . GLU A 1 410 ? 29.094 10.131 -47.262 1.00 42.28 410 GLU A N 1
ATOM 3180 C CA . GLU A 1 410 ? 29.472 10.329 -48.674 1.00 42.28 410 GLU A CA 1
ATOM 3181 C C . GLU A 1 410 ? 28.207 10.555 -49.525 1.00 42.28 410 GLU A C 1
ATOM 3183 O O . GLU A 1 410 ? 27.296 9.723 -49.552 1.00 42.28 410 GLU A O 1
ATOM 3188 N N . GLU A 1 411 ? 28.158 11.691 -50.224 1.00 41.00 411 GLU A N 1
ATOM 3189 C CA . GLU A 1 411 ? 27.046 12.117 -51.076 1.00 41.00 411 GLU A CA 1
ATOM 3190 C C . GLU A 1 411 ? 26.946 11.222 -52.327 1.00 41.00 411 GLU A C 1
ATOM 3192 O O . GLU A 1 411 ? 27.694 11.359 -53.295 1.00 41.00 411 GLU A O 1
ATOM 3197 N N . VAL A 1 412 ? 26.015 10.264 -52.313 1.00 45.53 412 VAL A N 1
ATOM 3198 C CA . VAL A 1 412 ? 25.661 9.468 -53.495 1.00 45.53 412 VAL A CA 1
ATOM 3199 C C . VAL A 1 412 ? 24.610 10.238 -54.292 1.00 45.53 412 VAL A C 1
ATOM 3201 O O . VAL A 1 412 ? 23.433 10.246 -53.928 1.00 45.53 412 VAL A O 1
ATOM 3204 N N . HIS A 1 413 ? 25.011 10.862 -55.403 1.00 39.16 413 HIS A N 1
ATOM 3205 C CA . HIS A 1 413 ? 24.071 11.451 -56.359 1.00 39.16 413 HIS A CA 1
ATOM 3206 C C . HIS A 1 413 ? 23.132 10.372 -56.921 1.00 39.16 413 HIS A C 1
ATOM 3208 O O . HIS A 1 413 ? 23.502 9.584 -57.792 1.00 39.16 413 HIS A O 1
ATOM 3214 N N . ARG A 1 414 ? 21.886 10.350 -56.435 1.00 40.69 414 ARG A N 1
ATOM 3215 C CA . ARG A 1 414 ? 20.778 9.639 -57.079 1.00 40.69 414 ARG A CA 1
ATOM 3216 C C . ARG A 1 414 ? 20.049 10.577 -58.032 1.00 40.69 414 ARG A C 1
ATOM 3218 O O . ARG A 1 414 ? 19.694 11.698 -57.681 1.00 40.69 414 ARG A O 1
ATOM 3225 N N . GLY A 1 415 ? 19.869 10.078 -59.252 1.00 36.09 415 GLY A N 1
ATOM 3226 C CA . GLY A 1 415 ? 19.289 10.780 -60.385 1.00 36.09 415 GLY A CA 1
ATOM 3227 C C . GLY A 1 415 ? 17.896 11.349 -60.122 1.00 36.09 415 GLY A C 1
ATOM 3228 O O . GLY A 1 415 ? 17.045 10.753 -59.465 1.00 36.09 415 GLY A O 1
ATOM 3229 N N . LYS A 1 416 ? 17.703 12.531 -60.696 1.00 36.62 416 LYS A N 1
ATOM 3230 C CA . LYS A 1 416 ? 16.489 13.337 -60.729 1.00 36.62 416 LYS A CA 1
ATOM 3231 C C . LYS A 1 416 ? 15.463 12.663 -61.652 1.00 36.62 416 LYS A C 1
ATOM 3233 O O . LYS A 1 416 ? 15.616 12.712 -62.867 1.00 36.62 416 LYS A O 1
ATOM 3238 N N . VAL A 1 417 ? 14.419 12.056 -61.091 1.00 46.78 417 VAL A N 1
ATOM 3239 C CA . VAL A 1 417 ? 13.193 11.704 -61.827 1.00 46.78 417 VAL A CA 1
ATOM 3240 C C . VAL A 1 417 ? 12.017 12.273 -61.048 1.00 46.78 417 VAL A C 1
ATOM 3242 O O . VAL A 1 417 ? 11.762 11.879 -59.915 1.00 46.78 417 VAL A O 1
ATOM 3245 N N . GLY A 1 418 ? 11.336 13.246 -61.646 1.00 33.78 418 GLY A N 1
ATOM 3246 C CA . GLY A 1 418 ? 10.199 13.934 -61.043 1.00 33.78 418 GLY A CA 1
ATOM 3247 C C . GLY A 1 418 ? 9.556 14.891 -62.036 1.00 33.78 418 GLY A C 1
ATOM 3248 O O . GLY A 1 418 ? 9.697 16.103 -61.909 1.00 33.78 418 GLY A O 1
ATOM 3249 N N . GLY A 1 419 ? 8.904 14.323 -63.054 1.00 35.16 419 GLY A N 1
ATOM 3250 C CA . GLY A 1 419 ? 7.922 15.006 -63.895 1.00 35.16 419 GLY A CA 1
ATOM 3251 C C . GLY A 1 419 ? 6.530 14.802 -63.296 1.00 35.16 419 GLY A C 1
ATOM 3252 O O . GLY A 1 419 ? 6.202 13.701 -62.863 1.00 35.16 419 GLY A O 1
ATOM 3253 N N . GLY A 1 420 ? 5.764 15.886 -63.201 1.00 36.94 420 GLY A N 1
ATOM 3254 C CA . GLY A 1 420 ? 4.564 15.985 -62.377 1.00 36.94 420 GLY A CA 1
ATOM 3255 C C . GLY A 1 420 ? 3.313 15.289 -62.909 1.00 36.94 420 GLY A C 1
ATOM 3256 O O . GLY A 1 420 ? 3.263 14.826 -64.044 1.00 36.94 420 GLY A O 1
ATOM 3257 N N . ARG A 1 421 ? 2.251 15.351 -62.102 1.00 38.94 421 ARG A N 1
ATOM 3258 C CA . ARG A 1 421 ? 0.952 15.869 -62.545 1.00 38.94 421 ARG A CA 1
ATOM 3259 C C . ARG A 1 421 ? 0.055 16.199 -61.358 1.00 38.94 421 ARG A C 1
ATOM 3261 O O . ARG A 1 421 ? -0.079 15.444 -60.404 1.00 38.94 421 ARG A O 1
ATOM 3268 N N . ARG A 1 422 ? -0.520 17.383 -61.501 1.00 44.28 422 ARG A N 1
ATOM 3269 C CA . ARG A 1 422 ? -1.583 18.033 -60.751 1.00 44.28 422 ARG A CA 1
ATOM 3270 C C . ARG A 1 422 ? -2.917 17.456 -61.241 1.00 44.28 422 ARG A C 1
ATOM 3272 O O . ARG A 1 422 ? -3.096 17.347 -62.453 1.00 44.28 422 ARG A O 1
ATOM 3279 N N . MET A 1 423 ? -3.831 17.126 -60.336 1.00 37.56 423 MET A N 1
ATOM 3280 C CA . MET A 1 423 ? -5.268 17.146 -60.614 1.00 37.56 423 MET A CA 1
ATOM 3281 C C . MET A 1 423 ? -5.989 17.653 -59.369 1.00 37.56 423 MET A C 1
ATOM 3283 O O . MET A 1 423 ? -5.974 17.018 -58.317 1.00 37.56 423 MET A O 1
ATOM 3287 N N . GLU A 1 424 ? -6.548 18.844 -59.535 1.00 41.25 424 GLU A N 1
ATOM 3288 C CA . GLU A 1 424 ? -7.617 19.426 -58.740 1.00 41.25 424 GLU A CA 1
ATOM 3289 C C . GLU A 1 424 ? -8.966 18.855 -59.214 1.00 41.25 424 GLU A C 1
ATOM 3291 O O . GLU A 1 424 ? -9.135 18.584 -60.401 1.00 41.25 424 GLU A O 1
ATOM 3296 N N . GLU A 1 425 ? -9.877 18.731 -58.244 1.00 42.03 425 GLU A N 1
ATOM 3297 C CA . GLU A 1 425 ? -11.338 18.908 -58.330 1.00 42.03 425 GLU A CA 1
ATOM 3298 C C . GLU A 1 425 ? -12.197 17.957 -59.187 1.00 42.03 425 GLU A C 1
ATOM 3300 O O . GLU A 1 425 ? -12.082 17.887 -60.405 1.00 42.03 425 GLU A O 1
ATOM 3305 N N . ALA A 1 426 ? -13.187 17.314 -58.548 1.00 35.97 426 ALA A N 1
ATOM 3306 C CA . ALA A 1 426 ? -14.588 17.775 -58.579 1.00 35.97 426 ALA A CA 1
ATOM 3307 C C . ALA A 1 426 ? -15.576 16.728 -58.011 1.00 35.97 426 ALA A C 1
ATOM 3309 O O . ALA A 1 426 ? -15.437 15.531 -58.255 1.00 35.97 426 ALA A O 1
ATOM 3310 N N . GLY A 1 427 ? -16.625 17.227 -57.342 1.00 32.22 427 GLY A N 1
ATOM 3311 C CA . GLY A 1 427 ? -17.976 16.638 -57.311 1.00 32.22 427 GLY A CA 1
ATOM 3312 C C . GLY A 1 427 ? -18.389 15.973 -55.988 1.00 32.22 427 GLY A C 1
ATOM 3313 O O . GLY A 1 427 ? -17.891 14.908 -55.647 1.00 32.22 427 GLY A O 1
ATOM 3314 N N . GLU A 1 428 ? -19.143 16.637 -55.107 1.00 39.53 428 GLU A N 1
ATOM 3315 C CA . GLU A 1 428 ? -20.606 16.895 -55.113 1.00 39.53 428 GLU A CA 1
ATOM 3316 C C . GLU A 1 428 ? -21.475 15.790 -54.473 1.00 39.53 428 GLU A C 1
ATOM 3318 O O . GLU A 1 428 ? -21.564 14.661 -54.941 1.00 39.53 428 GLU A O 1
ATOM 3323 N N . ASP A 1 429 ? -22.167 16.214 -53.410 1.00 41.28 429 ASP A N 1
ATOM 3324 C CA . ASP A 1 429 ? -23.590 16.002 -53.121 1.00 41.28 429 ASP A CA 1
ATOM 3325 C C . ASP A 1 429 ? -24.206 14.590 -53.051 1.00 41.28 429 ASP A C 1
ATOM 3327 O O . ASP A 1 429 ? -24.528 13.962 -54.061 1.00 41.28 429 ASP A O 1
ATOM 3331 N N . ARG A 1 430 ? -24.643 14.204 -51.833 1.00 44.44 430 ARG A N 1
ATOM 3332 C CA . ARG A 1 430 ? -26.002 13.652 -51.632 1.00 44.44 430 ARG A CA 1
ATOM 3333 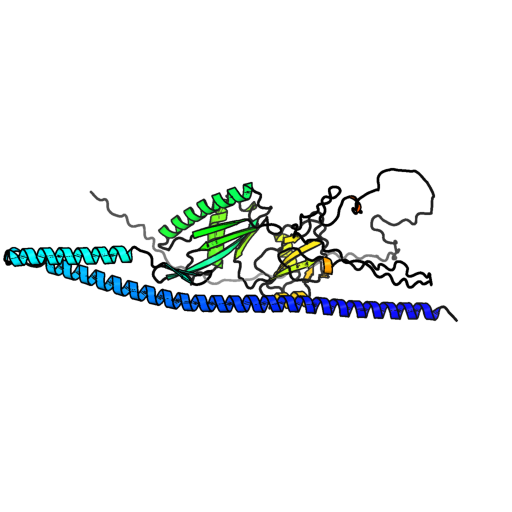C C . ARG A 1 430 ? -26.477 13.603 -50.163 1.00 44.44 430 ARG A C 1
ATOM 3335 O O . ARG A 1 430 ? -26.004 12.788 -49.386 1.00 44.44 430 ARG A O 1
ATOM 3342 N N . ARG A 1 431 ? -27.520 14.411 -49.881 1.00 44.38 431 ARG A N 1
ATOM 3343 C CA . ARG A 1 431 ? -28.767 14.142 -49.096 1.00 44.38 431 ARG A CA 1
ATOM 3344 C C . ARG A 1 431 ? -28.604 13.620 -47.650 1.00 44.38 431 ARG A C 1
ATOM 3346 O O . ARG A 1 431 ? -28.151 12.510 -47.442 1.00 44.38 431 ARG A O 1
ATOM 3353 N N . LYS A 1 432 ? -28.973 14.337 -46.576 1.00 44.41 432 LYS A N 1
ATOM 3354 C CA . LYS A 1 432 ? -30.280 14.928 -46.173 1.00 44.41 432 LYS A CA 1
ATOM 3355 C C . LYS A 1 432 ? -31.469 13.945 -46.217 1.00 44.41 432 LYS A C 1
ATOM 3357 O O . LYS A 1 432 ? -32.013 13.727 -47.296 1.00 44.41 432 LYS A O 1
ATOM 3362 N N . ARG A 1 433 ? -31.895 13.452 -45.038 1.00 41.66 433 ARG A N 1
ATOM 3363 C CA . ARG A 1 433 ? -33.283 13.374 -44.489 1.00 41.66 433 ARG A CA 1
ATOM 3364 C C . ARG A 1 433 ? -33.312 12.444 -43.256 1.00 41.66 433 ARG A C 1
ATOM 3366 O O . ARG A 1 433 ? -32.763 11.358 -43.329 1.00 41.66 433 ARG A O 1
ATOM 3373 N N . GLU A 1 434 ? -33.688 12.971 -42.080 1.00 38.62 434 GLU A N 1
ATOM 3374 C CA . GLU A 1 434 ? -35.002 12.811 -41.386 1.00 38.62 434 GLU A CA 1
ATOM 3375 C C . GLU A 1 434 ? -35.047 11.522 -40.538 1.00 38.62 434 GLU A C 1
ATOM 3377 O O . GLU A 1 434 ? -34.493 10.522 -40.958 1.00 38.62 434 GLU A O 1
ATOM 3382 N N . ARG A 1 435 ? -35.675 11.397 -39.363 1.00 40.22 435 ARG A N 1
ATOM 3383 C CA . ARG A 1 435 ? -36.473 12.230 -38.436 1.00 40.22 435 ARG A CA 1
ATOM 3384 C C . ARG A 1 435 ? -36.679 11.337 -37.184 1.00 40.22 435 ARG A C 1
ATOM 3386 O O . ARG A 1 435 ? -36.795 10.133 -37.342 1.00 40.22 435 ARG A O 1
ATOM 3393 N N . ALA A 1 436 ? -36.628 11.900 -35.976 1.00 37.56 436 ALA A N 1
ATOM 3394 C CA . ALA A 1 436 ? -37.765 12.050 -35.044 1.00 37.56 436 ALA A CA 1
ATOM 3395 C C . ALA A 1 436 ? -38.116 10.845 -34.138 1.00 37.56 436 ALA A C 1
ATOM 3397 O O . ALA A 1 436 ? -38.129 9.702 -34.573 1.00 37.56 436 ALA A O 1
ATOM 3398 N N . GLY A 1 437 ? -38.485 11.186 -32.896 1.00 33.31 437 GLY A N 1
ATOM 3399 C CA . GLY A 1 437 ? -39.034 10.318 -31.844 1.00 33.31 437 GLY A CA 1
ATOM 3400 C C . GLY A 1 437 ? -38.049 10.163 -30.675 1.00 33.31 437 GLY A C 1
ATOM 3401 O O . GLY A 1 437 ? -36.928 9.742 -30.901 1.00 33.31 437 GLY A O 1
ATOM 3402 N N . GLU A 1 438 ? -38.319 10.519 -29.420 1.00 41.41 438 GLU A N 1
ATOM 3403 C CA . GLU A 1 438 ? -39.573 10.836 -28.742 1.00 41.41 438 GLU A CA 1
ATOM 3404 C C . GLU A 1 438 ? -39.315 11.766 -27.547 1.00 41.41 438 GLU A C 1
ATOM 3406 O O . GLU A 1 438 ? -38.350 11.639 -26.795 1.00 41.41 438 GLU A O 1
ATOM 3411 N N . SER A 1 439 ? -40.235 12.709 -27.395 1.00 39.38 439 SER A N 1
ATOM 3412 C CA . SER A 1 439 ? -40.498 13.518 -26.217 1.00 39.38 439 SER A CA 1
ATOM 3413 C C . SER A 1 439 ? -41.256 12.699 -25.168 1.00 39.38 439 SER A C 1
ATOM 3415 O O . SER A 1 439 ? -42.354 12.225 -25.452 1.00 39.38 439 SER A O 1
ATOM 3417 N N . GLY A 1 440 ? -40.719 12.606 -23.951 1.00 38.25 440 GLY A N 1
ATOM 3418 C CA . GLY A 1 440 ? -41.430 12.128 -22.763 1.00 38.25 440 GLY A CA 1
ATOM 3419 C C . GLY A 1 440 ? -41.477 13.220 -21.695 1.00 38.25 440 GLY A C 1
ATOM 3420 O O . GLY A 1 440 ? -40.473 13.512 -21.054 1.00 38.25 440 GLY A O 1
ATOM 3421 N N . VAL A 1 441 ? -42.648 13.836 -21.548 1.00 44.62 441 VAL A N 1
ATOM 3422 C CA . VAL A 1 441 ? -43.019 14.834 -20.535 1.00 44.62 441 VAL A CA 1
ATOM 3423 C C . VAL A 1 441 ? -43.653 14.111 -19.347 1.00 44.62 441 VAL A C 1
ATOM 3425 O O . VAL A 1 441 ? -44.689 13.492 -19.552 1.00 44.62 441 VAL A O 1
ATOM 3428 N N . ILE A 1 442 ? -43.102 14.240 -18.131 1.00 44.72 442 ILE A N 1
ATOM 3429 C CA . ILE A 1 442 ? -43.815 14.106 -16.837 1.00 44.72 442 ILE A CA 1
ATOM 3430 C C . ILE A 1 442 ? -43.070 15.019 -15.832 1.00 44.72 442 ILE A C 1
ATOM 3432 O O . ILE A 1 442 ? -41.876 14.835 -15.626 1.00 44.72 442 ILE A O 1
ATOM 3436 N N . GLY A 1 443 ? -43.624 16.176 -15.436 1.00 37.88 443 GLY A N 1
ATOM 3437 C CA . GLY A 1 443 ? -44.251 16.409 -14.115 1.00 37.88 443 GLY A CA 1
ATOM 3438 C C . GLY A 1 443 ? -43.235 16.294 -12.959 1.00 37.88 443 GLY A C 1
ATOM 3439 O O . GLY A 1 443 ? -42.741 15.210 -12.711 1.00 37.88 443 GLY A O 1
ATOM 3440 N N . GLY A 1 444 ? -42.806 17.316 -12.216 1.00 40.38 444 GLY A N 1
ATOM 3441 C CA . GLY A 1 444 ? -43.509 18.499 -11.736 1.00 40.38 444 GLY A CA 1
ATOM 3442 C C . GLY A 1 444 ? -43.959 18.293 -10.285 1.00 40.38 444 GLY A C 1
ATOM 3443 O O . GLY A 1 444 ? -45.134 18.037 -10.097 1.00 40.38 444 GLY A O 1
ATOM 3444 N N . VAL A 1 445 ? -43.065 18.419 -9.289 1.00 43.62 445 VAL A N 1
ATOM 3445 C CA . VAL A 1 445 ? -43.402 18.809 -7.899 1.00 43.62 445 VAL A CA 1
ATOM 3446 C C . VAL A 1 445 ? -42.191 19.514 -7.278 1.00 43.62 445 VAL A C 1
ATOM 3448 O O . VAL A 1 445 ? -41.094 18.963 -7.221 1.00 43.62 445 VAL A O 1
ATOM 3451 N N . ALA A 1 446 ? -42.400 20.755 -6.848 1.00 48.94 446 ALA A N 1
ATOM 3452 C CA . ALA A 1 446 ? -41.484 21.519 -6.018 1.00 48.94 446 ALA A CA 1
ATOM 3453 C C . ALA A 1 446 ? -41.820 21.245 -4.546 1.00 48.94 446 ALA A C 1
ATOM 3455 O O . ALA A 1 446 ? -42.929 21.550 -4.114 1.00 48.94 446 ALA A O 1
ATOM 3456 N N . GLU A 1 447 ? -40.871 20.715 -3.776 1.00 43.66 447 GLU A N 1
ATOM 3457 C CA . GLU A 1 447 ? -40.955 20.667 -2.314 1.00 43.66 447 GLU A CA 1
ATOM 3458 C C . GLU A 1 447 ? -39.839 21.531 -1.724 1.00 43.66 447 GLU A C 1
ATOM 3460 O O . GLU A 1 447 ? -38.652 21.342 -1.992 1.00 43.66 447 GLU A O 1
ATOM 3465 N N . GLY A 1 448 ? -40.257 22.556 -0.979 1.00 50.38 448 GLY A N 1
ATOM 3466 C CA . GLY A 1 448 ? -39.380 23.478 -0.270 1.00 50.38 448 GLY A CA 1
ATOM 3467 C C . GLY A 1 448 ? -38.779 22.868 1.004 1.00 50.38 448 GLY A C 1
ATOM 3468 O O . GLY A 1 448 ? -39.230 21.829 1.482 1.00 50.38 448 GLY A O 1
ATOM 3469 N N . PRO A 1 449 ? -37.762 23.522 1.589 1.00 55.75 449 PRO A N 1
ATOM 3470 C CA . PRO A 1 449 ? -37.081 23.015 2.773 1.00 55.75 449 PRO A CA 1
ATOM 3471 C C . PRO A 1 449 ? -37.920 23.210 4.052 1.00 55.75 449 PRO A C 1
ATOM 3473 O O . PRO A 1 449 ? -38.498 24.287 4.246 1.00 55.75 449 PRO A O 1
ATOM 3476 N N . PRO A 1 450 ? -37.952 22.229 4.976 1.00 61.56 450 PRO A N 1
ATOM 3477 C CA . PRO A 1 450 ? -38.621 22.393 6.258 1.00 61.56 450 PRO A CA 1
ATOM 3478 C C . PRO A 1 450 ? -37.826 23.330 7.178 1.00 61.56 450 PRO A C 1
ATOM 3480 O O . PRO A 1 450 ? -36.639 23.138 7.445 1.00 61.56 450 PRO A O 1
ATOM 3483 N N . ARG A 1 451 ? -38.519 24.352 7.690 1.00 56.22 451 ARG A N 1
ATOM 3484 C CA . ARG A 1 451 ? -38.070 25.197 8.802 1.00 56.22 451 ARG A CA 1
ATOM 3485 C C . ARG A 1 451 ? -38.115 24.379 10.096 1.00 56.22 451 ARG A C 1
ATOM 3487 O O . ARG A 1 451 ? -39.177 23.892 10.473 1.00 56.22 451 ARG A O 1
ATOM 3494 N N . GLY A 1 452 ? -36.977 24.252 10.773 1.00 49.84 452 GLY A N 1
ATOM 3495 C CA . GLY A 1 452 ? -36.902 23.735 12.141 1.00 49.84 452 GLY A CA 1
ATOM 3496 C C . GLY A 1 452 ? -37.325 24.788 13.181 1.00 49.84 452 GLY A C 1
ATOM 3497 O O . GLY A 1 452 ? -37.235 25.987 12.899 1.00 49.84 452 GLY A O 1
ATOM 3498 N N . PRO A 1 453 ? -37.799 24.364 14.368 1.00 61.47 453 PRO A N 1
ATOM 3499 C CA . PRO A 1 453 ? -38.411 25.248 15.353 1.00 61.47 453 PRO A CA 1
ATOM 3500 C C . PRO A 1 453 ? -37.389 26.019 16.197 1.00 61.47 453 PRO A C 1
ATOM 3502 O O . PRO A 1 453 ? -36.363 25.488 16.627 1.00 61.47 453 PRO A O 1
ATOM 3505 N N . ALA A 1 454 ? -37.746 27.271 16.480 1.00 51.03 454 ALA A N 1
ATOM 3506 C CA . ALA A 1 454 ? -37.161 28.095 17.524 1.00 51.03 454 ALA A CA 1
ATOM 3507 C C . ALA A 1 454 ? -37.349 27.431 18.899 1.00 51.03 454 ALA A C 1
ATOM 3509 O O . ALA A 1 454 ? -38.441 26.957 19.220 1.00 51.03 454 ALA A O 1
ATOM 3510 N N . ARG A 1 455 ? -36.290 27.421 19.712 1.00 53.41 455 ARG A N 1
ATOM 3511 C CA . ARG A 1 455 ? -36.384 27.171 21.153 1.00 53.41 455 ARG A CA 1
ATOM 3512 C C . ARG A 1 455 ? -36.336 28.504 21.896 1.00 53.41 455 ARG A C 1
ATOM 3514 O O . ARG A 1 455 ? -35.490 29.343 21.587 1.00 53.41 455 ARG A O 1
ATOM 3521 N N . LEU A 1 456 ? -37.291 28.637 22.816 1.00 56.38 456 LEU A N 1
ATOM 3522 C CA . LEU A 1 456 ? -37.320 29.555 23.954 1.00 56.38 456 LEU A CA 1
ATOM 3523 C C . LEU A 1 456 ? -36.200 29.233 24.945 1.00 56.38 456 LEU A C 1
ATOM 3525 O O . LEU A 1 456 ? -35.873 28.025 25.068 1.00 56.38 456 LEU A O 1
#